Protein AF-0000000086878625 (afdb_homodimer)

Secondary structure (DSSP, 8-state):
--EEEESTTSHHHHHHHHHHHTTS-GGGEEEEES-GGGGHHHHHTT-EEEE-BTTBHHHHHHHHTT-SEEEEPPPPS-HHHHHHHHHHHHHHHHHHT--EEEEEEETTTTT--STTHHHHHHHHHHHHHHT--EEEEEE--BGGGGHHHHHHHHTT--EEE--TT-EE--B-HHHHHHHHHHHHHSSS-TTEEEEE----EEHHHHHHHHHHHHTS---EEE--HHHHHHHHHHTT--HHHHHHHHHHHHHHHTTTT----SHHHHHHTSPPPPHHHHHHHHTT-/--EEEESTTSHHHHHHHHHHHTTS-GGGEEEEES-GGGGHHHHHTT-EEEE-BTTBHHHHHHHTTT-SEEEEPPPPS-HHHHHHHHHHHHHHHHHHT--EEEEEEETTTTT--STTHHHHHHHHHHHHHHT--EEEEEE--BGGGGHHHHHHHHTT--EEE--TT-EE--B-HHHHHHHHHHHHHSSS-TTEEEEE----EEHHHHHHHHHHHHTS---EEE--HHHHHHHHHHTT--HHHHHHHHHHHHHHHTTTT----SHHHHHHTSPPPPHHHHHHHHTT-

Structure (mmCIF, N/CA/C/O backbone):
data_AF-0000000086878625-model_v1
#
loop_
_entity.id
_entity.type
_entity.pdbx_description
1 polymer 'SDR family oxidoreductase'
#
loop_
_atom_site.group_PDB
_atom_site.id
_atom_site.type_symbol
_atom_site.label_atom_id
_atom_site.label_alt_id
_atom_site.label_comp_id
_atom_site.label_asym_id
_atom_site.label_entity_id
_atom_site.label_seq_id
_atom_site.pdbx_PDB_ins_code
_atom_site.Cartn_x
_atom_site.Cartn_y
_atom_site.Cartn_z
_atom_site.occupancy
_atom_site.B_iso_or_equiv
_atom_site.auth_seq_id
_atom_site.auth_comp_id
_atom_site.auth_asym_id
_atom_site.auth_atom_id
_atom_site.pdbx_PDB_model_num
ATOM 1 N N . MET A 1 1 ? 10.945 38.281 3.312 1 91 1 MET A N 1
ATOM 2 C CA . MET A 1 1 ? 11.117 36.844 3.455 1 91 1 MET A CA 1
ATOM 3 C C . MET A 1 1 ? 10.008 36.094 2.721 1 91 1 MET A C 1
ATOM 5 O O . MET A 1 1 ? 8.828 36.438 2.842 1 91 1 MET A O 1
ATOM 9 N N . LYS A 1 2 ? 10.328 35.219 1.783 1 97.75 2 LYS A N 1
ATOM 10 C CA . LYS A 1 2 ? 9.328 34.469 1.021 1 97.75 2 LYS A CA 1
ATOM 11 C C . LYS A 1 2 ? 9.227 33.031 1.52 1 97.75 2 LYS A C 1
ATOM 13 O O . LYS A 1 2 ? 10.227 32.281 1.558 1 97.75 2 LYS A O 1
ATOM 18 N N . ILE A 1 3 ? 8.07 32.656 1.951 1 98.69 3 ILE A N 1
ATOM 19 C CA . ILE A 1 3 ? 7.766 31.297 2.373 1 98.69 3 ILE A CA 1
ATOM 20 C C . ILE A 1 3 ? 6.992 30.562 1.273 1 98.69 3 ILE A C 1
ATOM 22 O O . ILE A 1 3 ? 6.047 31.125 0.706 1 98.69 3 ILE A O 1
ATOM 26 N N . LEU A 1 4 ? 7.426 29.359 0.905 1 98.81 4 LEU A N 1
ATOM 27 C CA . LEU A 1 4 ? 6.695 28.578 -0.086 1 98.81 4 LEU A CA 1
ATOM 28 C C . LEU A 1 4 ? 6.199 27.266 0.516 1 98.81 4 LEU A C 1
ATOM 30 O O . LEU A 1 4 ? 6.945 26.578 1.208 1 98.81 4 LEU A O 1
ATOM 34 N N . VAL A 1 5 ? 4.938 26.953 0.3 1 98.75 5 VAL A N 1
ATOM 35 C CA . VAL A 1 5 ? 4.316 25.719 0.738 1 98.75 5 VAL A CA 1
ATOM 36 C C . VAL A 1 5 ? 4.055 24.812 -0.468 1 98.75 5 VAL A C 1
ATOM 38 O O . VAL A 1 5 ? 3.4 25.234 -1.428 1 98.75 5 VAL A O 1
ATOM 41 N N . THR A 1 6 ? 4.609 23.594 -0.431 1 98.06 6 THR A N 1
ATOM 42 C CA . THR A 1 6 ? 4.246 22.609 -1.439 1 98.06 6 THR A CA 1
ATOM 43 C C . THR A 1 6 ? 2.967 21.875 -1.044 1 98.06 6 THR A C 1
ATOM 45 O O . THR A 1 6 ? 2.588 21.859 0.13 1 98.06 6 THR A O 1
ATOM 48 N N . GLY A 1 7 ? 2.283 21.328 -2.043 1 94.38 7 GLY A N 1
ATOM 49 C CA . GLY A 1 7 ? 1.052 20.609 -1.749 1 94.38 7 GLY A CA 1
ATOM 50 C C . GLY A 1 7 ? -0.018 21.484 -1.131 1 94.38 7 GLY A C 1
ATOM 51 O O . GLY A 1 7 ? -0.777 21.031 -0.269 1 94.38 7 GLY A O 1
ATOM 52 N N . ALA A 1 8 ? -0.127 22.688 -1.562 1 94.12 8 ALA A N 1
ATOM 53 C CA . ALA A 1 8 ? -0.879 23.75 -0.883 1 94.12 8 ALA A CA 1
ATOM 54 C C . ALA A 1 8 ? -2.383 23.531 -1.031 1 94.12 8 ALA A C 1
ATOM 56 O O . ALA A 1 8 ? -3.176 24.109 -0.285 1 94.12 8 ALA A O 1
ATOM 57 N N . THR A 1 9 ? -2.799 22.719 -1.954 1 91.25 9 THR A N 1
ATOM 58 C CA . THR A 1 9 ? -4.23 22.5 -2.146 1 91.25 9 THR A CA 1
ATOM 59 C C . THR A 1 9 ? -4.668 21.188 -1.521 1 91.25 9 THR A C 1
ATOM 61 O O . THR A 1 9 ? -5.84 20.812 -1.611 1 91.25 9 THR A O 1
ATOM 64 N N . GLY A 1 10 ? -3.793 20.5 -0.912 1 91.69 10 GLY A N 1
ATOM 65 C CA . GLY A 1 10 ? -4.117 19.266 -0.207 1 91.69 10 GLY A CA 1
ATOM 66 C C . GLY A 1 10 ? -4.688 19.516 1.179 1 91.69 10 GLY A C 1
ATOM 67 O O . GLY A 1 10 ? -4.832 20.656 1.607 1 91.69 10 GLY A O 1
ATOM 68 N N . HIS A 1 11 ? -4.953 18.438 1.909 1 91.75 11 HIS A N 1
ATOM 69 C CA . HIS A 1 11 ? -5.598 18.5 3.217 1 91.75 11 HIS A CA 1
ATOM 70 C C . HIS A 1 11 ? -4.73 19.25 4.227 1 91.75 11 HIS A C 1
ATOM 72 O O . HIS A 1 11 ? -5.191 20.203 4.859 1 91.75 11 HIS A O 1
ATOM 78 N N . LEU A 1 12 ? -3.473 18.828 4.305 1 96.5 12 LEU A N 1
ATOM 79 C CA . LEU A 1 12 ? -2.584 19.484 5.258 1 96.5 12 LEU A CA 1
ATOM 80 C C . LEU A 1 12 ? -2.123 20.828 4.727 1 96.5 12 LEU A C 1
ATOM 82 O O . LEU A 1 12 ? -2.1 21.812 5.469 1 96.5 12 LEU A O 1
ATOM 86 N N . GLY A 1 13 ? -1.761 20.875 3.449 1 97.44 13 GLY A N 1
ATOM 87 C CA . GLY A 1 13 ? -1.214 22.078 2.846 1 97.44 13 GLY A CA 1
ATOM 88 C C . GLY A 1 13 ? -2.15 23.281 2.938 1 97.44 13 GLY A C 1
ATOM 89 O O . GLY A 1 13 ? -1.721 24.391 3.256 1 97.44 13 GLY A O 1
ATOM 90 N N . SER A 1 14 ? -3.424 23.094 2.689 1 97 14 SER A N 1
ATOM 91 C CA . SER A 1 14 ? -4.391 24.188 2.75 1 97 14 SER A CA 1
ATOM 92 C C . SER A 1 14 ? -4.492 24.766 4.156 1 97 14 SER A C 1
ATOM 94 O O . SER A 1 14 ? -4.625 25.969 4.332 1 97 14 SER A O 1
ATOM 96 N N . LEU A 1 15 ? -4.375 23.891 5.176 1 98 15 LEU A N 1
ATOM 97 C CA . LEU A 1 15 ? -4.434 24.328 6.566 1 98 15 LEU A CA 1
ATOM 98 C C . LEU A 1 15 ? -3.178 25.109 6.941 1 98 15 LEU A C 1
ATOM 100 O O . LEU A 1 15 ? -3.248 26.062 7.711 1 98 15 LEU A O 1
ATOM 104 N N . VAL A 1 16 ? -2.055 24.688 6.375 1 98.75 16 VAL A N 1
ATOM 105 C CA . VAL A 1 16 ? -0.812 25.391 6.633 1 98.75 16 VAL A CA 1
ATOM 106 C C . VAL A 1 16 ? -0.89 26.797 6.035 1 98.75 16 VAL A C 1
ATOM 108 O O . VAL A 1 16 ? -0.508 27.781 6.68 1 98.75 16 VAL A O 1
ATOM 111 N N . VAL A 1 17 ? -1.38 26.906 4.797 1 98.5 17 VAL A N 1
ATOM 112 C CA . VAL A 1 17 ? -1.504 28.188 4.125 1 98.5 17 VAL A CA 1
ATOM 113 C C . VAL A 1 17 ? -2.42 29.109 4.93 1 98.5 17 VAL A C 1
ATOM 115 O O . VAL A 1 17 ? -2.098 30.281 5.152 1 98.5 17 VAL A O 1
ATOM 118 N N . GLU A 1 18 ? -3.514 28.594 5.438 1 97.88 18 GLU A N 1
ATOM 119 C CA . GLU A 1 18 ? -4.434 29.359 6.266 1 97.88 18 GLU A CA 1
ATOM 120 C C . GLU A 1 18 ? -3.746 29.859 7.535 1 97.88 18 GLU A C 1
ATOM 122 O O . GLU A 1 18 ? -3.902 31.016 7.922 1 97.88 18 GLU A O 1
ATOM 127 N N . ALA A 1 19 ? -3.039 29 8.148 1 98.44 19 ALA A N 1
ATOM 128 C CA . ALA A 1 19 ? -2.33 29.359 9.375 1 98.44 19 ALA A CA 1
ATOM 129 C C . ALA A 1 19 ? -1.269 30.422 9.102 1 98.44 19 ALA A C 1
ATOM 131 O O . ALA A 1 19 ? -1.101 31.359 9.891 1 98.44 19 ALA A O 1
ATOM 132 N N . LEU A 1 20 ? -0.539 30.297 7.969 1 98.69 20 LEU A N 1
ATOM 133 C CA . LEU A 1 20 ? 0.521 31.234 7.617 1 98.69 20 LEU A CA 1
ATOM 134 C C . LEU A 1 20 ? -0.055 32.625 7.309 1 98.69 20 LEU A C 1
ATOM 136 O O . LEU A 1 20 ? 0.539 33.625 7.664 1 98.69 20 LEU A O 1
ATOM 140 N N . LEU A 1 21 ? -1.225 32.625 6.66 1 98 21 LEU A N 1
ATOM 141 C CA . LEU A 1 21 ? -1.843 33.906 6.262 1 98 21 LEU A CA 1
ATOM 142 C C . LEU A 1 21 ? -2.27 34.688 7.484 1 98 21 LEU A C 1
ATOM 144 O O . LEU A 1 21 ? -2.531 35.906 7.383 1 98 21 LEU A O 1
ATOM 148 N N . LYS A 1 22 ? -2.32 34.062 8.641 1 97.12 22 LYS A N 1
ATOM 149 C CA . LYS A 1 22 ? -2.607 34.75 9.898 1 97.12 22 LYS A CA 1
ATOM 150 C C . LYS A 1 22 ? -1.336 35.344 10.508 1 97.12 22 LYS A C 1
ATOM 152 O O . LYS A 1 22 ? -1.4 36.188 11.414 1 97.12 22 LYS A O 1
ATOM 157 N N . LYS A 1 23 ? -0.228 35 9.945 1 97 23 LYS A N 1
ATOM 158 C CA . LYS A 1 23 ? 1.03 35.344 10.594 1 97 23 LYS A CA 1
ATOM 159 C C . LYS A 1 23 ? 1.876 36.25 9.688 1 97 23 LYS A C 1
ATOM 161 O O . LYS A 1 23 ? 2.734 37 10.172 1 97 23 LYS A O 1
ATOM 166 N N . VAL A 1 24 ? 1.704 36.125 8.367 1 97.44 24 VAL A N 1
ATOM 167 C CA . VAL A 1 24 ? 2.521 36.875 7.434 1 97.44 24 VAL A CA 1
ATOM 168 C C . VAL A 1 24 ? 1.631 37.5 6.355 1 97.44 24 VAL A C 1
ATOM 170 O O . VAL A 1 24 ? 0.483 37.094 6.176 1 97.44 24 VAL A O 1
ATOM 173 N N . SER A 1 25 ? 2.189 38.5 5.656 1 97.19 25 SER A N 1
ATOM 174 C CA . SER A 1 25 ? 1.46 39.094 4.543 1 97.19 25 SER A CA 1
ATOM 175 C C . SER A 1 25 ? 1.347 38.125 3.373 1 97.19 25 SER A C 1
ATOM 177 O O . SER A 1 25 ? 2.258 37.344 3.127 1 97.19 25 SER A O 1
ATOM 179 N N . ALA A 1 26 ? 0.224 38.125 2.701 1 97.62 26 ALA A N 1
ATOM 180 C CA . ALA A 1 26 ? 0.007 37.281 1.531 1 97.62 26 ALA A CA 1
ATOM 181 C C . ALA A 1 26 ? 1.136 37.469 0.518 1 97.62 26 ALA A C 1
ATOM 183 O O . ALA A 1 26 ? 1.51 36.5 -0.165 1 97.62 26 ALA A O 1
ATOM 184 N N . ALA A 1 27 ? 1.706 38.656 0.44 1 96.25 27 ALA A N 1
ATOM 185 C CA . ALA A 1 27 ? 2.768 38.938 -0.518 1 96.25 27 ALA A CA 1
ATOM 186 C C . ALA A 1 27 ? 4.047 38.188 -0.175 1 96.25 27 ALA A C 1
ATOM 188 O O . ALA A 1 27 ? 4.902 38 -1.038 1 96.25 27 ALA A O 1
ATOM 189 N N . ASP A 1 28 ? 4.121 37.781 1.075 1 98.12 28 ASP A N 1
ATOM 190 C CA . ASP A 1 28 ? 5.305 37.031 1.534 1 98.12 28 ASP A CA 1
ATOM 191 C C . ASP A 1 28 ? 5.094 35.531 1.446 1 98.12 28 ASP A C 1
ATOM 193 O O . ASP A 1 28 ? 5.953 34.75 1.865 1 98.12 28 ASP A O 1
ATOM 197 N N . LEU A 1 29 ? 3.977 35.125 0.913 1 98.5 29 LEU A N 1
ATOM 198 C CA . LEU A 1 29 ? 3.627 33.719 0.822 1 98.5 29 LEU A CA 1
ATOM 199 C C . LEU A 1 29 ? 3.508 33.281 -0.634 1 98.5 29 LEU A C 1
ATOM 201 O O . LEU A 1 29 ? 2.934 34 -1.457 1 98.5 29 LEU A O 1
ATOM 205 N N . ALA A 1 30 ? 4.145 32.188 -0.963 1 98.56 30 ALA A N 1
ATOM 206 C CA . ALA A 1 30 ? 3.973 31.5 -2.24 1 98.56 30 ALA A CA 1
ATOM 207 C C . ALA A 1 30 ? 3.502 30.062 -2.029 1 98.56 30 ALA A C 1
ATOM 209 O O . ALA A 1 30 ? 3.699 29.5 -0.956 1 98.56 30 ALA A O 1
ATOM 210 N N . VAL A 1 31 ? 2.803 29.531 -3.018 1 98.25 31 VAL A N 1
ATOM 211 C CA . VAL A 1 31 ? 2.402 28.125 -2.994 1 98.25 31 VAL A CA 1
ATOM 212 C C . VAL A 1 31 ? 2.793 27.469 -4.309 1 98.25 31 VAL A C 1
ATOM 214 O O . VAL A 1 31 ? 2.764 28.094 -5.367 1 98.25 31 VAL A O 1
ATOM 217 N N . SER A 1 32 ? 3.252 26.234 -4.203 1 96.75 32 SER A N 1
ATOM 218 C CA . SER A 1 32 ? 3.529 25.406 -5.371 1 96.75 32 SER A CA 1
ATOM 219 C C . SER A 1 32 ? 2.453 24.328 -5.559 1 96.75 32 SER A C 1
ATOM 221 O O . SER A 1 32 ? 2.201 23.531 -4.656 1 96.75 32 SER A O 1
ATOM 223 N N . VAL A 1 33 ? 1.813 24.391 -6.672 1 95.25 33 VAL A N 1
ATOM 224 C CA . VAL A 1 33 ? 0.719 23.469 -6.977 1 95.25 33 VAL A CA 1
ATOM 225 C C . VAL A 1 33 ? 0.914 22.875 -8.367 1 95.25 33 VAL A C 1
ATOM 227 O O . VAL A 1 33 ? 1.53 23.5 -9.234 1 95.25 33 VAL A O 1
ATOM 230 N N . ARG A 1 34 ? 0.412 21.656 -8.57 1 91.38 34 ARG A N 1
ATOM 231 C CA . ARG A 1 34 ? 0.51 21 -9.875 1 91.38 34 ARG A CA 1
ATOM 232 C C . ARG A 1 34 ? -0.371 21.688 -10.906 1 91.38 34 ARG A C 1
ATOM 234 O O . ARG A 1 34 ? 0.035 21.875 -12.055 1 91.38 34 ARG A O 1
ATOM 241 N N . ASN A 1 35 ? -1.562 22.047 -10.445 1 90.25 35 ASN A N 1
ATOM 242 C CA . ASN A 1 35 ? -2.551 22.766 -11.242 1 90.25 35 ASN A CA 1
ATOM 243 C C . ASN A 1 35 ? -2.891 24.125 -10.633 1 90.25 35 ASN A C 1
ATOM 245 O O . ASN A 1 35 ? -3.623 24.203 -9.648 1 90.25 35 ASN A O 1
ATOM 249 N N . THR A 1 36 ? -2.502 25.141 -11.297 1 92.69 36 THR A N 1
ATOM 250 C CA . THR A 1 36 ? -2.631 26.484 -10.75 1 92.69 36 THR A CA 1
ATOM 251 C C . THR A 1 36 ? -4.098 26.891 -10.672 1 92.69 36 THR A C 1
ATOM 253 O O . THR A 1 36 ? -4.469 27.734 -9.852 1 92.69 36 THR A O 1
ATOM 256 N N . GLU A 1 37 ? -4.926 26.297 -11.461 1 92.19 37 GLU A N 1
ATOM 257 C CA . GLU A 1 37 ? -6.348 26.641 -11.453 1 92.19 37 GLU A CA 1
ATOM 258 C C . GLU A 1 37 ? -6.988 26.281 -10.109 1 92.19 37 GLU A C 1
ATOM 260 O O . GLU A 1 37 ? -7.93 26.953 -9.672 1 92.19 37 GLU A O 1
ATOM 265 N N . LYS A 1 38 ? -6.457 25.375 -9.43 1 88.94 38 LYS A N 1
ATOM 266 C CA . LYS A 1 38 ? -7 24.922 -8.156 1 88.94 38 LYS A CA 1
ATOM 267 C C . LYS A 1 38 ? -6.664 25.906 -7.031 1 88.94 38 LYS A C 1
ATOM 269 O O . LYS A 1 38 ? -7.25 25.844 -5.949 1 88.94 38 LYS A O 1
ATOM 274 N N . ALA A 1 39 ? -5.719 26.844 -7.297 1 93.12 39 ALA A N 1
ATOM 275 C CA . ALA A 1 39 ? -5.266 27.75 -6.254 1 93.12 39 ALA A CA 1
ATOM 276 C C . ALA A 1 39 ? -5.676 29.188 -6.566 1 93.12 39 ALA A C 1
ATOM 278 O O . ALA A 1 39 ? -5.043 30.141 -6.098 1 93.12 39 ALA A O 1
ATOM 279 N N . GLU A 1 40 ? -6.688 29.344 -7.363 1 93.88 40 GLU A N 1
ATOM 280 C CA . GLU A 1 40 ? -7.125 30.672 -7.773 1 93.88 40 GLU A CA 1
ATOM 281 C C . GLU A 1 40 ? -7.586 31.5 -6.574 1 93.88 40 GLU A C 1
ATOM 283 O O . GLU A 1 40 ? -7.395 32.719 -6.543 1 93.88 40 GLU A O 1
ATOM 288 N N . ALA A 1 41 ? -8.234 30.875 -5.629 1 93.81 41 ALA A N 1
ATOM 289 C CA . ALA A 1 41 ? -8.695 31.562 -4.422 1 93.81 41 ALA A CA 1
ATOM 290 C C . ALA A 1 41 ? -7.523 32.156 -3.645 1 93.81 41 ALA A C 1
ATOM 292 O O . ALA A 1 41 ? -7.637 33.219 -3.061 1 93.81 41 ALA A O 1
ATOM 293 N N . LEU A 1 42 ? -6.461 31.469 -3.674 1 96.31 42 LEU A N 1
ATOM 294 C CA . LEU A 1 42 ? -5.258 31.953 -3.006 1 96.31 42 LEU A CA 1
ATOM 295 C C . LEU A 1 42 ? -4.645 33.125 -3.766 1 96.31 42 LEU A C 1
ATOM 297 O O . LEU A 1 42 ? -4.195 34.094 -3.156 1 96.31 42 LEU A O 1
ATOM 301 N N . ARG A 1 43 ? -4.676 32.938 -5.039 1 96.31 43 ARG A N 1
ATOM 302 C CA . ARG A 1 43 ? -4.188 34.031 -5.867 1 96.31 43 ARG A CA 1
ATOM 303 C C . ARG A 1 43 ? -4.973 35.312 -5.605 1 96.31 43 ARG A C 1
ATOM 305 O O . ARG A 1 43 ? -4.387 36.406 -5.504 1 96.31 43 ARG A O 1
ATOM 312 N N . ALA A 1 44 ? -6.195 35.188 -5.477 1 96.06 44 ALA A N 1
ATOM 313 C CA . ALA A 1 44 ? -7.086 36.344 -5.234 1 96.06 44 ALA A CA 1
ATOM 314 C C . ALA A 1 44 ? -6.789 36.969 -3.889 1 96.06 44 ALA A C 1
ATOM 316 O O . ALA A 1 44 ? -7.023 38.188 -3.707 1 96.06 44 ALA A O 1
ATOM 317 N N . GLN A 1 45 ? -6.23 36.25 -2.986 1 96.25 45 GLN A N 1
ATOM 318 C CA . GLN A 1 45 ? -5.883 36.75 -1.662 1 96.25 45 GLN A CA 1
ATOM 319 C C . GLN A 1 45 ? -4.508 37.406 -1.668 1 96.25 45 GLN A C 1
ATOM 321 O O . GLN A 1 45 ? -4.062 37.938 -0.649 1 96.25 45 GLN A O 1
ATOM 326 N N . GLY A 1 46 ? -3.824 37.344 -2.795 1 97.25 46 GLY A N 1
ATOM 327 C CA . GLY A 1 46 ? -2.527 38 -2.904 1 97.25 46 GLY A CA 1
ATOM 328 C C . GLY A 1 46 ? -1.363 37.031 -2.768 1 97.25 46 GLY A C 1
ATOM 329 O O . GLY A 1 46 ? -0.203 37.438 -2.789 1 97.25 46 GLY A O 1
ATOM 330 N N . VAL A 1 47 ? -1.662 35.719 -2.645 1 98.06 47 VAL A N 1
ATOM 331 C CA . VAL A 1 47 ? -0.62 34.719 -2.529 1 98.06 47 VAL A CA 1
ATOM 332 C C . VAL A 1 47 ? 0.009 34.469 -3.896 1 98.06 47 VAL A C 1
ATOM 334 O O . VAL A 1 47 ? -0.687 34.438 -4.914 1 98.06 47 VAL A O 1
ATOM 337 N N . ASP A 1 48 ? 1.317 34.312 -3.988 1 98.19 48 ASP A N 1
ATOM 338 C CA . ASP A 1 48 ? 2.031 33.969 -5.215 1 98.19 48 ASP A CA 1
ATOM 339 C C . ASP A 1 48 ? 1.846 32.5 -5.562 1 98.19 48 ASP A C 1
ATOM 341 O O . ASP A 1 48 ? 2.438 31.625 -4.926 1 98.19 48 ASP A O 1
ATOM 345 N N . VAL A 1 49 ? 0.985 32.219 -6.605 1 98.06 49 VAL A N 1
ATOM 346 C CA . VAL A 1 49 ? 0.708 30.844 -7.012 1 98.06 49 VAL A CA 1
ATOM 347 C C . VAL A 1 49 ? 1.665 30.438 -8.125 1 98.06 49 VAL A C 1
ATOM 349 O O . VAL A 1 49 ? 1.685 31.047 -9.195 1 98.06 49 VAL A O 1
ATOM 352 N N . ARG A 1 50 ? 2.439 29.406 -7.84 1 97.81 50 ARG A N 1
ATOM 353 C CA . ARG A 1 50 ? 3.459 28.938 -8.773 1 97.81 50 ARG A CA 1
ATOM 354 C C . ARG A 1 50 ? 3.209 27.5 -9.188 1 97.81 50 ARG A C 1
ATOM 356 O O . ARG A 1 50 ? 2.805 26.672 -8.367 1 97.81 50 ARG A O 1
ATOM 363 N N . GLN A 1 51 ? 3.408 27.156 -10.43 1 96.81 51 GLN A N 1
ATOM 364 C CA . GLN A 1 51 ? 3.277 25.781 -10.891 1 96.81 51 GLN A CA 1
ATOM 365 C C . GLN A 1 51 ? 4.504 24.953 -10.516 1 96.81 51 GLN A C 1
ATOM 367 O O . GLN A 1 51 ? 5.637 25.375 -10.773 1 96.81 51 GLN A O 1
ATOM 372 N N . GLY A 1 52 ? 4.309 23.891 -9.844 1 95.88 52 GLY A N 1
ATOM 373 C CA . GLY A 1 52 ? 5.336 22.922 -9.492 1 95.88 52 GLY A CA 1
ATOM 374 C C . GLY A 1 52 ? 4.832 21.484 -9.484 1 95.88 52 GLY A C 1
ATOM 375 O O . GLY A 1 52 ? 3.855 21.172 -8.805 1 95.88 52 GLY A O 1
ATOM 376 N N . ASP A 1 53 ? 5.438 20.703 -10.305 1 94.31 53 ASP A N 1
ATOM 377 C CA . ASP A 1 53 ? 5.113 19.297 -10.422 1 94.31 53 ASP A CA 1
ATOM 378 C C . ASP A 1 53 ? 6.309 18.422 -10.039 1 94.31 53 ASP A C 1
ATOM 380 O O . ASP A 1 53 ? 7.336 18.438 -10.719 1 94.31 53 ASP A O 1
ATOM 384 N N . PHE A 1 54 ? 6.121 17.625 -8.992 1 94.56 54 PHE A N 1
ATOM 385 C CA . PHE A 1 54 ? 7.219 16.828 -8.469 1 94.56 54 PHE A CA 1
ATOM 386 C C . PHE A 1 54 ? 7.684 15.805 -9.5 1 94.56 54 PHE A C 1
ATOM 388 O O . PHE A 1 54 ? 8.789 15.266 -9.398 1 94.56 54 PHE A O 1
ATOM 395 N N . ASP A 1 55 ? 6.859 15.531 -10.484 1 90.88 55 ASP A N 1
ATOM 396 C CA . ASP A 1 55 ? 7.234 14.602 -11.555 1 90.88 55 ASP A CA 1
ATOM 397 C C . ASP A 1 55 ? 7.883 15.344 -12.719 1 90.88 55 ASP A C 1
ATOM 399 O O . ASP A 1 55 ? 8.312 14.719 -13.695 1 90.88 55 ASP A O 1
ATOM 403 N N . GLN A 1 56 ? 7.898 16.672 -12.688 1 94 56 GLN A N 1
ATOM 404 C CA . GLN A 1 56 ? 8.562 17.531 -13.664 1 94 56 GLN A CA 1
ATOM 405 C C . GLN A 1 56 ? 9.562 18.453 -12.984 1 94 56 GLN A C 1
ATOM 407 O O . GLN A 1 56 ? 9.297 19.641 -12.805 1 94 56 GLN A O 1
ATOM 412 N N . PRO A 1 57 ? 10.734 17.938 -12.719 1 92.06 57 PRO A N 1
ATOM 413 C CA . PRO A 1 57 ? 11.719 18.641 -11.883 1 92.06 57 PRO A CA 1
ATOM 414 C C . PRO A 1 57 ? 12.016 20.062 -12.383 1 92.06 57 PRO A C 1
ATOM 416 O O . PRO A 1 57 ? 12.258 20.953 -11.586 1 92.06 57 PRO A O 1
ATOM 419 N N . ASP A 1 58 ? 11.938 20.297 -13.664 1 92.19 58 ASP A N 1
ATOM 420 C CA . ASP A 1 58 ? 12.234 21.609 -14.227 1 92.19 58 ASP A CA 1
ATOM 421 C C . ASP A 1 58 ? 11.25 22.656 -13.711 1 92.19 58 ASP A C 1
ATOM 423 O O . ASP A 1 58 ? 11.609 23.828 -13.562 1 92.19 58 ASP A O 1
ATOM 427 N N . THR A 1 59 ? 10.086 22.25 -13.406 1 95.38 59 THR A N 1
ATOM 428 C CA . THR A 1 59 ? 9.07 23.172 -12.914 1 95.38 59 THR A CA 1
ATOM 429 C C . THR A 1 59 ? 9.336 23.547 -11.461 1 95.38 59 THR A C 1
ATOM 431 O O . THR A 1 59 ? 8.906 24.609 -11 1 95.38 59 THR A O 1
ATOM 434 N N . LEU A 1 60 ? 10.047 22.703 -10.75 1 97.25 60 LEU A N 1
ATOM 435 C CA . LEU A 1 60 ? 10.289 22.938 -9.328 1 97.25 60 LEU A CA 1
ATOM 436 C C . LEU A 1 60 ? 11.344 24.016 -9.125 1 97.25 60 LEU A C 1
ATOM 438 O O . LEU A 1 60 ? 11.219 24.844 -8.219 1 97.25 60 LEU A O 1
ATOM 442 N N . ALA A 1 61 ? 12.352 23.984 -9.969 1 92.94 61 ALA A N 1
ATOM 443 C CA . ALA A 1 61 ? 13.383 25.016 -9.867 1 92.94 61 ALA A CA 1
ATOM 444 C C . ALA A 1 61 ? 12.789 26.406 -10.023 1 92.94 61 ALA A C 1
ATOM 446 O O . ALA A 1 61 ? 13.148 27.328 -9.289 1 92.94 61 ALA A O 1
ATOM 447 N N . LYS A 1 62 ? 11.945 26.547 -10.969 1 94.94 62 LYS A N 1
ATOM 448 C CA . LYS A 1 62 ? 11.273 27.828 -11.188 1 94.94 62 LYS A CA 1
ATOM 449 C C . LYS A 1 62 ? 10.359 28.172 -10.023 1 94.94 62 LYS A C 1
ATOM 451 O O . LYS A 1 62 ? 10.305 29.328 -9.586 1 94.94 62 LYS A O 1
ATOM 456 N N . ALA A 1 63 ? 9.656 27.203 -9.531 1 97.5 63 ALA A N 1
ATOM 457 C CA . ALA A 1 63 ? 8.711 27.422 -8.445 1 97.5 63 ALA A CA 1
ATOM 458 C C . ALA A 1 63 ? 9.43 27.844 -7.164 1 97.5 63 ALA A C 1
ATOM 460 O O . ALA A 1 63 ? 8.898 28.609 -6.367 1 97.5 63 ALA A O 1
ATOM 461 N N . PHE A 1 64 ? 10.664 27.375 -6.969 1 98.44 64 PHE A N 1
ATOM 462 C CA . PHE A 1 64 ? 11.367 27.594 -5.711 1 98.44 64 PHE A CA 1
ATOM 463 C C . PHE A 1 64 ? 12.25 28.828 -5.789 1 98.44 64 PHE A C 1
ATOM 465 O O . PHE A 1 64 ? 12.875 29.219 -4.797 1 98.44 64 PHE A O 1
ATOM 472 N N . ALA A 1 65 ? 12.305 29.516 -6.961 1 97 65 ALA A N 1
ATOM 473 C CA . ALA A 1 65 ? 13.148 30.688 -7.141 1 97 65 ALA A CA 1
ATOM 474 C C . ALA A 1 65 ? 12.781 31.781 -6.145 1 97 65 ALA A C 1
ATOM 476 O O . ALA A 1 65 ? 11.602 32.125 -5.988 1 97 65 ALA A O 1
ATOM 477 N N . GLY A 1 66 ? 13.812 32.281 -5.418 1 97.62 66 GLY A N 1
ATOM 478 C CA . GLY A 1 66 ? 13.625 33.406 -4.512 1 97.62 66 GLY A CA 1
ATOM 479 C C . GLY A 1 66 ? 13.008 33.031 -3.186 1 97.62 66 GLY A C 1
ATOM 480 O O . GLY A 1 66 ? 12.711 33.875 -2.35 1 97.62 66 GLY A O 1
ATOM 481 N N . VAL A 1 67 ? 12.828 31.75 -2.916 1 98.38 67 VAL A N 1
ATOM 482 C CA . VAL A 1 67 ? 12.211 31.25 -1.693 1 98.38 67 VAL A CA 1
ATOM 483 C C . VAL A 1 67 ? 13.242 31.203 -0.57 1 98.38 67 VAL A C 1
ATOM 485 O O . VAL A 1 67 ? 14.336 30.672 -0.752 1 98.38 67 VAL A O 1
ATOM 488 N N . ASP A 1 68 ? 12.914 31.766 0.538 1 98.44 68 ASP A N 1
ATOM 489 C CA . ASP A 1 68 ? 13.781 31.719 1.708 1 98.44 68 ASP A CA 1
ATOM 490 C C . ASP A 1 68 ? 13.523 30.469 2.547 1 98.44 68 ASP A C 1
ATOM 492 O O . ASP A 1 68 ? 14.461 29.812 3 1 98.44 68 ASP A O 1
ATOM 496 N N . ARG A 1 69 ? 12.25 30.188 2.805 1 98.75 69 ARG A N 1
ATOM 497 C CA . ARG A 1 69 ? 11.836 29.062 3.625 1 98.75 69 ARG A CA 1
ATOM 498 C C . ARG A 1 69 ? 10.805 28.203 2.898 1 98.75 69 ARG A C 1
ATOM 500 O O . ARG A 1 69 ? 9.781 28.719 2.43 1 98.75 69 ARG A O 1
ATOM 507 N N . LEU A 1 70 ? 11.047 26.906 2.783 1 98.88 70 LEU A N 1
ATOM 508 C CA . LEU A 1 70 ? 10.234 25.953 2.025 1 98.88 70 LEU A CA 1
ATOM 509 C C . LEU A 1 70 ? 9.602 24.922 2.949 1 98.88 70 LEU A C 1
ATOM 511 O O . LEU A 1 70 ? 10.289 24.312 3.775 1 98.88 70 LEU A O 1
ATOM 515 N N . LEU A 1 71 ? 8.312 24.812 2.879 1 98.94 71 LEU A N 1
ATOM 516 C CA . LEU A 1 71 ? 7.676 23.625 3.455 1 98.94 71 LEU A CA 1
ATOM 517 C C . LEU A 1 71 ? 7.508 22.531 2.406 1 98.94 71 LEU A C 1
ATOM 519 O O . LEU A 1 71 ? 6.758 22.703 1.443 1 98.94 71 LEU A O 1
ATOM 523 N N . LEU A 1 72 ? 8.234 21.5 2.588 1 98.69 72 LEU A N 1
ATOM 524 C CA . LEU A 1 72 ? 8.078 20.297 1.768 1 98.69 72 LEU A CA 1
ATOM 525 C C . LEU A 1 72 ? 7.137 19.297 2.434 1 98.69 72 LEU A C 1
ATOM 527 O O . LEU A 1 72 ? 7.5 18.656 3.418 1 98.69 72 LEU A O 1
ATOM 531 N N . ILE A 1 73 ? 5.941 19.234 1.893 1 98 73 ILE A N 1
ATOM 532 C CA . ILE A 1 73 ? 4.973 18.25 2.387 1 98 73 ILE A CA 1
ATOM 533 C C . ILE A 1 73 ? 5.129 16.938 1.63 1 98 73 ILE A C 1
ATOM 535 O O . ILE A 1 73 ? 5.156 16.922 0.397 1 98 73 ILE A O 1
ATOM 539 N N . SER A 1 74 ? 5.258 15.906 2.424 1 95.56 74 SER A N 1
ATOM 540 C CA . SER A 1 74 ? 5.422 14.594 1.801 1 95.56 74 SER A CA 1
ATOM 541 C C . SER A 1 74 ? 4.293 14.305 0.817 1 95.56 74 SER A C 1
ATOM 543 O O . SER A 1 74 ? 3.127 14.578 1.104 1 95.56 74 SER A O 1
ATOM 545 N N . THR A 1 75 ? 4.684 13.82 -0.317 1 91.62 75 THR A N 1
ATOM 546 C CA . THR A 1 75 ? 3.697 13.469 -1.334 1 91.62 75 THR A CA 1
ATOM 547 C C . THR A 1 75 ? 3.029 12.141 -1.004 1 91.62 75 THR A C 1
ATOM 549 O O . THR A 1 75 ? 3.41 11.469 -0.043 1 91.62 75 THR A O 1
ATOM 552 N N . ASP A 1 76 ? 1.97 11.852 -1.768 1 83.56 76 ASP A N 1
ATOM 553 C CA . ASP A 1 76 ? 1.277 10.578 -1.652 1 83.56 76 ASP A CA 1
ATOM 554 C C . ASP A 1 76 ? 1.738 9.602 -2.736 1 83.56 76 ASP A C 1
ATOM 556 O O . ASP A 1 76 ? 2.354 10.008 -3.723 1 83.56 76 ASP A O 1
ATOM 560 N N . GLY A 1 77 ? 1.435 8.359 -2.512 1 78.38 77 GLY A N 1
ATOM 561 C CA . GLY A 1 77 ? 1.802 7.355 -3.498 1 78.38 77 GLY A CA 1
ATOM 562 C C . GLY A 1 77 ? 2.738 6.293 -2.951 1 78.38 77 GLY A C 1
ATOM 563 O O . GLY A 1 77 ? 2.955 6.215 -1.741 1 78.38 77 GLY A O 1
ATOM 564 N N . ASP A 1 78 ? 3.281 5.527 -3.924 1 77.62 78 ASP A N 1
ATOM 565 C CA . ASP A 1 78 ? 4.199 4.469 -3.506 1 77.62 78 ASP A CA 1
ATOM 566 C C . ASP A 1 78 ? 5.551 5.047 -3.1 1 77.62 78 ASP A C 1
ATOM 568 O O . ASP A 1 78 ? 5.895 6.164 -3.482 1 77.62 78 ASP A O 1
ATOM 572 N N . ASN A 1 79 ? 6.301 4.258 -2.354 1 82.38 79 ASN A N 1
ATOM 573 C CA . ASN A 1 79 ? 7.535 4.738 -1.744 1 82.38 79 ASN A CA 1
ATOM 574 C C . ASN A 1 79 ? 8.547 5.188 -2.797 1 82.38 79 ASN A C 1
ATOM 576 O O . ASN A 1 79 ? 9.148 6.258 -2.674 1 82.38 79 ASN A O 1
ATOM 580 N N . GLU A 1 80 ? 8.695 4.441 -3.855 1 79.38 80 GLU A N 1
ATOM 581 C CA . GLU A 1 80 ? 9.672 4.77 -4.883 1 79.38 80 GLU A CA 1
ATOM 582 C C . GLU A 1 80 ? 9.352 6.105 -5.547 1 79.38 80 GLU A C 1
ATOM 584 O O . GLU A 1 80 ? 10.242 6.941 -5.738 1 79.38 80 GLU A O 1
ATOM 589 N N . THR A 1 81 ? 8.141 6.199 -5.863 1 83.69 81 THR A N 1
ATOM 590 C CA . THR A 1 81 ? 7.691 7.438 -6.492 1 83.69 81 THR A CA 1
ATOM 591 C C . THR A 1 81 ? 7.898 8.625 -5.559 1 83.69 81 THR A C 1
ATOM 593 O O . THR A 1 81 ? 8.422 9.664 -5.973 1 83.69 81 THR A O 1
ATOM 596 N N . ARG A 1 82 ? 7.594 8.422 -4.324 1 91.62 82 ARG A N 1
ATOM 597 C CA . ARG A 1 82 ? 7.707 9.5 -3.354 1 91.62 82 ARG A CA 1
ATOM 598 C C . ARG A 1 82 ? 9.164 9.875 -3.115 1 91.62 82 ARG A C 1
ATOM 600 O O . ARG A 1 82 ? 9.5 11.062 -3.027 1 91.62 82 ARG A O 1
ATOM 607 N N . ILE A 1 83 ? 9.992 8.875 -3.045 1 92.12 83 ILE A N 1
ATOM 608 C CA . ILE A 1 83 ? 11.406 9.125 -2.814 1 92.12 83 ILE A CA 1
ATOM 609 C C . ILE A 1 83 ? 11.992 9.914 -3.988 1 92.12 83 ILE A C 1
ATOM 611 O O . ILE A 1 83 ? 12.719 10.891 -3.789 1 92.12 83 ILE A O 1
ATOM 615 N N . ARG A 1 84 ? 11.609 9.516 -5.199 1 92.06 84 ARG A N 1
ATOM 616 C CA . ARG A 1 84 ? 12.062 10.219 -6.395 1 92.06 84 ARG A CA 1
ATOM 617 C C . ARG A 1 84 ? 11.555 11.656 -6.41 1 92.06 84 ARG A C 1
ATOM 619 O O . ARG A 1 84 ? 12.312 12.586 -6.688 1 92.06 84 ARG A O 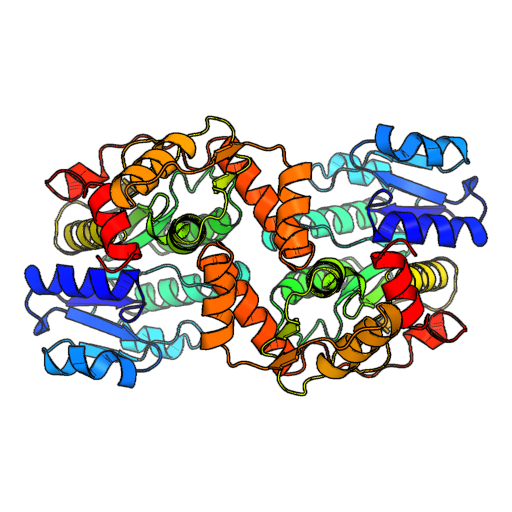1
ATOM 626 N N . GLN A 1 85 ? 10.336 11.82 -6.152 1 95.5 85 GLN A N 1
ATOM 627 C CA . GLN A 1 85 ? 9.711 13.133 -6.125 1 95.5 85 GLN A CA 1
ATOM 628 C C . GLN A 1 85 ? 10.375 14.039 -5.086 1 95.5 85 GLN A C 1
ATOM 630 O O . GLN A 1 85 ? 10.68 15.195 -5.371 1 95.5 85 GLN A O 1
ATOM 635 N N . HIS A 1 86 ? 10.594 13.516 -3.859 1 98 86 HIS A N 1
ATOM 636 C CA . HIS A 1 86 ? 11.195 14.297 -2.783 1 98 86 HIS A CA 1
ATOM 637 C C . HIS A 1 86 ? 12.641 14.656 -3.109 1 98 86 HIS A C 1
ATOM 639 O O . HIS A 1 86 ? 13.086 15.773 -2.824 1 98 86 HIS A O 1
ATOM 645 N N . GLN A 1 87 ? 13.305 13.727 -3.738 1 97.69 87 GLN A N 1
ATOM 646 C CA . GLN A 1 87 ? 14.664 14.023 -4.164 1 97.69 87 GLN A CA 1
ATOM 647 C C . GLN A 1 87 ? 14.688 15.172 -5.168 1 97.69 87 GLN A C 1
ATOM 649 O O . GLN A 1 87 ? 15.516 16.078 -5.07 1 97.69 87 GLN A O 1
ATOM 654 N N . ALA A 1 88 ? 13.789 15.109 -6.121 1 97.5 88 ALA A N 1
ATOM 655 C CA . ALA A 1 88 ? 13.68 16.172 -7.113 1 97.5 88 ALA A CA 1
ATOM 656 C C . ALA A 1 88 ? 13.422 17.516 -6.449 1 97.5 88 ALA A C 1
ATOM 658 O O . ALA A 1 88 ? 14.008 18.531 -6.844 1 97.5 88 ALA A O 1
ATOM 659 N N . ALA A 1 89 ? 12.586 17.5 -5.477 1 98.31 89 ALA A N 1
ATOM 660 C CA . ALA A 1 89 ? 12.258 18.734 -4.766 1 98.31 89 ALA A CA 1
ATOM 661 C C . ALA A 1 89 ? 13.461 19.266 -3.99 1 98.31 89 ALA A C 1
ATOM 663 O O . ALA A 1 89 ? 13.719 20.469 -3.973 1 98.31 89 ALA A O 1
ATOM 664 N N . VAL A 1 90 ? 14.188 18.375 -3.336 1 98.62 90 VAL A N 1
ATOM 665 C CA . VAL A 1 90 ? 15.359 18.766 -2.557 1 98.62 90 VAL A CA 1
ATOM 666 C C . VAL A 1 90 ? 16.438 19.328 -3.484 1 98.62 90 VAL A C 1
ATOM 668 O O . VAL A 1 90 ? 17.047 20.359 -3.189 1 98.62 90 VAL A O 1
ATOM 671 N N . ASP A 1 91 ? 16.625 18.672 -4.633 1 98.25 91 ASP A N 1
ATOM 672 C CA . ASP A 1 91 ? 17.594 19.156 -5.617 1 98.25 91 ASP A CA 1
ATOM 673 C C . ASP A 1 91 ? 17.203 20.547 -6.137 1 98.25 91 ASP A C 1
ATOM 675 O O . ASP A 1 91 ? 18.062 21.406 -6.289 1 98.25 91 ASP A O 1
ATOM 679 N N . ALA A 1 92 ? 15.953 20.703 -6.43 1 98.25 92 ALA A N 1
ATOM 680 C CA . ALA A 1 92 ? 15.461 21.984 -6.91 1 98.25 92 ALA A CA 1
ATOM 681 C C . ALA A 1 92 ? 15.664 23.078 -5.863 1 98.25 92 ALA A C 1
ATOM 683 O O . ALA A 1 92 ? 16 24.219 -6.199 1 98.25 92 ALA A O 1
ATOM 684 N N . ALA A 1 93 ? 15.383 22.766 -4.582 1 98.56 93 ALA A N 1
ATOM 685 C CA . ALA A 1 93 ? 15.578 23.719 -3.494 1 98.56 93 ALA A CA 1
ATOM 686 C C . ALA A 1 93 ? 17.047 24.172 -3.406 1 98.56 93 ALA A C 1
ATOM 688 O O . ALA A 1 93 ? 17.328 25.359 -3.262 1 98.56 93 ALA A O 1
ATOM 689 N N . LYS A 1 94 ? 17.891 23.172 -3.516 1 98 94 LYS A N 1
ATOM 690 C CA . LYS A 1 94 ? 19.312 23.469 -3.479 1 98 94 LYS A CA 1
ATOM 691 C C . LYS A 1 94 ? 19.719 24.375 -4.641 1 98 94 LYS A C 1
ATOM 693 O O . LYS A 1 94 ? 20.422 25.375 -4.445 1 98 94 LYS A O 1
ATOM 698 N N . SER A 1 95 ? 19.312 24.031 -5.789 1 97 95 SER A N 1
ATOM 699 C CA . SER A 1 95 ? 19.641 24.781 -6.996 1 97 95 SER A CA 1
ATOM 700 C C . SER A 1 95 ? 19.094 26.203 -6.926 1 97 95 SER A C 1
ATOM 702 O O . SER A 1 95 ? 19.719 27.141 -7.43 1 97 95 SER A O 1
ATOM 704 N N . ALA A 1 96 ? 17.953 26.391 -6.344 1 97.19 96 ALA A N 1
ATOM 705 C CA . ALA A 1 96 ? 17.281 27.688 -6.27 1 97.19 96 ALA A CA 1
ATOM 706 C C . ALA A 1 96 ? 17.844 28.516 -5.121 1 97.19 96 ALA A C 1
ATOM 708 O O . ALA A 1 96 ? 17.531 29.703 -5.008 1 97.19 96 ALA A O 1
ATOM 709 N N . GLY A 1 97 ? 18.609 27.891 -4.234 1 97.5 97 GLY A N 1
ATOM 710 C CA . GLY A 1 97 ? 19.203 28.625 -3.119 1 97.5 97 GLY A CA 1
ATOM 711 C C . GLY A 1 97 ? 18.25 28.812 -1.961 1 97.5 97 GLY A C 1
ATOM 712 O O . GLY A 1 97 ? 18.312 29.828 -1.26 1 97.5 97 GLY A O 1
ATOM 713 N N . VAL A 1 98 ? 17.312 27.891 -1.766 1 98.44 98 VAL A N 1
ATOM 714 C CA . VAL A 1 98 ? 16.406 27.922 -0.63 1 98.44 98 VAL A CA 1
ATOM 715 C C . VAL A 1 98 ? 17.203 27.922 0.675 1 98.44 98 VAL A C 1
ATOM 717 O O . VAL A 1 98 ? 18.156 27.141 0.822 1 98.44 98 VAL A O 1
ATOM 720 N N . GLY A 1 99 ? 16.75 28.719 1.633 1 98.25 99 GLY A N 1
ATOM 721 C CA . GLY A 1 99 ? 17.547 28.938 2.834 1 98.25 99 GLY A CA 1
ATOM 722 C C . GLY A 1 99 ? 17.188 27.984 3.959 1 98.25 99 GLY A C 1
ATOM 723 O O . GLY A 1 99 ? 18 27.734 4.848 1 98.25 99 GLY A O 1
ATOM 724 N N . PHE A 1 100 ? 16.016 27.453 3.951 1 98.81 100 PHE A N 1
ATOM 725 C CA . PHE A 1 100 ? 15.5 26.609 5.027 1 98.81 100 PHE A CA 1
ATOM 726 C C . PHE A 1 100 ? 14.406 25.688 4.516 1 98.81 100 PHE A C 1
ATOM 728 O O . PHE A 1 100 ? 13.539 26.109 3.744 1 98.81 100 PHE A O 1
ATOM 735 N N . ILE A 1 101 ? 14.469 24.344 4.867 1 98.88 101 ILE A N 1
ATOM 736 C CA . ILE A 1 101 ? 13.422 23.391 4.508 1 98.88 101 ILE A CA 1
ATOM 737 C C . ILE A 1 101 ? 12.758 22.859 5.773 1 98.88 101 ILE A C 1
ATOM 739 O O . ILE A 1 101 ? 13.422 22.297 6.641 1 98.88 101 ILE A O 1
ATOM 743 N N . ALA A 1 102 ? 11.5 23.109 5.961 1 98.94 102 ALA A N 1
ATOM 744 C CA . ALA A 1 102 ? 10.672 22.297 6.859 1 98.94 102 ALA A CA 1
ATOM 745 C C . ALA A 1 102 ? 10.039 21.125 6.117 1 98.94 102 ALA A C 1
ATOM 747 O O . ALA A 1 102 ? 9.461 21.297 5.043 1 98.94 102 ALA A O 1
ATOM 748 N N . TYR A 1 103 ? 10.156 19.922 6.637 1 98.88 103 TYR A N 1
ATOM 749 C CA . TYR A 1 103 ? 9.648 18.719 5.996 1 98.88 103 TYR A CA 1
ATOM 750 C C . TYR A 1 103 ? 8.711 17.953 6.922 1 98.88 103 TYR A C 1
ATOM 752 O O . TYR A 1 103 ? 9.047 17.703 8.078 1 98.88 103 TYR A O 1
ATOM 760 N N . THR A 1 104 ? 7.516 17.625 6.383 1 98.56 104 THR A N 1
ATOM 761 C CA . THR A 1 104 ? 6.586 16.828 7.164 1 98.56 104 THR A CA 1
ATOM 762 C C . THR A 1 104 ? 6.961 15.344 7.098 1 98.56 104 THR A C 1
ATOM 764 O O . THR A 1 104 ? 6.754 14.695 6.074 1 98.56 104 THR A O 1
ATOM 767 N N . SER A 1 105 ? 7.465 14.852 8.172 1 98.38 105 SER A N 1
ATOM 768 C CA . SER A 1 105 ? 7.941 13.484 8.312 1 98.38 105 SER A CA 1
ATOM 769 C C . SER A 1 105 ? 7.023 12.672 9.219 1 98.38 105 SER A C 1
ATOM 771 O O . SER A 1 105 ? 5.816 12.914 9.273 1 98.38 105 SER A O 1
ATOM 773 N N . VAL A 1 106 ? 7.539 11.547 9.758 1 97.94 106 VAL A N 1
ATOM 774 C CA . VAL A 1 106 ? 6.785 10.672 10.648 1 97.94 106 VAL A CA 1
ATOM 775 C C . VAL A 1 106 ? 7.555 10.469 11.953 1 97.94 106 VAL A C 1
ATOM 777 O O . VAL A 1 106 ? 8.781 10.555 11.977 1 97.94 106 VAL A O 1
ATOM 780 N N . VAL A 1 107 ? 6.805 10.219 12.977 1 98.38 107 VAL A N 1
ATOM 781 C CA . VAL A 1 107 ? 7.414 10.062 14.297 1 98.38 107 VAL A CA 1
ATOM 782 C C . VAL A 1 107 ? 8.43 8.922 14.266 1 98.38 107 VAL A C 1
ATOM 784 O O . VAL A 1 107 ? 8.203 7.902 13.609 1 98.38 107 VAL A O 1
ATOM 787 N N . ASN A 1 108 ? 9.539 9.18 14.984 1 97.62 108 ASN A N 1
ATOM 788 C CA . ASN A 1 108 ? 10.594 8.188 15.133 1 97.62 108 ASN A CA 1
ATOM 789 C C . ASN A 1 108 ? 11.039 7.641 13.781 1 97.62 108 ASN A C 1
ATOM 791 O O . ASN A 1 108 ? 11.242 6.434 13.625 1 97.62 108 ASN A O 1
ATOM 795 N N . ALA A 1 109 ? 11.195 8.477 12.852 1 96.88 109 ALA A N 1
ATOM 796 C CA . ALA A 1 109 ? 11.445 8.094 11.469 1 96.88 109 ALA A CA 1
ATOM 797 C C . ALA A 1 109 ? 12.625 7.137 11.359 1 96.88 109 ALA A C 1
ATOM 799 O O . ALA A 1 109 ? 12.609 6.207 10.547 1 96.88 109 ALA A O 1
ATOM 800 N N . ASP A 1 110 ? 13.625 7.27 12.195 1 95.38 110 ASP A N 1
ATOM 801 C CA . ASP A 1 110 ? 14.844 6.469 12.102 1 95.38 110 ASP A CA 1
ATOM 802 C C . ASP A 1 110 ? 14.555 4.992 12.367 1 95.38 110 ASP A C 1
ATOM 804 O O . ASP A 1 110 ? 15.203 4.113 11.789 1 95.38 110 ASP A O 1
ATOM 808 N N . LYS A 1 111 ? 13.578 4.746 13.195 1 94.31 111 LYS A N 1
ATOM 809 C CA . LYS A 1 111 ? 13.375 3.367 13.633 1 94.31 111 LYS A CA 1
ATOM 810 C C . LYS A 1 111 ? 11.938 2.922 13.398 1 94.31 111 LYS A C 1
ATOM 812 O O . LYS A 1 111 ? 11.586 1.765 13.641 1 94.31 111 LYS A O 1
ATOM 817 N N . ASN A 1 112 ? 11.141 3.824 12.898 1 95.94 112 ASN A N 1
ATOM 818 C CA . ASN A 1 112 ? 9.727 3.514 12.727 1 95.94 112 ASN A CA 1
ATOM 819 C C . ASN A 1 112 ? 9.523 2.348 11.766 1 95.94 112 ASN A C 1
ATOM 821 O O . ASN A 1 112 ? 10.102 2.326 10.68 1 95.94 112 ASN A O 1
ATOM 825 N N . THR A 1 113 ? 8.68 1.396 12.172 1 90.81 113 THR A N 1
ATOM 826 C CA . THR A 1 113 ? 8.555 0.155 11.422 1 90.81 113 THR A CA 1
ATOM 827 C C . THR A 1 113 ? 7.359 0.214 10.469 1 90.81 113 THR A C 1
ATOM 829 O O . THR A 1 113 ? 7.109 -0.728 9.719 1 90.81 113 THR A O 1
ATOM 832 N N . LEU A 1 114 ? 6.629 1.334 10.484 1 91.5 114 LEU A N 1
ATOM 833 C CA . LEU A 1 114 ? 5.609 1.52 9.461 1 91.5 114 LEU A CA 1
ATOM 834 C C . LEU A 1 114 ? 6.227 1.533 8.062 1 91.5 114 LEU A C 1
ATOM 836 O O . LEU A 1 114 ? 7.312 2.086 7.871 1 91.5 114 LEU A O 1
ATOM 840 N N . SER A 1 115 ? 5.508 1.063 7.129 1 84.12 115 SER A N 1
ATOM 841 C CA . SER A 1 115 ? 6.023 0.967 5.77 1 84.12 115 SER A CA 1
ATOM 842 C C . SER A 1 115 ? 6.316 2.348 5.188 1 84.12 115 SER A C 1
ATOM 844 O O . SER A 1 115 ? 7.289 2.523 4.453 1 84.12 115 SER A O 1
ATOM 846 N N . LEU A 1 116 ? 5.531 3.322 5.516 1 87.44 116 LEU A N 1
ATOM 847 C CA . LEU A 1 116 ? 5.691 4.664 4.973 1 87.44 116 LEU A CA 1
ATOM 848 C C . LEU A 1 116 ? 6.938 5.336 5.535 1 87.44 116 LEU A C 1
ATOM 850 O O . LEU A 1 116 ? 7.387 6.359 5.016 1 87.44 116 LEU A O 1
ATOM 854 N N . ALA A 1 117 ? 7.523 4.836 6.598 1 92.69 117 ALA A N 1
ATOM 855 C CA . ALA A 1 117 ? 8.648 5.473 7.273 1 92.69 117 ALA A CA 1
ATOM 856 C C . ALA A 1 117 ? 9.883 5.492 6.379 1 92.69 117 ALA A C 1
ATOM 858 O O . ALA A 1 117 ? 10.734 6.379 6.5 1 92.69 117 ALA A O 1
ATOM 859 N N . GLU A 1 118 ? 9.969 4.586 5.5 1 88.44 118 GLU A N 1
ATOM 860 C CA . GLU A 1 118 ? 11.109 4.516 4.594 1 88.44 118 GLU A CA 1
ATOM 861 C C . GLU A 1 118 ? 11.234 5.785 3.762 1 88.44 118 GLU A C 1
ATOM 863 O O . GLU A 1 118 ? 12.336 6.305 3.574 1 88.44 118 GLU A O 1
ATOM 868 N N . VAL A 1 119 ? 10.133 6.211 3.229 1 93 119 VAL A N 1
ATOM 869 C CA . VAL A 1 119 ? 10.109 7.422 2.416 1 93 119 VAL A CA 1
ATOM 870 C C . VAL A 1 119 ? 10.664 8.594 3.221 1 93 119 VAL A C 1
ATOM 872 O O . VAL A 1 119 ? 11.461 9.391 2.707 1 93 119 VAL A O 1
ATOM 875 N N . HIS A 1 120 ? 10.219 8.625 4.434 1 96.75 120 HIS A N 1
ATOM 876 C CA . HIS A 1 120 ? 10.609 9.742 5.281 1 96.75 120 HIS A CA 1
ATOM 877 C C . HIS A 1 120 ? 12.086 9.664 5.656 1 96.75 120 HIS A C 1
ATOM 879 O O . HIS A 1 120 ? 12.773 10.688 5.684 1 96.75 120 HIS A O 1
ATOM 885 N N . ARG A 1 121 ? 12.594 8.484 5.875 1 96.19 121 ARG A N 1
ATOM 886 C CA . ARG A 1 121 ? 14.016 8.32 6.125 1 96.19 121 ARG A CA 1
ATOM 887 C C . ARG A 1 121 ? 14.844 8.781 4.926 1 96.19 121 ARG A C 1
ATOM 889 O O . ARG A 1 121 ? 15.82 9.508 5.082 1 96.19 121 ARG A O 1
ATOM 896 N N . ALA A 1 122 ? 14.422 8.375 3.822 1 94.94 122 ALA A N 1
ATOM 897 C CA . ALA A 1 122 ? 15.133 8.727 2.6 1 94.94 122 ALA A CA 1
ATOM 898 C C . ALA A 1 122 ? 15.102 10.234 2.359 1 94.94 122 ALA A C 1
ATOM 900 O O . ALA A 1 122 ? 16.109 10.828 1.982 1 94.94 122 ALA A O 1
ATOM 901 N N . THR A 1 123 ? 13.969 10.82 2.58 1 98.19 123 THR A N 1
ATOM 902 C CA . THR A 1 123 ? 13.812 12.25 2.332 1 98.19 123 THR A CA 1
ATOM 903 C C . THR A 1 123 ? 14.609 13.07 3.346 1 98.19 123 THR A C 1
ATOM 905 O O . THR A 1 123 ? 15.273 14.047 2.982 1 98.19 123 THR A O 1
ATOM 908 N N . GLU A 1 124 ? 14.547 12.688 4.641 1 98.69 124 GLU A N 1
ATOM 909 C CA . GLU A 1 124 ? 15.352 13.367 5.652 1 98.69 124 GLU A CA 1
ATOM 910 C C . GLU A 1 124 ? 16.844 13.289 5.32 1 98.69 124 GLU A C 1
ATOM 912 O O . GLU A 1 124 ? 17.562 14.266 5.488 1 98.69 124 GLU A O 1
ATOM 917 N N . LYS A 1 125 ? 17.25 12.133 4.855 1 98.31 125 LYS A N 1
ATOM 918 C CA . LYS A 1 125 ? 18.641 11.969 4.461 1 98.31 125 LYS A CA 1
ATOM 919 C C . LYS A 1 125 ? 19.016 12.898 3.311 1 98.31 125 LYS A C 1
ATOM 921 O O . LYS A 1 125 ? 20.062 13.547 3.336 1 98.31 125 LYS A O 1
ATOM 926 N N . ALA A 1 126 ? 18.188 12.938 2.309 1 98.56 126 ALA A N 1
ATOM 927 C CA . ALA A 1 126 ? 18.422 13.805 1.156 1 98.56 126 ALA A CA 1
ATOM 928 C C . ALA A 1 126 ? 18.531 15.266 1.582 1 98.56 126 ALA A C 1
ATOM 930 O O . ALA A 1 126 ? 19.391 16 1.09 1 98.56 126 ALA A O 1
ATOM 931 N N . ILE A 1 127 ? 17.703 15.68 2.486 1 98.88 127 ILE A N 1
ATOM 932 C CA . ILE A 1 127 ? 17.688 17.062 2.963 1 98.88 127 ILE A CA 1
ATOM 933 C C . ILE A 1 127 ? 18.984 17.344 3.736 1 98.88 127 ILE A C 1
ATOM 935 O O . ILE A 1 127 ? 19.641 18.359 3.516 1 98.88 127 ILE A O 1
ATOM 939 N N . ARG A 1 128 ? 19.391 16.422 4.605 1 98.62 128 ARG A N 1
ATOM 940 C CA . ARG A 1 128 ? 20.625 16.578 5.348 1 98.62 128 ARG A CA 1
ATOM 941 C C . ARG A 1 128 ? 21.812 16.719 4.398 1 98.62 128 ARG A C 1
ATOM 943 O O . ARG A 1 128 ? 22.672 17.578 4.59 1 98.62 128 ARG A O 1
ATOM 950 N N . GLU A 1 129 ? 21.812 15.891 3.406 1 98.31 129 GLU A N 1
ATOM 951 C CA . GLU A 1 129 ? 22.938 15.836 2.479 1 98.31 129 GLU A CA 1
ATOM 952 C C . GLU A 1 129 ? 22.969 17.078 1.586 1 98.31 129 GLU A C 1
ATOM 954 O O . GLU A 1 129 ? 24.016 17.406 1.027 1 98.31 129 GLU A O 1
ATOM 959 N N . SER A 1 130 ? 21.859 17.719 1.392 1 98.38 130 SER A N 1
ATOM 960 C CA . SER A 1 130 ? 21.797 18.922 0.569 1 98.38 130 SER A CA 1
ATOM 961 C C . SER A 1 130 ? 22.578 20.062 1.208 1 98.38 130 SER A C 1
ATOM 963 O O . SER A 1 130 ? 23.016 20.984 0.518 1 98.38 130 SER A O 1
ATOM 965 N N . GLY A 1 131 ? 22.672 19.984 2.566 1 98.38 131 GLY A N 1
ATOM 966 C CA . GLY A 1 131 ? 23.359 21.047 3.297 1 98.38 131 GLY A CA 1
ATOM 967 C C . GLY A 1 131 ? 22.438 22.203 3.641 1 98.38 131 GLY A C 1
ATOM 968 O O . GLY A 1 131 ? 22.844 23.141 4.336 1 98.38 131 GLY A O 1
ATOM 969 N N . ILE A 1 132 ? 21.219 22.219 3.186 1 98.69 132 ILE A N 1
ATOM 970 C CA . ILE A 1 132 ? 20.25 23.281 3.508 1 98.69 132 ILE A CA 1
ATOM 971 C C . ILE A 1 132 ? 19.797 23.141 4.961 1 98.69 132 ILE A C 1
ATOM 973 O O . ILE A 1 132 ? 19.438 22.047 5.395 1 98.69 132 ILE A O 1
ATOM 977 N N . PRO A 1 133 ? 19.906 24.25 5.781 1 98.75 133 PRO A N 1
ATOM 978 C CA . PRO A 1 133 ? 19.297 24.172 7.109 1 98.75 133 PRO A CA 1
ATOM 979 C C . PRO A 1 133 ? 17.875 23.641 7.074 1 98.75 133 PRO A C 1
ATOM 981 O O . PRO A 1 133 ? 17.125 23.906 6.125 1 98.75 133 PRO A O 1
ATOM 984 N N . TYR A 1 134 ? 17.453 22.859 8.141 1 98.88 134 TYR A N 1
ATOM 985 C CA . TYR A 1 134 ? 16.172 22.156 8.031 1 98.88 134 TYR A CA 1
ATOM 986 C C . TYR A 1 134 ? 15.508 22.031 9.391 1 98.88 134 TYR A C 1
ATOM 988 O O . TYR A 1 134 ? 16.141 22.266 10.422 1 98.88 134 TYR A O 1
ATOM 996 N N . SER A 1 135 ? 14.266 21.75 9.352 1 98.94 135 SER A N 1
ATOM 997 C CA . SER A 1 135 ? 13.484 21.219 10.461 1 98.94 135 SER A CA 1
ATOM 998 C C . SER A 1 135 ? 12.617 20.047 10.023 1 98.94 135 SER A C 1
ATOM 1000 O O . SER A 1 135 ? 11.844 20.156 9.07 1 98.94 135 SER A O 1
ATOM 1002 N N . PHE A 1 136 ? 12.82 18.906 10.641 1 98.94 136 PHE A N 1
ATOM 1003 C CA . PHE A 1 136 ? 11.953 17.75 10.398 1 98.94 136 PHE A CA 1
ATOM 1004 C C . PHE A 1 136 ? 10.766 17.766 11.359 1 98.94 136 PHE A C 1
ATOM 1006 O O . PHE A 1 136 ? 10.945 17.688 12.57 1 98.94 136 PHE A O 1
ATOM 1013 N N . LEU A 1 137 ? 9.609 17.969 10.773 1 98.88 137 LEU A N 1
ATOM 1014 C CA . LEU A 1 137 ? 8.352 17.859 11.516 1 98.88 137 LEU A CA 1
ATOM 1015 C C . LEU A 1 137 ? 7.809 16.438 11.461 1 98.88 137 LEU A C 1
ATOM 1017 O O . LEU A 1 137 ? 7.102 16.078 10.516 1 98.88 137 LEU A O 1
ATOM 1021 N N . ARG A 1 138 ? 8.148 15.648 12.492 1 98.81 138 ARG A N 1
ATOM 1022 C CA . ARG A 1 138 ? 7.766 14.242 12.531 1 98.81 138 ARG A CA 1
ATOM 1023 C C . ARG A 1 138 ? 6.383 14.07 13.156 1 98.81 138 ARG A C 1
ATOM 1025 O O . ARG A 1 138 ? 6.262 13.859 14.359 1 98.81 138 ARG A O 1
ATOM 1032 N N . ASN A 1 139 ? 5.434 14.188 12.258 1 98.62 139 ASN A N 1
ATOM 1033 C CA . ASN A 1 139 ? 4.035 14.141 12.68 1 98.62 139 ASN A CA 1
ATOM 1034 C C . ASN A 1 139 ? 3.621 12.727 13.086 1 98.62 139 ASN A C 1
ATOM 1036 O O . ASN A 1 139 ? 3.9 11.766 12.367 1 98.62 139 ASN A O 1
ATOM 1040 N N . ASN A 1 140 ? 2.996 12.648 14.273 1 98.44 140 ASN A N 1
ATOM 1041 C CA . ASN A 1 140 ? 2.305 11.406 14.602 1 98.44 140 ASN A CA 1
ATOM 1042 C C . ASN A 1 140 ? 1.035 11.234 13.773 1 98.44 140 ASN A C 1
ATOM 1044 O O . ASN A 1 140 ? 0.886 11.867 12.727 1 98.44 140 ASN A O 1
ATOM 1048 N N . TRP A 1 141 ? 0.201 10.406 14.109 1 97.19 141 TRP A N 1
ATOM 1049 C CA . TRP A 1 141 ? -0.948 9.969 13.328 1 97.19 141 TRP A CA 1
ATOM 1050 C C . TRP A 1 141 ? -2.049 11.023 13.336 1 97.19 141 TRP A C 1
ATOM 1052 O O . TRP A 1 141 ? -2.459 11.492 14.398 1 97.19 141 TRP A O 1
ATOM 1062 N N . TYR A 1 142 ? -2.436 11.477 12.125 1 97.25 142 TYR A N 1
ATOM 1063 C CA . TYR A 1 142 ? -3.557 12.406 12.016 1 97.25 142 TYR A CA 1
ATOM 1064 C C . TYR A 1 142 ? -4.848 11.766 12.516 1 97.25 142 TYR A C 1
ATOM 1066 O O . TYR A 1 142 ? -5.152 10.625 12.156 1 97.25 142 TYR A O 1
ATOM 1074 N N . LEU A 1 143 ? -5.59 12.5 13.266 1 97.5 143 LEU A N 1
ATOM 1075 C CA . LEU A 1 143 ? -6.906 12.016 13.672 1 97.5 143 LEU A CA 1
ATOM 1076 C C . LEU A 1 143 ? -7.762 11.68 12.453 1 97.5 143 LEU A C 1
ATOM 1078 O O . LEU A 1 143 ? -8.516 10.703 12.469 1 97.5 143 LEU A O 1
ATOM 1082 N N . GLU A 1 144 ? -7.59 12.422 11.406 1 95.25 144 GLU A N 1
ATOM 1083 C CA . GLU A 1 144 ? -8.406 12.32 10.203 1 95.25 144 GLU A CA 1
ATOM 1084 C C . GLU A 1 144 ? -8.156 11.008 9.477 1 95.25 144 GLU A C 1
ATOM 1086 O O . GLU A 1 144 ? -8.93 10.609 8.609 1 95.25 144 GLU A O 1
ATOM 1091 N N . ASN A 1 145 ? -7.051 10.328 9.805 1 93.31 145 ASN A N 1
ATOM 1092 C CA . ASN A 1 145 ? -6.84 8.984 9.273 1 93.31 145 ASN A CA 1
ATOM 1093 C C . ASN A 1 145 ? -7.895 8.008 9.781 1 93.31 145 ASN A C 1
ATOM 1095 O O . ASN A 1 145 ? -8.102 6.945 9.195 1 93.31 145 ASN A O 1
ATOM 1099 N N . GLU A 1 146 ? -8.578 8.398 10.852 1 94.69 146 GLU A N 1
ATOM 1100 C CA . GLU A 1 146 ? -9.625 7.562 11.445 1 94.69 146 GLU A CA 1
ATOM 1101 C C . GLU A 1 146 ? -11.008 7.965 10.938 1 94.69 146 GLU A C 1
ATOM 1103 O O . GLU A 1 146 ? -12.023 7.496 11.453 1 94.69 146 GLU A O 1
ATOM 1108 N N . ALA A 1 147 ? -11.094 8.867 10 1 93.56 147 ALA A N 1
ATOM 1109 C CA . ALA A 1 147 ? -12.383 9.367 9.531 1 93.56 147 ALA A CA 1
ATOM 1110 C C . ALA A 1 147 ? -13.273 8.219 9.055 1 93.56 147 ALA A C 1
ATOM 1112 O O . ALA A 1 147 ? -14.477 8.219 9.312 1 93.56 147 ALA A O 1
ATOM 1113 N N . GLY A 1 148 ? -12.688 7.297 8.344 1 89.25 148 GLY A N 1
ATOM 1114 C CA . GLY A 1 148 ? -13.461 6.145 7.898 1 89.25 148 GLY A CA 1
ATOM 1115 C C . GLY A 1 148 ? -14.062 5.352 9.047 1 89.25 148 GLY A C 1
ATOM 1116 O O . GLY A 1 148 ? -15.25 5.012 9.016 1 89.25 148 GLY A O 1
ATOM 1117 N N . SER A 1 149 ? -13.258 5.043 10.039 1 93.19 149 SER A N 1
ATOM 1118 C CA . SER A 1 149 ? -13.727 4.32 11.219 1 93.19 149 SER A CA 1
ATOM 1119 C C . SER A 1 149 ? -14.82 5.102 11.945 1 93.19 149 SER A C 1
ATOM 1121 O O . SER A 1 149 ? -15.797 4.52 12.414 1 93.19 149 SER A O 1
ATOM 1123 N N . VAL A 1 150 ? -14.609 6.418 12.07 1 95.19 150 VAL A N 1
ATOM 1124 C CA . VAL A 1 150 ? -15.57 7.289 12.734 1 95.19 150 VAL A CA 1
ATOM 1125 C C . VAL A 1 150 ? -16.906 7.242 12 1 95.19 150 VAL A C 1
ATOM 1127 O O . VAL A 1 150 ? -17.953 7.082 12.625 1 95.19 150 VAL A O 1
ATOM 1130 N N . GLN A 1 151 ? -16.844 7.34 10.734 1 91.5 151 GLN A N 1
ATOM 1131 C CA . GLN A 1 151 ? -18.062 7.344 9.922 1 91.5 151 GLN A CA 1
ATOM 1132 C C . GLN A 1 151 ? -18.75 5.984 9.953 1 91.5 151 GLN A C 1
ATOM 1134 O O . GLN A 1 151 ? -19.984 5.906 10.016 1 91.5 151 GLN A O 1
ATOM 1139 N N . ALA A 1 152 ? -17.984 4.902 9.883 1 89.38 152 ALA A N 1
ATOM 1140 C CA . ALA A 1 152 ? -18.547 3.559 9.969 1 89.38 152 ALA A CA 1
ATOM 1141 C C . ALA A 1 152 ? -19.234 3.342 11.32 1 89.38 152 ALA A C 1
ATOM 1143 O O . ALA A 1 152 ? -20.328 2.775 11.383 1 89.38 152 ALA A O 1
ATOM 1144 N N . ALA A 1 153 ? -18.625 3.807 12.352 1 93.62 153 ALA A N 1
ATOM 1145 C CA . ALA A 1 153 ? -19.188 3.697 13.688 1 93.62 153 ALA A CA 1
ATOM 1146 C C . ALA A 1 153 ? -20.5 4.465 13.789 1 93.62 153 ALA A C 1
ATOM 1148 O O . ALA A 1 153 ? -21.453 4.012 14.445 1 93.62 153 ALA A O 1
ATOM 1149 N N . ALA A 1 154 ? -20.547 5.637 13.219 1 93.88 154 ALA A N 1
ATOM 1150 C CA . ALA A 1 154 ? -21.75 6.449 13.219 1 93.88 154 ALA A CA 1
ATOM 1151 C C . ALA A 1 154 ? -22.922 5.699 12.578 1 93.88 154 ALA A C 1
ATOM 1153 O O . ALA A 1 154 ? -24.078 5.957 12.898 1 93.88 154 ALA A O 1
ATOM 1154 N N . GLN A 1 155 ? -22.562 4.734 11.742 1 90.12 155 GLN A N 1
ATOM 1155 C CA . GLN A 1 155 ? -23.578 3.947 11.047 1 90.12 155 GLN A CA 1
ATOM 1156 C C . GLN A 1 155 ? -23.828 2.619 11.758 1 90.12 155 GLN A C 1
ATOM 1158 O O . GLN A 1 155 ? -24.562 1.77 11.258 1 90.12 155 GLN A O 1
ATOM 1163 N N . GLY A 1 156 ? -23.203 2.426 12.82 1 91.38 156 GLY A N 1
ATOM 1164 C CA . GLY A 1 156 ? -23.5 1.273 13.656 1 91.38 156 GLY A CA 1
ATOM 1165 C C . GLY A 1 156 ? -22.484 0.153 13.508 1 91.38 156 GLY A C 1
ATOM 1166 O O . GLY A 1 156 ? -22.625 -0.907 14.125 1 91.38 156 GLY A O 1
ATOM 1167 N N . ALA A 1 157 ? -21.453 0.372 12.734 1 90.25 157 ALA A N 1
ATOM 1168 C CA . ALA A 1 157 ? -20.438 -0.655 12.555 1 90.25 157 ALA A CA 1
ATOM 1169 C C . ALA A 1 157 ? -19.516 -0.736 13.766 1 90.25 157 ALA A C 1
ATOM 1171 O O . ALA A 1 157 ? -19.344 0.252 14.484 1 90.25 157 ALA A O 1
ATOM 1172 N N . PRO A 1 158 ? -18.984 -1.904 13.984 1 94.25 158 PRO A N 1
ATOM 1173 C CA . PRO A 1 158 ? -18.031 -2.014 15.078 1 94.25 158 PRO A CA 1
ATOM 1174 C C . PRO A 1 158 ? -16.703 -1.303 14.789 1 94.25 158 PRO A C 1
ATOM 1176 O O . PRO A 1 158 ? -16.375 -1.067 13.625 1 94.25 158 PRO A O 1
ATOM 1179 N N . TRP A 1 159 ? -16.062 -0.913 15.891 1 95.94 159 TRP A N 1
ATOM 1180 C CA . TRP A 1 159 ? -14.703 -0.396 15.836 1 95.94 159 TRP A CA 1
ATOM 1181 C C . TRP A 1 159 ? -13.688 -1.525 15.953 1 95.94 159 TRP A C 1
ATOM 1183 O O . TRP A 1 159 ? -13.328 -1.93 17.062 1 95.94 159 TRP A O 1
ATOM 1193 N N . VAL A 1 160 ? -13.156 -1.978 14.766 1 95.19 160 VAL A N 1
ATOM 1194 C CA . VAL A 1 160 ? -12.312 -3.168 14.75 1 95.19 160 VAL A CA 1
ATOM 1195 C C . VAL A 1 160 ? -10.844 -2.76 14.656 1 95.19 160 VAL A C 1
ATOM 1197 O O . VAL A 1 160 ? -10.477 -1.91 13.844 1 95.19 160 VAL A O 1
ATOM 1200 N N . HIS A 1 161 ? -10.023 -3.324 15.523 1 96.31 161 HIS A N 1
ATOM 1201 C CA . HIS A 1 161 ? -8.578 -3.105 15.453 1 96.31 161 HIS A CA 1
ATOM 1202 C C . HIS A 1 161 ? -7.816 -4.316 15.977 1 96.31 161 HIS A C 1
ATOM 1204 O O . HIS A 1 161 ? -8.398 -5.191 16.625 1 96.31 161 HIS A O 1
ATOM 1210 N N . ALA A 1 162 ? -6.574 -4.422 15.625 1 97.75 162 ALA A N 1
ATOM 1211 C CA . ALA A 1 162 ? -5.695 -5.492 16.094 1 97.75 162 ALA A CA 1
ATOM 1212 C C . ALA A 1 162 ? -4.438 -4.926 16.734 1 97.75 162 ALA A C 1
ATOM 1214 O O . ALA A 1 162 ? -3.334 -5.434 16.516 1 97.75 162 ALA A O 1
ATOM 1215 N N . THR A 1 163 ? -4.594 -3.844 17.484 1 97.5 163 THR A N 1
ATOM 1216 C CA . THR A 1 163 ? -3.432 -3.135 18.016 1 97.5 163 THR A CA 1
ATOM 1217 C C . THR A 1 163 ? -3.291 -3.377 19.516 1 97.5 163 THR A C 1
ATOM 1219 O O . THR A 1 163 ? -2.41 -2.805 20.172 1 97.5 163 THR A O 1
ATOM 1222 N N . ASN A 1 164 ? -4.164 -4.273 20.125 1 96.75 164 ASN A N 1
ATOM 1223 C CA . ASN A 1 164 ? -4.164 -4.527 21.562 1 96.75 164 ASN A CA 1
ATOM 1224 C C . ASN A 1 164 ? -4.227 -3.227 22.359 1 96.75 164 ASN A C 1
ATOM 1226 O O . ASN A 1 164 ? -5.043 -2.352 22.062 1 96.75 164 ASN A O 1
ATOM 1230 N N . ALA A 1 165 ? -3.404 -3.035 23.375 1 95.38 165 ALA A N 1
ATOM 1231 C CA . ALA A 1 165 ? -3.482 -1.852 24.234 1 95.38 165 ALA A CA 1
ATOM 1232 C C . ALA A 1 165 ? -2.439 -0.813 23.828 1 95.38 165 ALA A C 1
ATOM 1234 O O . ALA A 1 165 ? -2.105 0.079 24.609 1 95.38 165 ALA A O 1
ATOM 1235 N N . SER A 1 166 ? -1.938 -0.975 22.578 1 97.06 166 SER A N 1
ATOM 1236 C CA . SER A 1 166 ? -0.944 -0.009 22.109 1 97.06 166 SER A CA 1
ATOM 1237 C C . SER A 1 166 ? -1.539 1.391 22.016 1 97.06 166 SER A C 1
ATOM 1239 O O . SER A 1 166 ? -2.76 1.549 21.953 1 97.06 166 SER A O 1
ATOM 1241 N N . GLN A 1 167 ? -0.619 2.363 22.062 1 98.38 167 GLN A N 1
ATOM 1242 C CA . GLN A 1 167 ? -1.085 3.746 22.094 1 98.38 167 GLN A CA 1
ATOM 1243 C C . GLN A 1 167 ? -0.642 4.5 20.844 1 98.38 167 GLN A C 1
ATOM 1245 O O . GLN A 1 167 ? 0.381 4.168 20.234 1 98.38 167 GLN A O 1
ATOM 1250 N N . VAL A 1 168 ? -1.434 5.426 20.438 1 98.31 168 VAL A N 1
ATOM 1251 C CA . VAL A 1 168 ? -1.187 6.316 19.312 1 98.31 168 VAL A CA 1
ATOM 1252 C C . VAL A 1 168 ? -1.342 7.77 19.75 1 98.31 168 VAL A C 1
ATOM 1254 O O . VAL A 1 168 ? -2.213 8.086 20.562 1 98.31 168 VAL A O 1
ATOM 1257 N N . GLY A 1 169 ? -0.44 8.656 19.312 1 98.62 169 GLY A N 1
ATOM 1258 C CA . GLY A 1 169 ? -0.54 10.078 19.594 1 98.62 169 GLY A CA 1
ATOM 1259 C C . GLY A 1 169 ? -1.325 10.844 18.547 1 98.62 169 GLY A C 1
ATOM 1260 O O . GLY A 1 169 ? -0.778 11.719 17.875 1 98.62 169 GLY A O 1
ATOM 1261 N N . TRP A 1 170 ? -2.66 10.625 18.484 1 98.44 170 TRP A N 1
ATOM 1262 C CA . TRP A 1 170 ? -3.51 11.312 17.516 1 98.44 170 TRP A CA 1
ATOM 1263 C C . TRP A 1 170 ? -3.527 12.812 17.781 1 98.44 170 TRP A C 1
ATOM 1265 O O . TRP A 1 170 ? -3.564 13.258 18.922 1 98.44 170 TRP A O 1
ATOM 1275 N N . ALA A 1 171 ? -3.436 13.555 16.719 1 98.62 171 ALA A N 1
ATOM 1276 C CA . ALA A 1 171 ? -3.709 14.992 16.719 1 98.62 171 ALA A CA 1
ATOM 1277 C C . ALA A 1 171 ? -4.312 15.43 15.391 1 98.62 171 ALA A C 1
ATOM 1279 O O . ALA A 1 171 ? -4.293 14.68 14.414 1 98.62 171 ALA A O 1
ATOM 1280 N N . THR A 1 172 ? -4.934 16.625 15.391 1 98.38 172 THR A N 1
ATOM 1281 C CA . THR A 1 172 ? -5.629 17.094 14.195 1 98.38 172 THR A CA 1
ATOM 1282 C C . THR A 1 172 ? -4.641 17.625 13.172 1 98.38 172 THR A C 1
ATOM 1284 O O . THR A 1 172 ? -3.59 18.156 13.531 1 98.38 172 THR A O 1
ATOM 1287 N N . ARG A 1 173 ? -4.984 17.484 11.93 1 97.69 173 ARG A N 1
ATOM 1288 C CA . ARG A 1 173 ? -4.195 18.094 10.867 1 97.69 173 ARG A CA 1
ATOM 1289 C C . ARG A 1 173 ? -4.031 19.594 11.102 1 97.69 173 ARG A C 1
ATOM 1291 O O . ARG A 1 173 ? -2.988 20.172 10.789 1 97.69 173 ARG A O 1
ATOM 1298 N N . SER A 1 174 ? -5.074 20.188 11.672 1 98.25 174 SER A N 1
ATOM 1299 C CA . SER A 1 174 ? -5.02 21.609 11.977 1 98.25 174 SER A CA 1
ATOM 1300 C C . SER A 1 174 ? -3.885 21.938 12.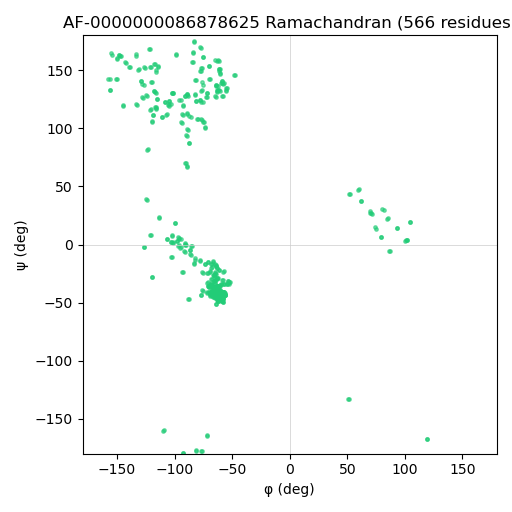938 1 98.25 174 SER A C 1
ATOM 1302 O O . SER A 1 174 ? -3.133 22.891 12.727 1 98.25 174 SER A O 1
ATOM 1304 N N . ASP A 1 175 ? -3.795 21.141 13.961 1 98.75 175 ASP A N 1
ATOM 1305 C CA . ASP A 1 175 ? -2.727 21.375 14.93 1 98.75 175 ASP A CA 1
ATOM 1306 C C . ASP A 1 175 ? -1.354 21.203 14.281 1 98.75 175 ASP A C 1
ATOM 1308 O O . ASP A 1 175 ? -0.444 22 14.523 1 98.75 175 ASP A O 1
ATOM 1312 N N . TYR A 1 176 ? -1.164 20.172 13.461 1 98.81 176 TYR A N 1
ATOM 1313 C CA . TYR A 1 176 ? 0.107 19.953 12.773 1 98.81 176 TYR A CA 1
ATOM 1314 C C . TYR A 1 176 ? 0.401 21.078 11.797 1 98.81 176 TYR A C 1
ATOM 1316 O O . TYR A 1 176 ? 1.555 21.484 11.633 1 98.81 176 TYR A O 1
ATOM 1324 N N . ALA A 1 177 ? -0.642 21.609 11.133 1 98.75 177 ALA A N 1
ATOM 1325 C CA . ALA A 1 177 ? -0.491 22.734 10.227 1 98.75 177 ALA A CA 1
ATOM 1326 C C . ALA A 1 177 ? -0.004 23.984 10.969 1 98.75 177 ALA A C 1
ATOM 1328 O O . ALA A 1 177 ? 0.891 24.688 10.492 1 98.75 177 ALA A O 1
ATOM 1329 N N . HIS A 1 178 ? -0.6 24.203 12.148 1 98.69 178 HIS A N 1
ATOM 1330 C CA . HIS A 1 178 ? -0.205 25.359 12.953 1 98.69 178 HIS A CA 1
ATOM 1331 C C . HIS A 1 178 ? 1.221 25.219 13.469 1 98.69 178 HIS A C 1
ATOM 1333 O O . HIS A 1 178 ? 1.951 26.203 13.586 1 98.69 178 HIS A O 1
ATOM 1339 N N . ALA A 1 179 ? 1.578 24 13.781 1 98.81 179 ALA A N 1
ATOM 1340 C CA . ALA A 1 179 ? 2.959 23.75 14.195 1 98.81 179 ALA A CA 1
ATOM 1341 C C . ALA A 1 179 ? 3.93 24.047 13.055 1 98.81 179 ALA A C 1
ATOM 1343 O O . ALA A 1 179 ? 4.98 24.656 13.266 1 98.81 179 ALA A O 1
ATOM 1344 N N . ALA A 1 180 ? 3.615 23.578 11.844 1 98.88 180 ALA A N 1
ATOM 1345 C CA . ALA A 1 180 ? 4.445 23.859 10.672 1 98.88 180 ALA A CA 1
ATOM 1346 C C . ALA A 1 180 ? 4.578 25.359 10.445 1 98.88 180 ALA A C 1
ATOM 1348 O O . ALA A 1 180 ? 5.676 25.859 10.188 1 98.88 180 ALA A O 1
ATOM 1349 N N . ALA A 1 181 ? 3.467 26.109 10.57 1 98.81 181 ALA A N 1
ATOM 1350 C CA . ALA A 1 181 ? 3.477 27.547 10.398 1 98.81 181 ALA A CA 1
ATOM 1351 C C . ALA A 1 181 ? 4.363 28.219 11.438 1 98.81 181 ALA A C 1
ATOM 1353 O O . ALA A 1 181 ? 5.086 29.172 11.133 1 98.81 181 ALA A O 1
ATOM 1354 N N . ALA A 1 182 ? 4.277 27.703 12.688 1 98.69 182 ALA A N 1
ATOM 1355 C CA . ALA A 1 182 ? 5.098 28.266 13.766 1 98.69 182 ALA A CA 1
ATOM 1356 C C . ALA A 1 182 ? 6.582 28.109 13.453 1 98.69 182 ALA A C 1
ATOM 1358 O O . ALA A 1 182 ? 7.363 29.047 13.656 1 98.69 182 ALA A O 1
ATOM 1359 N N . VAL A 1 183 ? 6.969 26.969 12.93 1 98.75 183 VAL A N 1
ATOM 1360 C CA . VAL A 1 183 ? 8.367 26.703 12.609 1 98.75 183 VAL A CA 1
ATOM 1361 C C . VAL A 1 183 ? 8.805 27.578 11.438 1 98.75 183 VAL A C 1
ATOM 1363 O O . VAL A 1 183 ? 9.898 28.156 11.453 1 98.75 183 VAL A O 1
ATOM 1366 N N . LEU A 1 184 ? 7.973 27.719 10.422 1 98.75 184 LEU A N 1
ATOM 1367 C CA . LEU A 1 184 ? 8.297 28.438 9.203 1 98.75 184 LEU A CA 1
ATOM 1368 C C . LEU A 1 184 ? 8.43 29.938 9.477 1 98.75 184 LEU A C 1
ATOM 1370 O O . LEU A 1 184 ? 9.18 30.641 8.789 1 98.75 184 LEU A O 1
ATOM 1374 N N . THR A 1 185 ? 7.707 30.453 10.469 1 98.25 185 THR A N 1
ATOM 1375 C CA . THR A 1 185 ? 7.699 31.891 10.727 1 98.25 185 THR A CA 1
ATOM 1376 C C . THR A 1 185 ? 8.578 32.219 11.922 1 98.25 185 THR A C 1
ATOM 1378 O O . THR A 1 185 ? 8.812 33.406 12.211 1 98.25 185 THR A O 1
ATOM 1381 N N . GLY A 1 186 ? 8.992 31.188 12.617 1 96.75 186 GLY A N 1
ATOM 1382 C CA . GLY A 1 186 ? 9.789 31.406 13.82 1 96.75 186 GLY A CA 1
ATOM 1383 C C . GLY A 1 186 ? 11.281 31.391 13.555 1 96.75 186 GLY A C 1
ATOM 1384 O O . GLY A 1 186 ? 11.711 31.281 12.406 1 96.75 186 GLY A O 1
ATOM 1385 N N . GLU A 1 187 ? 12.031 31.578 14.641 1 96.12 187 GLU A N 1
ATOM 1386 C CA . GLU A 1 187 ? 13.492 31.578 14.578 1 96.12 187 GLU A CA 1
ATOM 1387 C C . GLU A 1 187 ? 14.094 30.453 15.406 1 96.12 187 GLU A C 1
ATOM 1389 O O . GLU A 1 187 ? 13.414 29.891 16.266 1 96.12 187 GLU A O 1
ATOM 1394 N N . GLY A 1 188 ? 15.266 30.047 15.062 1 97.12 188 GLY A N 1
ATOM 1395 C CA . GLY A 1 188 ? 16 29.094 15.891 1 97.12 188 GLY A CA 1
ATOM 1396 C C . GLY A 1 188 ? 15.633 27.656 15.609 1 97.12 188 GLY A C 1
ATOM 1397 O O . GLY A 1 188 ? 15.828 26.781 16.469 1 97.12 188 GLY A O 1
ATOM 1398 N N . HIS A 1 189 ? 15.109 27.406 14.461 1 98.31 189 HIS A N 1
ATOM 1399 C CA . HIS A 1 189 ? 14.625 26.062 14.18 1 98.31 189 HIS A CA 1
ATOM 1400 C C . HIS A 1 189 ? 15.594 25.297 13.273 1 98.31 189 HIS A C 1
ATOM 1402 O O . HIS A 1 189 ? 15.352 24.141 12.93 1 98.31 189 HIS A O 1
ATOM 1408 N N . GLU A 1 190 ? 16.719 25.906 12.914 1 98.44 190 GLU A N 1
ATOM 1409 C CA . GLU A 1 190 ? 17.641 25.297 11.961 1 98.44 190 GLU A CA 1
ATOM 1410 C C . GLU A 1 190 ? 18.219 23.984 12.516 1 98.44 190 GLU A C 1
ATOM 1412 O O . GLU A 1 190 ? 18.609 23.922 13.68 1 98.44 190 GLU A O 1
ATOM 1417 N N . ASN A 1 191 ? 18.172 22.984 11.695 1 98.56 191 ASN A N 1
ATOM 1418 C CA . ASN A 1 191 ? 18.75 21.656 11.961 1 98.56 191 ASN A CA 1
ATOM 1419 C C . ASN A 1 191 ? 18.125 21.031 13.203 1 98.56 191 ASN A C 1
ATOM 1421 O O . ASN A 1 191 ? 18.844 20.547 14.086 1 98.56 191 ASN A O 1
ATOM 1425 N N . SER A 1 192 ? 16.828 21.094 13.227 1 98.62 192 SER A N 1
ATOM 1426 C CA . SER A 1 192 ? 16.062 20.531 14.336 1 98.62 192 SER A CA 1
ATOM 1427 C C . SER A 1 192 ? 15.211 19.359 13.867 1 98.62 192 SER A C 1
ATOM 1429 O O . SER A 1 192 ? 14.953 19.203 12.672 1 98.62 192 SER A O 1
ATOM 1431 N N . VAL A 1 193 ? 14.93 18.438 14.773 1 98.69 193 VAL A N 1
ATOM 1432 C CA . VAL A 1 193 ? 13.969 17.359 14.625 1 98.69 193 VAL A CA 1
ATOM 1433 C C . VAL A 1 193 ? 12.898 17.469 15.711 1 98.69 193 VAL A C 1
ATOM 1435 O O . VAL A 1 193 ? 13.203 17.438 16.906 1 98.69 193 VAL A O 1
ATOM 1438 N N . TYR A 1 194 ? 11.688 17.688 15.312 1 98.81 194 TYR A N 1
ATOM 1439 C CA . TYR A 1 194 ? 10.57 17.797 16.25 1 98.81 194 TYR A CA 1
ATOM 1440 C C . TYR A 1 194 ? 9.68 16.562 16.172 1 98.81 194 TYR A C 1
ATOM 1442 O O . TYR A 1 194 ? 9.062 16.297 15.141 1 98.81 194 TYR A O 1
ATOM 1450 N N . GLU A 1 195 ? 9.672 15.75 17.234 1 98.81 195 GLU A N 1
ATOM 1451 C CA . GLU A 1 195 ? 8.68 14.695 17.391 1 98.81 195 GLU A CA 1
ATOM 1452 C C . GLU A 1 195 ? 7.332 15.266 17.828 1 98.81 195 GLU A C 1
ATOM 1454 O O . GLU A 1 195 ? 7.184 15.703 18.969 1 98.81 195 GLU A O 1
ATOM 1459 N N . LEU A 1 196 ? 6.398 15.281 16.922 1 98.88 196 LEU A N 1
ATOM 1460 C CA . LEU A 1 196 ? 5.117 15.93 17.188 1 98.88 196 LEU A CA 1
ATOM 1461 C C . LEU A 1 196 ? 4.031 14.891 17.453 1 98.88 196 LEU A C 1
ATOM 1463 O O . LEU A 1 196 ? 3.779 14.023 16.609 1 98.88 196 LEU A O 1
ATOM 1467 N N . SER A 1 197 ? 3.418 14.992 18.562 1 98.62 197 SER A N 1
ATOM 1468 C CA . SER A 1 197 ? 2.473 13.969 18.984 1 98.62 197 SER A CA 1
ATOM 1469 C C . SER A 1 197 ? 1.368 14.555 19.859 1 98.62 197 SER A C 1
ATOM 1471 O O . SER A 1 197 ? 1.597 15.516 20.594 1 98.62 197 SER A O 1
ATOM 1473 N N . GLY A 1 198 ? 0.163 14.055 19.688 1 98.5 198 GLY A N 1
ATOM 1474 C CA . GLY A 1 198 ? -0.843 14.266 20.719 1 98.5 198 GLY A CA 1
ATOM 1475 C C . GLY A 1 198 ? -0.65 13.367 21.922 1 98.5 198 GLY A C 1
ATOM 1476 O O . GLY A 1 198 ? 0.343 12.648 22.016 1 98.5 198 GLY A O 1
ATOM 1477 N N . LYS A 1 199 ? -1.626 13.531 22.859 1 98 199 LYS A N 1
ATOM 1478 C CA . LYS A 1 199 ? -1.61 12.641 24.016 1 98 199 LYS A CA 1
ATOM 1479 C C . LYS A 1 199 ? -1.813 11.188 23.594 1 98 199 LYS A C 1
ATOM 1481 O O . LYS A 1 199 ? -2.676 10.898 22.766 1 98 199 LYS A O 1
ATOM 1486 N N . LEU A 1 200 ? -0.982 10.281 24.125 1 98.44 200 LEU A N 1
ATOM 1487 C CA . LEU A 1 200 ? -1.085 8.859 23.781 1 98.44 200 LEU A CA 1
ATOM 1488 C C . LEU A 1 200 ? -2.412 8.281 24.266 1 98.44 200 LEU A C 1
ATOM 1490 O O . LEU A 1 200 ? -2.814 8.516 25.406 1 98.44 200 LEU A O 1
ATOM 1494 N N . ARG A 1 201 ? -3.086 7.652 23.344 1 98.44 201 ARG A N 1
ATOM 1495 C CA . ARG A 1 201 ? -4.367 7.016 23.625 1 98.44 201 ARG A CA 1
ATOM 1496 C C . ARG A 1 201 ? -4.477 5.668 22.922 1 98.44 201 ARG A C 1
ATOM 1498 O O . ARG A 1 201 ? -3.844 5.453 21.891 1 98.44 201 ARG A O 1
ATOM 1505 N N . THR A 1 202 ? -5.277 4.816 23.547 1 98.25 202 THR A N 1
ATOM 1506 C CA . THR A 1 202 ? -5.574 3.543 22.891 1 98.25 202 THR A CA 1
ATOM 1507 C C . THR A 1 202 ? -6.723 3.691 21.906 1 98.25 202 THR A C 1
ATOM 1509 O O . THR A 1 202 ? -7.438 4.699 21.922 1 98.25 202 THR A O 1
ATOM 1512 N N . GLN A 1 203 ? -6.828 2.652 21.062 1 97.81 203 GLN A N 1
ATOM 1513 C CA . GLN A 1 203 ? -7.98 2.604 20.172 1 97.81 203 GLN A CA 1
ATOM 1514 C C . GLN A 1 203 ? -9.289 2.646 20.953 1 97.81 203 GLN A C 1
ATOM 1516 O O . GLN A 1 203 ? -10.242 3.32 20.562 1 97.81 203 GLN A O 1
ATOM 1521 N N . ALA A 1 204 ? -9.344 1.952 22.047 1 97.5 204 ALA A N 1
ATOM 1522 C CA . ALA A 1 204 ? -10.539 1.921 22.875 1 97.5 204 ALA A CA 1
ATOM 1523 C C . ALA A 1 204 ? -10.875 3.312 23.406 1 97.5 204 ALA A C 1
ATOM 1525 O O . ALA A 1 204 ? -12.039 3.701 23.453 1 97.5 204 ALA A O 1
ATOM 1526 N N . GLU A 1 205 ? -9.852 4.012 23.812 1 98.12 205 GLU A N 1
ATOM 1527 C CA . GLU A 1 205 ? -10.062 5.367 24.312 1 98.12 205 GLU A CA 1
ATOM 1528 C C . GLU A 1 205 ? -10.562 6.293 23.219 1 98.12 205 GLU A C 1
ATOM 1530 O O . GLU A 1 205 ? -11.438 7.133 23.453 1 98.12 205 GLU A O 1
ATOM 1535 N N . LEU A 1 206 ? -9.969 6.199 22 1 98.31 206 LEU A N 1
ATOM 1536 C CA . LEU A 1 206 ? -10.453 7.012 20.891 1 98.31 206 LEU A CA 1
ATOM 1537 C C . LEU A 1 206 ? -11.906 6.664 20.547 1 98.31 206 LEU A C 1
ATOM 1539 O O . LEU A 1 206 ? -12.727 7.555 20.328 1 98.31 206 LEU A O 1
ATOM 1543 N N . ALA A 1 207 ? -12.195 5.371 20.547 1 98 207 ALA A N 1
ATOM 1544 C CA . ALA A 1 207 ? -13.555 4.926 20.281 1 98 207 ALA A CA 1
ATOM 1545 C C . ALA A 1 207 ? -14.531 5.477 21.312 1 98 207 ALA A C 1
ATOM 1547 O O . ALA A 1 207 ? -15.672 5.82 20.984 1 98 207 ALA A O 1
ATOM 1548 N N . ALA A 1 208 ? -14.117 5.523 22.547 1 98 208 ALA A N 1
ATOM 1549 C CA . ALA A 1 208 ? -14.961 6.082 23.609 1 98 208 ALA A CA 1
ATOM 1550 C C . ALA A 1 208 ? -15.258 7.555 23.344 1 98 208 ALA A C 1
ATOM 1552 O O . ALA A 1 208 ? -16.375 8.016 23.578 1 98 208 ALA A O 1
ATOM 1553 N N . ILE A 1 209 ? -14.266 8.281 22.906 1 98.31 209 ILE A N 1
ATOM 1554 C CA . ILE A 1 209 ? -14.453 9.688 22.562 1 98.31 209 ILE A CA 1
ATOM 1555 C C . ILE A 1 209 ? -15.453 9.812 21.422 1 98.31 209 ILE A C 1
ATOM 1557 O O . ILE A 1 209 ? -16.344 10.664 21.453 1 98.31 209 ILE A O 1
ATOM 1561 N N . VAL A 1 210 ? -15.305 8.93 20.406 1 98.12 210 VAL A N 1
ATOM 1562 C CA . VAL A 1 210 ? -16.234 8.922 19.281 1 98.12 210 VAL A CA 1
ATOM 1563 C C . VAL A 1 210 ? -17.656 8.625 19.797 1 98.12 210 VAL A C 1
ATOM 1565 O O . VAL A 1 210 ? -18.609 9.281 19.375 1 98.12 210 VAL A O 1
ATOM 1568 N N . GLY A 1 211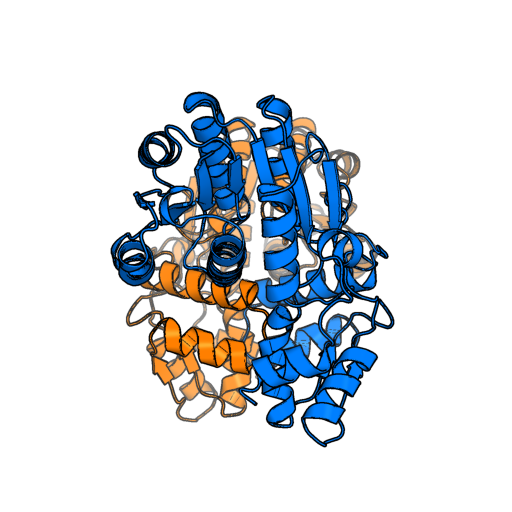 ? -17.781 7.672 20.656 1 98.06 211 GLY A N 1
ATOM 1569 C CA . GLY A 1 211 ? -19.062 7.336 21.234 1 98.06 211 GLY A CA 1
ATOM 1570 C C . GLY A 1 211 ? -19.703 8.5 21.969 1 98.06 211 GLY A C 1
ATOM 1571 O O . GLY A 1 211 ? -20.922 8.711 21.875 1 98.06 211 GLY A O 1
ATOM 1572 N N . GLU A 1 212 ? -18.906 9.234 22.719 1 97.75 212 GLU A N 1
ATOM 1573 C CA . GLU A 1 212 ? -19.391 10.414 23.438 1 97.75 212 GLU A CA 1
ATOM 1574 C C . GLU A 1 212 ? -19.969 11.445 22.469 1 97.75 212 GLU A C 1
ATOM 1576 O O . GLU A 1 212 ? -21.031 12.016 22.719 1 97.75 212 GLU A O 1
ATOM 1581 N N . VAL A 1 213 ? -19.25 11.688 21.391 1 97.94 213 VAL A N 1
ATOM 1582 C CA . VAL A 1 213 ? -19.672 12.68 20.406 1 97.94 213 VAL A CA 1
ATOM 1583 C C . VAL A 1 213 ? -20.953 12.211 19.734 1 97.94 213 VAL A C 1
ATOM 1585 O O . VAL A 1 213 ? -21.844 13.016 19.453 1 97.94 213 VAL A O 1
ATOM 1588 N N . LEU A 1 214 ? -21.047 10.906 19.5 1 97 214 LEU A N 1
ATOM 1589 C CA . LEU A 1 214 ? -22.188 10.344 18.781 1 97 214 LEU A CA 1
ATOM 1590 C C . LEU A 1 214 ? -23.375 10.117 19.719 1 97 214 LEU A C 1
ATOM 1592 O O . LEU A 1 214 ? -24.5 9.938 19.266 1 97 214 LEU A O 1
ATOM 1596 N N . GLY A 1 215 ? -23.125 10.125 21.016 1 96.31 215 GLY A N 1
ATOM 1597 C CA . GLY A 1 215 ? -24.156 9.805 21.984 1 96.31 215 GLY A CA 1
ATOM 1598 C C . GLY A 1 215 ? -24.562 8.344 21.984 1 96.31 215 GLY A C 1
ATOM 1599 O O . GLY A 1 215 ? -25.734 8.016 22.156 1 96.31 215 GLY A O 1
ATOM 1600 N N . GLN A 1 216 ? -23.641 7.477 21.578 1 95.31 216 GLN A N 1
ATOM 1601 C CA . GLN A 1 216 ? -23.906 6.043 21.547 1 95.31 216 GLN A CA 1
ATOM 1602 C C . GLN A 1 216 ? -22.672 5.242 21.969 1 95.31 216 GLN A C 1
ATOM 1604 O O . GLN A 1 216 ? -21.547 5.746 21.906 1 95.31 216 GLN A O 1
ATOM 1609 N N . ASP A 1 217 ? -22.984 4.027 22.438 1 94.62 217 ASP A N 1
ATOM 1610 C CA . ASP A 1 217 ? -21.891 3.123 22.75 1 94.62 217 ASP A CA 1
ATOM 1611 C C . ASP A 1 217 ? -21.297 2.521 21.469 1 94.62 217 ASP A C 1
ATOM 1613 O O . ASP A 1 217 ? -22.031 2.156 20.547 1 94.62 217 ASP A O 1
ATOM 1617 N N . ILE A 1 218 ? -20 2.539 21.375 1 96.75 218 ILE A N 1
ATOM 1618 C CA . ILE A 1 218 ? -19.312 1.961 20.219 1 96.75 218 ILE A CA 1
ATOM 1619 C C . ILE A 1 218 ? -18.875 0.533 20.547 1 96.75 218 ILE A C 1
ATOM 1621 O O . ILE A 1 218 ? -18.266 0.284 21.594 1 96.75 218 ILE A O 1
ATOM 1625 N N . ASN A 1 219 ? -19.266 -0.417 19.75 1 97.31 219 ASN A N 1
ATOM 1626 C CA . ASN A 1 219 ? -18.781 -1.785 19.891 1 97.31 219 ASN A CA 1
ATOM 1627 C C . ASN A 1 219 ? -17.328 -1.914 19.422 1 97.31 219 ASN A C 1
ATOM 1629 O O . ASN A 1 219 ? -17.062 -2.016 18.234 1 97.31 219 ASN A O 1
ATOM 1633 N N . VAL A 1 220 ? -16.438 -1.943 20.391 1 97.62 220 VAL A N 1
ATOM 1634 C CA . VAL A 1 220 ? -15.016 -2.047 20.094 1 97.62 220 VAL A CA 1
ATOM 1635 C C . VAL A 1 220 ? -14.602 -3.514 20.062 1 97.62 220 VAL A C 1
ATOM 1637 O O . VAL A 1 220 ? -14.875 -4.258 21.016 1 97.62 220 VAL A O 1
ATOM 1640 N N . GLN A 1 221 ? -13.969 -3.896 18.984 1 97.69 221 GLN A N 1
ATOM 1641 C CA . GLN A 1 221 ? -13.484 -5.266 18.844 1 97.69 221 GLN A CA 1
ATOM 1642 C C . GLN A 1 221 ? -11.969 -5.305 18.672 1 97.69 221 GLN A C 1
ATOM 1644 O O . GLN A 1 221 ? -11.453 -4.953 17.609 1 97.69 221 GLN A O 1
ATOM 1649 N N . ASN A 1 222 ? -11.281 -5.711 19.703 1 97.94 222 ASN A N 1
ATOM 1650 C CA . ASN A 1 222 ? -9.859 -6.039 19.625 1 97.94 222 ASN A CA 1
ATOM 1651 C C . ASN A 1 222 ? -9.641 -7.492 19.219 1 97.94 222 ASN A C 1
ATOM 1653 O O . ASN A 1 222 ? -9.914 -8.406 20 1 97.94 222 ASN A O 1
ATOM 1657 N N . VAL A 1 223 ? -9.148 -7.668 18.031 1 97.94 223 VAL A N 1
ATOM 1658 C CA . VAL A 1 223 ? -9.055 -9.016 17.484 1 97.94 223 VAL A CA 1
ATOM 1659 C C . VAL A 1 223 ? -7.598 -9.344 17.141 1 97.94 223 VAL A C 1
ATOM 1661 O O . VAL A 1 223 ? -6.73 -8.469 17.219 1 97.94 223 VAL A O 1
ATOM 1664 N N . ASP A 1 224 ? -7.297 -10.578 16.859 1 97.38 224 ASP A N 1
ATOM 1665 C CA . ASP A 1 224 ? -5.953 -10.938 16.406 1 97.38 224 ASP A CA 1
ATOM 1666 C C . ASP A 1 224 ? -5.793 -10.703 14.906 1 97.38 224 ASP A C 1
ATOM 1668 O O . ASP A 1 224 ? -6.738 -10.297 14.234 1 97.38 224 ASP A O 1
ATOM 1672 N N . ASP A 1 225 ? -4.613 -10.898 14.43 1 95.88 225 ASP A N 1
ATOM 1673 C CA . ASP A 1 225 ? -4.285 -10.602 13.039 1 95.88 225 ASP A CA 1
ATOM 1674 C C . ASP A 1 225 ? -5.148 -11.422 12.078 1 95.88 225 ASP A C 1
ATOM 1676 O O . ASP A 1 225 ? -5.609 -10.914 11.055 1 95.88 225 ASP A O 1
ATOM 1680 N N . ALA A 1 226 ? -5.332 -12.664 12.383 1 94.56 226 ALA A N 1
ATOM 1681 C CA . ALA A 1 226 ? -6.109 -13.547 11.516 1 94.56 226 ALA A CA 1
ATOM 1682 C C . ALA A 1 226 ? -7.555 -13.07 11.398 1 94.56 226 ALA A C 1
ATOM 1684 O O . ALA A 1 226 ? -8.109 -13.008 10.297 1 94.56 226 ALA A O 1
ATOM 1685 N N . ALA A 1 227 ? -8.188 -12.758 12.516 1 96 227 ALA A N 1
ATOM 1686 C CA . ALA A 1 227 ? -9.562 -12.258 12.531 1 96 227 ALA A CA 1
ATOM 1687 C C . ALA A 1 227 ? -9.672 -10.914 11.812 1 96 227 ALA A C 1
ATOM 1689 O O . ALA A 1 227 ? -10.625 -10.672 11.07 1 96 227 ALA A O 1
ATOM 1690 N N . TYR A 1 228 ? -8.727 -10.047 12.062 1 95.88 228 TYR A N 1
ATOM 1691 C CA . TYR A 1 228 ? -8.695 -8.758 11.383 1 95.88 228 TYR A CA 1
ATOM 1692 C C . TYR A 1 228 ? -8.633 -8.938 9.875 1 95.88 228 TYR A C 1
ATOM 1694 O O . TYR A 1 228 ? -9.375 -8.297 9.133 1 95.88 228 TYR A O 1
ATOM 1702 N N . ALA A 1 229 ? -7.781 -9.805 9.422 1 93.06 229 ALA A N 1
ATOM 1703 C CA . ALA A 1 229 ? -7.645 -10.094 7.996 1 93.06 229 ALA A CA 1
ATOM 1704 C C . ALA A 1 229 ? -8.961 -10.586 7.406 1 93.06 229 ALA A C 1
ATOM 1706 O O . ALA A 1 229 ? -9.359 -10.164 6.32 1 93.06 229 ALA A O 1
ATOM 1707 N N . ASP A 1 230 ? -9.633 -11.438 8.133 1 90.31 230 ASP A N 1
ATOM 1708 C CA . ASP A 1 230 ? -10.891 -12 7.66 1 90.31 230 ASP A CA 1
ATOM 1709 C C . ASP A 1 230 ? -11.953 -10.914 7.512 1 90.31 230 ASP A C 1
ATOM 1711 O O . ASP A 1 230 ? -12.727 -10.922 6.551 1 90.31 230 ASP A O 1
ATOM 1715 N N . ILE A 1 231 ? -11.977 -10.055 8.445 1 89.94 231 ILE A N 1
ATOM 1716 C CA . ILE A 1 231 ? -12.953 -8.969 8.422 1 89.94 231 ILE A CA 1
ATOM 1717 C C . ILE A 1 231 ? -12.68 -8.062 7.223 1 89.94 231 ILE A C 1
ATOM 1719 O O . ILE A 1 231 ? -13.609 -7.688 6.5 1 89.94 231 ILE A O 1
ATOM 1723 N N . MET A 1 232 ? -11.367 -7.691 7 1 90.19 232 MET A N 1
ATOM 1724 C CA . MET A 1 232 ? -11.016 -6.824 5.879 1 90.19 232 MET A CA 1
ATOM 1725 C C . MET A 1 232 ? -11.289 -7.516 4.547 1 90.19 232 MET A C 1
ATOM 1727 O O . MET A 1 232 ? -11.734 -6.879 3.592 1 90.19 232 MET A O 1
ATOM 1731 N N . LYS A 1 233 ? -11.031 -8.828 4.5 1 85.38 233 LYS A N 1
ATOM 1732 C CA . LYS A 1 233 ? -11.367 -9.609 3.311 1 85.38 233 LYS A CA 1
ATOM 1733 C C . LYS A 1 233 ? -12.875 -9.555 3.037 1 85.38 233 LYS A C 1
ATOM 1735 O O . LYS A 1 233 ? -13.297 -9.43 1.886 1 85.38 233 LYS A O 1
ATOM 1740 N N . GLY A 1 234 ? -13.648 -9.648 4.082 1 82.44 234 GLY A N 1
ATOM 1741 C CA . GLY A 1 234 ? -15.102 -9.602 3.98 1 82.44 234 GLY A CA 1
ATOM 1742 C C . GLY A 1 234 ? -15.625 -8.281 3.453 1 82.44 234 GLY A C 1
ATOM 1743 O O . GLY A 1 234 ? -16.734 -8.219 2.912 1 82.44 234 GLY A O 1
ATOM 1744 N N . ALA A 1 235 ? -14.797 -7.297 3.568 1 81.69 235 ALA A N 1
ATOM 1745 C CA . ALA A 1 235 ? -15.156 -5.973 3.062 1 81.69 235 ALA A CA 1
ATOM 1746 C C . ALA A 1 235 ? -14.836 -5.848 1.576 1 81.69 235 ALA A C 1
ATOM 1748 O O . ALA A 1 235 ? -15.062 -4.797 0.971 1 81.69 235 ALA A O 1
ATOM 1749 N N . GLY A 1 236 ? -14.273 -6.918 1 1 83.19 236 GLY A N 1
ATOM 1750 C CA . GLY A 1 236 ? -14.047 -6.953 -0.437 1 83.19 236 GLY A CA 1
ATOM 1751 C C . GLY A 1 236 ? -12.664 -6.473 -0.838 1 83.19 236 GLY A C 1
ATOM 1752 O O . GLY A 1 236 ? -12.414 -6.195 -2.014 1 83.19 236 GLY A O 1
ATOM 1753 N N . LEU A 1 237 ? -11.695 -6.336 0.077 1 87.75 237 LEU A N 1
ATOM 1754 C CA . LEU A 1 237 ? -10.359 -5.824 -0.22 1 87.75 237 LEU A CA 1
ATOM 1755 C C . LEU A 1 237 ? -9.469 -6.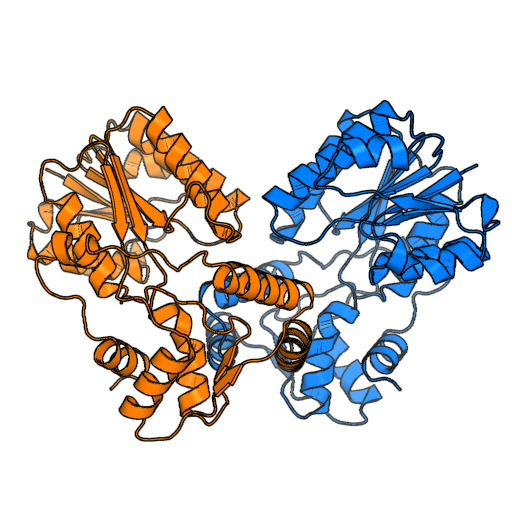926 -0.795 1 87.75 237 LEU A C 1
ATOM 1757 O O . LEU A 1 237 ? -9.555 -8.078 -0.367 1 87.75 237 LEU A O 1
ATOM 1761 N N . PRO A 1 238 ? -8.641 -6.578 -1.772 1 84.94 238 PRO A N 1
ATOM 1762 C CA . PRO A 1 238 ? -7.676 -7.562 -2.264 1 84.94 238 PRO A CA 1
ATOM 1763 C C . PRO A 1 238 ? -6.695 -8.023 -1.183 1 84.94 238 PRO A C 1
ATOM 1765 O O . PRO A 1 238 ? -6.414 -7.27 -0.244 1 84.94 238 PRO A O 1
ATOM 1768 N N . GLU A 1 239 ? -6.148 -9.125 -1.392 1 82.12 239 GLU A N 1
ATOM 1769 C CA . GLU A 1 239 ? -5.324 -9.797 -0.387 1 82.12 239 GLU A CA 1
ATOM 1770 C C . GLU A 1 239 ? -4.113 -8.945 -0.012 1 82.12 239 GLU A C 1
ATOM 1772 O O . GLU A 1 239 ? -3.729 -8.891 1.158 1 82.12 239 GLU A O 1
ATOM 1777 N N . PHE A 1 240 ? -3.439 -8.391 -0.918 1 81.31 240 PHE A N 1
ATOM 1778 C CA . PHE A 1 240 ? -2.227 -7.641 -0.618 1 81.31 240 PHE A CA 1
ATOM 1779 C C . PHE A 1 240 ? -2.547 -6.406 0.217 1 81.31 240 PHE A C 1
ATOM 1781 O O . PHE A 1 240 ? -1.738 -5.984 1.046 1 81.31 240 PHE A O 1
ATOM 1788 N N . VAL A 1 241 ? -3.783 -5.797 -0.005 1 87.81 241 VAL A N 1
ATOM 1789 C CA . VAL A 1 241 ? -4.207 -4.668 0.813 1 87.81 241 VAL A CA 1
ATOM 1790 C C . VAL A 1 241 ? -4.523 -5.145 2.229 1 87.81 241 VAL A C 1
ATOM 1792 O O . VAL A 1 241 ? -4.18 -4.473 3.207 1 87.81 241 VAL A O 1
ATOM 1795 N N . VAL A 1 242 ? -5.164 -6.297 2.293 1 89.88 242 VAL A N 1
ATOM 1796 C CA . VAL A 1 242 ? -5.445 -6.895 3.596 1 89.88 242 VAL A CA 1
ATOM 1797 C C . VAL A 1 242 ? -4.137 -7.109 4.355 1 89.88 242 VAL A C 1
ATOM 1799 O O . VAL A 1 242 ? -4.035 -6.77 5.539 1 89.88 242 VAL A O 1
ATOM 1802 N N . SER A 1 243 ? -3.156 -7.672 3.664 1 87.06 243 SER A N 1
ATOM 1803 C CA . SER A 1 243 ? -1.856 -7.914 4.281 1 87.06 243 SER A CA 1
ATOM 1804 C C . SER A 1 243 ? -1.21 -6.609 4.734 1 87.06 243 SER A C 1
ATOM 1806 O O . SER A 1 243 ? -0.602 -6.551 5.805 1 87.06 243 SER A O 1
ATOM 1808 N N . MET A 1 244 ? -1.314 -5.59 3.922 1 88.38 244 MET A N 1
ATOM 1809 C CA . MET A 1 244 ? -0.776 -4.277 4.273 1 88.38 244 MET A CA 1
ATOM 1810 C C . MET A 1 244 ? -1.425 -3.748 5.547 1 88.38 244 MET A C 1
ATOM 1812 O O . MET A 1 244 ? -0.738 -3.225 6.426 1 88.38 244 MET A O 1
ATOM 1816 N N . LEU A 1 245 ? -2.723 -3.881 5.645 1 92.88 245 LEU A N 1
ATOM 1817 C CA . LEU A 1 245 ? -3.453 -3.393 6.809 1 92.88 245 LEU A CA 1
ATOM 1818 C C . LEU A 1 245 ? -3.07 -4.172 8.062 1 92.88 245 LEU A C 1
ATOM 1820 O O . LEU A 1 245 ? -2.91 -3.592 9.133 1 92.88 245 LEU A O 1
ATOM 1824 N N . VAL A 1 246 ? -2.908 -5.449 7.902 1 93.56 246 VAL A N 1
ATOM 1825 C CA . VAL A 1 246 ? -2.492 -6.281 9.023 1 93.56 246 VAL A CA 1
ATOM 1826 C C . VAL A 1 246 ? -1.099 -5.863 9.492 1 93.56 246 VAL A C 1
ATOM 1828 O O . VAL A 1 246 ? -0.846 -5.746 10.695 1 93.56 246 VAL A O 1
ATOM 1831 N N . ASP A 1 247 ? -0.22 -5.625 8.531 1 90.44 247 ASP A N 1
ATOM 1832 C CA . ASP A 1 247 ? 1.132 -5.18 8.859 1 90.44 247 ASP A CA 1
ATOM 1833 C C . ASP A 1 247 ? 1.111 -3.836 9.586 1 90.44 247 ASP A C 1
ATOM 1835 O O . ASP A 1 247 ? 1.916 -3.598 10.484 1 90.44 247 ASP A O 1
ATOM 1839 N N . MET A 1 248 ? 0.3 -3.004 9.164 1 93.25 248 MET A N 1
ATOM 1840 C CA . MET A 1 248 ? 0.162 -1.706 9.82 1 93.25 248 MET A CA 1
ATOM 1841 C C . MET A 1 248 ? -0.301 -1.872 11.258 1 93.25 248 MET A C 1
ATOM 1843 O O . MET A 1 248 ? 0.233 -1.229 12.164 1 93.25 248 MET A O 1
ATOM 1847 N N . GLN A 1 249 ? -1.338 -2.762 11.477 1 95.75 249 GLN A N 1
ATOM 1848 C CA . GLN A 1 249 ? -1.787 -3.061 12.836 1 95.75 249 GLN A CA 1
ATOM 1849 C C . GLN A 1 249 ? -0.636 -3.572 13.695 1 95.75 249 GLN A C 1
ATOM 1851 O O . GLN A 1 249 ? -0.5 -3.178 14.859 1 95.75 249 GLN A O 1
ATOM 1856 N N . SER A 1 250 ? 0.137 -4.434 13.141 1 95.06 250 SER A N 1
ATOM 1857 C CA . SER A 1 250 ? 1.266 -5.012 13.867 1 95.06 250 SER A CA 1
ATOM 1858 C C . SER A 1 250 ? 2.277 -3.939 14.258 1 95.06 250 SER A C 1
ATOM 1860 O O . SER A 1 250 ? 2.756 -3.922 15.398 1 95.06 250 SER A O 1
ATOM 1862 N N . ALA A 1 251 ? 2.605 -3.051 13.312 1 94.12 251 ALA A N 1
ATOM 1863 C CA . ALA A 1 251 ? 3.547 -1.971 13.594 1 94.12 251 ALA A CA 1
ATOM 1864 C C . ALA A 1 251 ? 3.029 -1.068 14.711 1 94.12 251 ALA A C 1
ATOM 1866 O O . ALA A 1 251 ? 3.779 -0.693 15.617 1 94.12 251 ALA A O 1
ATOM 1867 N N . ILE A 1 252 ? 1.743 -0.751 14.648 1 96.94 252 ILE A N 1
ATOM 1868 C CA . ILE A 1 252 ? 1.135 0.09 15.672 1 96.94 252 ILE A CA 1
ATOM 1869 C C . ILE A 1 252 ? 1.139 -0.645 17.016 1 96.94 252 ILE A C 1
ATOM 1871 O O . ILE A 1 252 ? 1.478 -0.063 18.047 1 96.94 252 ILE A O 1
ATOM 1875 N N . ARG A 1 253 ? 0.81 -1.91 16.969 1 97.38 253 ARG A N 1
ATOM 1876 C CA . ARG A 1 253 ? 0.797 -2.738 18.172 1 97.38 253 ARG A CA 1
ATOM 1877 C C . ARG A 1 253 ? 2.172 -2.768 18.828 1 97.38 253 ARG A C 1
ATOM 1879 O O . ARG A 1 253 ? 2.275 -2.803 20.062 1 97.38 253 ARG A O 1
ATOM 1886 N N . GLU A 1 254 ? 3.203 -2.656 18.047 1 96.5 254 GLU A N 1
ATOM 1887 C CA . GLU A 1 254 ? 4.574 -2.74 18.531 1 96.5 254 GLU A CA 1
ATOM 1888 C C . GLU A 1 254 ? 5.113 -1.362 18.906 1 96.5 254 GLU A C 1
ATOM 1890 O O . GLU A 1 254 ? 6.281 -1.226 19.281 1 96.5 254 GLU A O 1
ATOM 1895 N N . GLY A 1 255 ? 4.312 -0.354 18.75 1 97.44 255 GLY A N 1
ATOM 1896 C CA . GLY A 1 255 ? 4.633 0.938 19.328 1 97.44 255 GLY A CA 1
ATOM 1897 C C . GLY A 1 255 ? 5.129 1.946 18.312 1 97.44 255 GLY A C 1
ATOM 1898 O O . GLY A 1 255 ? 5.746 2.951 18.672 1 97.44 255 GLY A O 1
ATOM 1899 N N . ALA A 1 256 ? 4.871 1.748 17.016 1 97.44 256 ALA A N 1
ATOM 1900 C CA . ALA A 1 256 ? 5.383 2.615 15.961 1 97.44 256 ALA A CA 1
ATOM 1901 C C . ALA A 1 256 ? 4.871 4.043 16.125 1 97.44 256 ALA A C 1
ATOM 1903 O O . ALA A 1 256 ? 5.516 4.996 15.68 1 97.44 256 ALA A O 1
ATOM 1904 N N . LEU A 1 257 ? 3.732 4.203 16.859 1 98.25 257 LEU A N 1
ATOM 1905 C CA . LEU A 1 257 ? 3.127 5.523 16.984 1 98.25 257 LEU A CA 1
ATOM 1906 C C . LEU A 1 257 ? 3.039 5.945 18.438 1 98.25 257 LEU A C 1
ATOM 1908 O O . LEU A 1 257 ? 2.404 6.953 18.766 1 98.25 257 LEU A O 1
ATOM 1912 N N . ALA A 1 258 ? 3.662 5.152 19.281 1 98.31 258 ALA A N 1
ATOM 1913 C CA . ALA A 1 258 ? 3.652 5.449 20.703 1 98.31 258 ALA A CA 1
ATOM 1914 C C . ALA A 1 258 ? 4.828 6.344 21.094 1 98.31 258 ALA A C 1
ATOM 1916 O O . ALA A 1 258 ? 5.711 5.93 21.844 1 98.31 258 ALA A O 1
ATOM 1917 N N . VAL A 1 259 ? 4.785 7.543 20.625 1 97.88 259 VAL A N 1
ATOM 1918 C CA . VAL A 1 259 ? 5.832 8.516 20.891 1 97.88 259 VAL A CA 1
ATOM 1919 C C . VAL A 1 259 ? 5.289 9.625 21.797 1 97.88 259 VAL A C 1
ATOM 1921 O O . VAL A 1 259 ? 4.438 10.414 21.375 1 97.88 259 VAL A O 1
ATOM 1924 N N . GLU A 1 260 ? 5.73 9.633 22.969 1 97 260 GLU A N 1
ATOM 1925 C CA . GLU A 1 260 ? 5.336 10.672 23.906 1 97 260 GLU A CA 1
ATOM 1926 C C . GLU A 1 260 ? 6.152 11.945 23.703 1 97 260 GLU A C 1
ATOM 1928 O O . GLU A 1 260 ? 7.383 11.898 23.672 1 97 260 GLU A O 1
ATOM 1933 N N . SER A 1 261 ? 5.477 13 23.484 1 97.88 261 SER A N 1
ATOM 1934 C CA . SER A 1 261 ? 6.16 14.273 23.266 1 97.88 261 SER A CA 1
ATOM 1935 C C . SER A 1 261 ? 5.242 15.453 23.562 1 97.88 261 SER A C 1
ATOM 1937 O O . SER A 1 261 ? 4.055 15.422 23.25 1 97.88 261 SER A O 1
ATOM 1939 N N . ASP A 1 262 ? 5.809 16.516 24.141 1 97.44 262 ASP A N 1
ATOM 1940 C CA . ASP A 1 262 ? 5.074 17.766 24.391 1 97.44 262 ASP A CA 1
ATOM 1941 C C . ASP A 1 262 ? 5.441 18.828 23.359 1 97.44 262 ASP A C 1
ATOM 1943 O O . ASP A 1 262 ? 5.016 19.969 23.469 1 97.44 262 ASP A O 1
ATOM 1947 N N . THR A 1 263 ? 6.164 18.406 22.406 1 98.5 263 THR A N 1
ATOM 1948 C CA . THR A 1 263 ? 6.738 19.359 21.453 1 98.5 263 THR A CA 1
ATOM 1949 C C . THR A 1 263 ? 5.648 20 20.609 1 98.5 263 THR A C 1
ATOM 1951 O O . THR A 1 263 ? 5.746 21.172 20.25 1 98.5 263 THR A O 1
ATOM 1954 N N . LEU A 1 264 ? 4.582 19.219 20.281 1 98.75 264 LEU A N 1
ATOM 1955 C CA . LEU A 1 264 ? 3.484 19.781 19.5 1 98.75 264 LEU A CA 1
ATOM 1956 C C . LEU A 1 264 ? 2.867 20.984 20.203 1 98.75 264 LEU A C 1
ATOM 1958 O O . LEU A 1 264 ? 2.76 22.062 19.609 1 98.75 264 LEU A O 1
ATOM 1962 N N . GLU A 1 265 ? 2.559 20.828 21.438 1 98.56 265 GLU A N 1
ATOM 1963 C CA . GLU A 1 265 ? 1.937 21.906 22.203 1 98.56 265 GLU A CA 1
ATOM 1964 C C . GLU A 1 265 ? 2.914 23.047 22.422 1 98.56 265 GLU A C 1
ATOM 1966 O O . GLU A 1 265 ? 2.514 24.219 22.453 1 98.56 265 GLU A O 1
ATOM 1971 N N . GLN A 1 266 ? 4.176 22.734 22.594 1 98.12 266 GLN A N 1
ATOM 1972 C CA . GLN A 1 266 ? 5.188 23.781 22.734 1 98.12 266 GLN A CA 1
ATOM 1973 C C . GLN A 1 266 ? 5.25 24.656 21.484 1 98.12 266 GLN A C 1
ATOM 1975 O O . GLN A 1 266 ? 5.281 25.891 21.594 1 98.12 266 GLN A O 1
ATOM 1980 N N . LEU A 1 267 ? 5.246 24.031 20.312 1 98.12 267 LEU A N 1
ATOM 1981 C CA . LEU A 1 267 ? 5.293 24.781 19.062 1 98.12 267 LEU A CA 1
ATOM 1982 C C . LEU A 1 267 ? 4.008 25.578 18.859 1 98.12 267 LEU A C 1
ATOM 1984 O O . LEU A 1 267 ? 4.035 26.688 18.312 1 98.12 267 LEU A O 1
ATOM 1988 N N . LEU A 1 268 ? 2.906 25 19.281 1 97.94 268 LEU A N 1
ATOM 1989 C CA . LEU A 1 268 ? 1.612 25.656 19.125 1 97.94 268 LEU A CA 1
ATOM 1990 C C . LEU A 1 268 ? 1.479 26.844 20.078 1 97.94 268 LEU A C 1
ATOM 1992 O O . LEU A 1 268 ? 0.776 27.812 19.766 1 97.94 268 LEU A O 1
ATOM 1996 N N . GLY A 1 269 ? 2.084 26.766 21.266 1 97.31 269 GLY A N 1
ATOM 1997 C CA . GLY A 1 269 ? 1.896 27.766 22.328 1 97.31 269 GLY A CA 1
ATOM 1998 C C . GLY A 1 269 ? 0.554 27.641 23.016 1 97.31 269 GLY A C 1
ATOM 1999 O O . GLY A 1 269 ? 0.092 28.594 23.641 1 97.31 269 GLY A O 1
ATOM 2000 N N . ARG A 1 270 ? -0.126 26.578 22.812 1 97.5 270 ARG A N 1
ATOM 2001 C CA . ARG A 1 270 ? -1.423 26.234 23.391 1 97.5 270 ARG A CA 1
ATOM 2002 C C . ARG A 1 270 ? -1.613 24.719 23.438 1 97.5 270 ARG A C 1
ATOM 2004 O O . ARG A 1 270 ? -0.874 23.969 22.797 1 97.5 270 ARG A O 1
ATOM 2011 N N . PRO A 1 271 ? -2.584 24.297 24.266 1 97.44 271 PRO A N 1
ATOM 2012 C CA . PRO A 1 271 ? -2.9 22.875 24.203 1 97.44 271 PRO A CA 1
ATOM 2013 C C . PRO A 1 271 ? -3.375 22.438 22.812 1 97.44 271 PRO A C 1
ATOM 2015 O O . PRO A 1 271 ? -3.912 23.234 22.062 1 97.44 271 PRO A O 1
ATOM 2018 N N . ALA A 1 272 ? -3.098 21.156 22.5 1 98 272 ALA A N 1
ATOM 2019 C CA . ALA A 1 272 ? -3.639 20.578 21.266 1 98 272 ALA A CA 1
ATOM 2020 C C . ALA A 1 272 ? -5.164 20.578 21.281 1 98 272 ALA A C 1
ATOM 2022 O O . ALA A 1 272 ? -5.777 20.578 22.359 1 98 272 ALA A O 1
ATOM 2023 N N . GLN A 1 273 ? -5.738 20.688 20.094 1 97.81 273 GLN A N 1
ATOM 2024 C CA . GLN A 1 273 ? -7.191 20.594 20 1 97.81 273 GLN A CA 1
ATOM 2025 C C . GLN A 1 273 ? -7.711 19.312 20.609 1 97.81 273 GLN A C 1
ATOM 2027 O O . GLN A 1 273 ? -7.164 18.234 20.359 1 97.81 273 GLN A O 1
ATOM 2032 N N . PRO A 1 274 ? -8.766 19.484 21.453 1 97.81 274 PRO A N 1
ATOM 2033 C CA . PRO A 1 274 ? -9.359 18.25 21.984 1 97.81 274 PRO A CA 1
ATOM 2034 C C . PRO A 1 274 ? -9.867 17.328 20.875 1 97.81 274 PRO A C 1
ATOM 2036 O O . PRO A 1 274 ? -10.445 17.797 19.891 1 97.81 274 PRO A O 1
ATOM 2039 N N . LEU A 1 275 ? -9.641 16 21.016 1 98.25 275 LEU A N 1
ATOM 2040 C CA . LEU A 1 275 ? -9.977 15.039 19.969 1 98.25 275 LEU A CA 1
ATOM 2041 C C . LEU A 1 275 ? -11.477 15.023 19.703 1 98.25 275 LEU A C 1
ATOM 2043 O O . LEU A 1 275 ? -11.906 14.766 18.578 1 98.25 275 LEU A O 1
ATOM 2047 N N . ASN A 1 276 ? -12.305 15.359 20.766 1 98.06 276 ASN A N 1
ATOM 2048 C CA . ASN A 1 276 ? -13.75 15.383 20.547 1 98.06 276 ASN A CA 1
ATOM 2049 C C . ASN A 1 276 ? -14.148 16.438 19.516 1 98.06 276 ASN A C 1
ATOM 2051 O O . ASN A 1 276 ? -15.055 16.219 18.719 1 98.06 276 ASN A O 1
ATOM 2055 N N . GLU A 1 277 ? -13.438 17.562 19.531 1 97.5 277 GLU A N 1
ATOM 2056 C CA . GLU A 1 277 ? -13.703 18.594 18.531 1 97.5 277 GLU A CA 1
ATOM 2057 C C . GLU A 1 277 ? -13.305 18.109 17.141 1 97.5 277 GLU A C 1
ATOM 2059 O O . GLU A 1 277 ? -13.984 18.422 16.156 1 97.5 277 GLU A O 1
ATOM 2064 N N . GLY A 1 278 ? -12.141 17.391 17.031 1 97.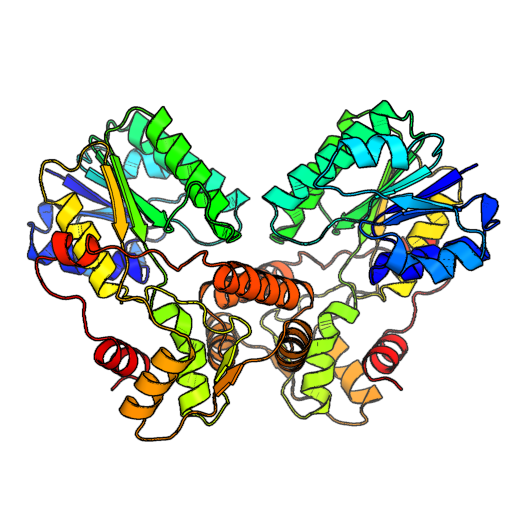62 278 GLY A N 1
ATOM 2065 C CA . GLY A 1 278 ? -11.742 16.797 15.773 1 97.62 278 GLY A CA 1
ATOM 2066 C C . GLY A 1 278 ? -12.734 15.781 15.242 1 97.62 278 GLY A C 1
ATOM 2067 O O . GLY A 1 278 ? -13.023 15.75 14.047 1 97.62 278 GLY A O 1
ATOM 2068 N N . VAL A 1 279 ? -13.273 14.977 16.141 1 97.94 279 VAL A N 1
ATOM 2069 C CA . VAL A 1 279 ? -14.266 13.977 15.773 1 97.94 279 VAL A CA 1
ATOM 2070 C C . VAL A 1 279 ? -15.539 14.656 15.281 1 97.94 279 VAL A C 1
ATOM 2072 O O . VAL A 1 279 ? -16.141 14.234 14.297 1 97.94 279 VAL A O 1
ATOM 2075 N N . LYS A 1 280 ? -15.969 15.773 15.945 1 97.38 280 LYS A N 1
ATOM 2076 C CA . LYS A 1 280 ? -17.125 16.547 15.5 1 97.38 280 LYS A CA 1
ATOM 2077 C C . LYS A 1 280 ? -16.922 17.078 14.086 1 97.38 280 LYS A C 1
ATOM 2079 O O . LYS A 1 280 ? -17.844 17.031 13.258 1 97.38 280 LYS A O 1
ATOM 2084 N N . ALA A 1 281 ? -15.742 17.547 13.867 1 95.88 281 ALA A N 1
ATOM 2085 C CA . ALA A 1 281 ? -15.43 18.078 12.547 1 95.88 281 ALA A CA 1
ATOM 2086 C C . ALA A 1 281 ? -15.516 16.984 11.484 1 95.88 281 ALA A C 1
ATOM 2088 O O . ALA A 1 281 ? -16.031 17.219 10.383 1 95.88 281 ALA A O 1
ATOM 2089 N N . ILE A 1 282 ? -14.992 15.758 11.781 1 93.81 282 ILE A N 1
ATOM 2090 C CA . ILE A 1 282 ? -15.039 14.625 10.867 1 93.81 282 ILE A CA 1
ATOM 2091 C C . ILE A 1 282 ? -16.5 14.289 10.539 1 93.81 282 ILE A C 1
ATOM 2093 O O . ILE A 1 282 ? -16.812 13.945 9.398 1 93.81 282 ILE A O 1
ATOM 2097 N N . LEU A 1 283 ? -17.391 14.477 11.5 1 93.62 283 LEU A N 1
ATOM 2098 C CA . LEU A 1 283 ? -18.797 14.102 11.367 1 93.62 283 LEU A CA 1
ATOM 2099 C C . LEU A 1 283 ? -19.609 15.25 10.805 1 93.62 283 LEU A C 1
ATOM 2101 O O . LEU A 1 283 ? -20.812 15.094 10.555 1 93.62 283 LEU A O 1
ATOM 2105 N N . GLY A 1 284 ? -19.016 16.391 10.516 1 89.44 284 GLY A N 1
ATOM 2106 C CA . GLY A 1 284 ? -19.719 17.562 10.031 1 89.44 284 GLY A CA 1
ATOM 2107 C C . GLY A 1 284 ? -20.609 18.203 11.078 1 89.44 284 GLY A C 1
ATOM 2108 O O . GLY A 1 284 ? -21.672 18.734 10.758 1 89.44 284 GLY A O 1
ATOM 2109 N N . LYS A 1 285 ? -20.297 18.094 12.273 1 85.94 285 LYS A N 1
ATOM 2110 C CA . LYS A 1 285 ? -21.047 18.672 13.383 1 85.94 285 LYS A CA 1
ATOM 2111 C C . LYS A 1 285 ? -20.344 19.906 13.93 1 85.94 285 LYS A C 1
ATOM 2113 O O . LYS A 1 285 ? -19.125 20.047 13.797 1 85.94 285 LYS A O 1
ATOM 2118 N N . MET B 1 1 ? 18.859 -33.469 -10.695 1 90.94 1 MET B N 1
ATOM 2119 C CA . MET B 1 1 ? 18.516 -32.062 -10.789 1 90.94 1 MET B CA 1
ATOM 2120 C C . MET B 1 1 ? 17.703 -31.609 -9.57 1 90.94 1 MET B C 1
ATOM 2122 O O . MET B 1 1 ? 16.766 -32.312 -9.156 1 90.94 1 MET B O 1
ATOM 2126 N N . LYS B 1 2 ? 18.141 -30.594 -8.836 1 97.75 2 LYS B N 1
ATOM 2127 C CA . LYS B 1 2 ? 17.438 -30.125 -7.645 1 97.75 2 LYS B CA 1
ATOM 2128 C C . LYS B 1 2 ? 16.703 -28.812 -7.93 1 97.75 2 LYS B C 1
ATOM 2130 O O . LYS B 1 2 ? 17.312 -27.844 -8.375 1 97.75 2 LYS B O 1
ATOM 2135 N N . ILE B 1 3 ? 15.43 -28.844 -7.746 1 98.69 3 ILE B N 1
ATOM 2136 C CA . ILE B 1 3 ? 14.578 -27.672 -7.879 1 98.69 3 ILE B CA 1
ATOM 2137 C C . ILE B 1 3 ? 14.234 -27.125 -6.496 1 98.69 3 ILE B C 1
ATOM 2139 O O . ILE B 1 3 ? 13.875 -27.875 -5.598 1 98.69 3 ILE B O 1
ATOM 2143 N N . LEU B 1 4 ? 14.414 -25.828 -6.285 1 98.81 4 LEU B N 1
ATOM 2144 C CA . LEU B 1 4 ? 14.031 -25.219 -5.016 1 98.81 4 LEU B CA 1
ATOM 2145 C C . LEU B 1 4 ? 12.945 -24.156 -5.223 1 98.81 4 LEU B C 1
ATOM 2147 O O . LEU B 1 4 ? 13.047 -23.328 -6.133 1 98.81 4 LEU B O 1
ATOM 2151 N N . VAL B 1 5 ? 11.906 -24.219 -4.426 1 98.75 5 VAL B N 1
ATOM 2152 C CA . VAL B 1 5 ? 10.82 -23.234 -4.434 1 98.75 5 VAL B CA 1
ATOM 2153 C C . VAL B 1 5 ? 10.891 -22.375 -3.178 1 98.75 5 VAL B C 1
ATOM 2155 O O . VAL B 1 5 ? 10.914 -22.891 -2.059 1 98.75 5 VAL B O 1
ATOM 2158 N N . THR B 1 6 ? 10.992 -21.047 -3.375 1 98.06 6 THR B N 1
ATOM 2159 C CA . THR B 1 6 ? 10.867 -20.141 -2.242 1 98.06 6 THR B CA 1
ATOM 2160 C C . THR B 1 6 ? 9.398 -19.844 -1.942 1 98.06 6 THR B C 1
ATOM 2162 O O . THR B 1 6 ? 8.531 -20.047 -2.799 1 98.06 6 THR B O 1
ATOM 2165 N N . GLY B 1 7 ? 9.125 -19.438 -0.709 1 94.38 7 GLY B N 1
ATOM 2166 C CA . GLY B 1 7 ? 7.75 -19.141 -0.344 1 94.38 7 GLY B CA 1
ATOM 2167 C C . GLY B 1 7 ? 6.828 -20.344 -0.453 1 94.38 7 GLY B C 1
ATOM 2168 O O . GLY B 1 7 ? 5.664 -20.203 -0.831 1 94.38 7 GLY B O 1
ATOM 2169 N N . ALA B 1 8 ? 7.289 -21.5 -0.11 1 94.19 8 ALA B N 1
ATOM 2170 C CA . ALA B 1 8 ? 6.652 -22.766 -0.435 1 94.19 8 ALA B CA 1
ATOM 2171 C C . ALA B 1 8 ? 5.402 -22.984 0.409 1 94.19 8 ALA B C 1
ATOM 2173 O O . ALA B 1 8 ? 4.562 -23.828 0.077 1 94.19 8 ALA B O 1
ATOM 2174 N N . THR B 1 9 ? 5.242 -22.266 1.475 1 91.31 9 THR B N 1
ATOM 2175 C CA . THR B 1 9 ? 4.074 -22.469 2.324 1 91.31 9 THR B CA 1
ATOM 2176 C C . THR B 1 9 ? 3.025 -21.391 2.066 1 91.31 9 THR B C 1
ATOM 2178 O O . THR B 1 9 ? 1.976 -21.359 2.713 1 91.31 9 THR B O 1
ATOM 2181 N N . GLY B 1 10 ? 3.279 -20.531 1.176 1 91.75 10 GLY B N 1
ATOM 2182 C CA . GLY B 1 10 ? 2.318 -19.5 0.79 1 91.75 10 GLY B CA 1
ATOM 2183 C C . GLY B 1 10 ? 1.273 -20.016 -0.187 1 91.75 10 GLY B C 1
ATOM 2184 O O . GLY B 1 10 ? 1.294 -21.172 -0.578 1 91.75 10 GLY B O 1
ATOM 2185 N N . HIS B 1 11 ? 0.396 -19.125 -0.627 1 91.62 11 HIS B N 1
ATOM 2186 C CA . HIS B 1 11 ? -0.731 -19.469 -1.485 1 91.62 11 HIS B CA 1
ATOM 2187 C C . HIS B 1 11 ? -0.256 -20 -2.834 1 91.62 11 HIS B C 1
ATOM 2189 O O . HIS B 1 11 ? -0.655 -21.094 -3.252 1 91.62 11 HIS B O 1
ATOM 2195 N N . LEU B 1 12 ? 0.625 -19.234 -3.459 1 96.5 12 LEU B N 1
ATOM 2196 C CA . LEU B 1 12 ? 1.119 -19.672 -4.762 1 96.5 12 LEU B CA 1
ATOM 2197 C C . LEU B 1 12 ? 2.15 -20.781 -4.605 1 96.5 12 LEU B C 1
ATOM 2199 O O . LEU B 1 12 ? 2.119 -21.781 -5.34 1 96.5 12 LEU B O 1
ATOM 2203 N N . GLY B 1 13 ? 3.07 -20.625 -3.645 1 97.44 13 GLY B N 1
ATOM 2204 C CA . GLY B 1 13 ? 4.164 -21.562 -3.451 1 97.44 13 GLY B CA 1
ATOM 2205 C C . GLY B 1 13 ? 3.689 -22.984 -3.186 1 97.44 13 GLY B C 1
ATOM 2206 O O . GLY B 1 13 ? 4.227 -23.938 -3.746 1 97.44 13 GLY B O 1
ATOM 2207 N N . SER B 1 14 ? 2.682 -23.172 -2.363 1 97 14 SER B N 1
ATOM 2208 C CA . SER B 1 14 ? 2.166 -24.5 -2.045 1 97 14 SER B CA 1
ATOM 2209 C C . SER B 1 14 ? 1.6 -25.188 -3.285 1 97 14 SER B C 1
ATOM 2211 O O . SER B 1 14 ? 1.765 -26.391 -3.465 1 97 14 SER B O 1
ATOM 2213 N N . LEU B 1 15 ? 0.961 -24.391 -4.172 1 98.06 15 LEU B N 1
ATOM 2214 C CA . LEU B 1 15 ? 0.396 -24.938 -5.402 1 98.06 15 LEU B CA 1
ATOM 2215 C C . LEU B 1 15 ? 1.498 -25.344 -6.375 1 98.06 15 LEU B C 1
ATOM 2217 O O . LEU B 1 15 ? 1.365 -26.328 -7.094 1 98.06 15 LEU B O 1
ATOM 2221 N N . VAL B 1 16 ? 2.578 -24.547 -6.371 1 98.75 16 VAL B N 1
ATOM 2222 C CA . VAL B 1 16 ? 3.707 -24.891 -7.23 1 98.75 16 VAL B CA 1
ATOM 2223 C C . VAL B 1 16 ? 4.332 -26.203 -6.766 1 98.75 16 VAL B C 1
ATOM 2225 O O . VAL B 1 16 ? 4.645 -27.078 -7.582 1 98.75 16 VAL B O 1
ATOM 2228 N N . VAL B 1 17 ? 4.523 -26.359 -5.457 1 98.44 17 VAL B N 1
ATOM 2229 C CA . VAL B 1 17 ? 5.109 -27.562 -4.898 1 98.44 17 VAL B CA 1
ATOM 2230 C C . VAL B 1 17 ? 4.242 -28.766 -5.25 1 98.44 17 VAL B C 1
ATOM 2232 O O . VAL B 1 17 ? 4.75 -29.812 -5.68 1 98.44 17 VAL B O 1
ATOM 2235 N N . GLU B 1 18 ? 2.941 -28.641 -5.148 1 97.88 18 GLU B N 1
ATOM 2236 C CA . GLU B 1 18 ? 2.014 -29.703 -5.512 1 97.88 18 GLU B CA 1
ATOM 2237 C C . GLU B 1 18 ? 2.145 -30.078 -6.984 1 97.88 18 GLU B C 1
ATOM 2239 O O . GLU B 1 18 ? 2.176 -31.25 -7.336 1 97.88 18 GLU B O 1
ATOM 2244 N N . ALA B 1 19 ? 2.197 -29.094 -7.793 1 98.44 19 ALA B N 1
ATOM 2245 C CA . ALA B 1 19 ? 2.328 -29.328 -9.227 1 98.44 19 ALA B CA 1
ATOM 2246 C C . ALA B 1 19 ? 3.65 -30 -9.562 1 98.44 19 ALA B C 1
ATOM 2248 O O . ALA B 1 19 ? 3.699 -30.906 -10.398 1 98.44 19 ALA B O 1
ATOM 2249 N N . LEU B 1 20 ? 4.758 -29.594 -8.883 1 98.69 20 LEU B N 1
ATOM 2250 C CA . LEU B 1 20 ? 6.082 -30.141 -9.125 1 98.69 20 LEU B CA 1
ATOM 2251 C C . LEU B 1 20 ? 6.148 -31.609 -8.688 1 98.69 20 LEU B C 1
ATOM 2253 O O . LEU B 1 20 ? 6.781 -32.438 -9.344 1 98.69 20 LEU B O 1
ATOM 2257 N N . LEU B 1 21 ? 5.473 -31.906 -7.578 1 98 21 LEU B N 1
ATOM 2258 C CA . LEU B 1 21 ? 5.512 -33.25 -7.027 1 98 21 LEU B CA 1
ATOM 2259 C C . LEU B 1 21 ? 4.824 -34.25 -7.969 1 98 21 LEU B C 1
ATOM 2261 O O . LEU B 1 21 ? 5 -35.469 -7.84 1 98 21 LEU B O 1
ATOM 2265 N N . LYS B 1 22 ? 4.055 -33.75 -8.93 1 97.12 22 LYS B N 1
ATOM 2266 C CA . LYS B 1 22 ? 3.439 -34.594 -9.953 1 97.12 22 LYS B CA 1
ATOM 2267 C C . LYS B 1 22 ? 4.387 -34.812 -11.125 1 97.12 22 LYS B C 1
ATOM 2269 O O . LYS B 1 22 ? 4.156 -35.688 -11.961 1 97.12 22 LYS B O 1
ATOM 2274 N N . LYS B 1 23 ? 5.469 -34.125 -11.117 1 96.94 23 LYS B N 1
ATOM 2275 C CA . LYS B 1 23 ? 6.328 -34.156 -12.297 1 96.94 23 LYS B CA 1
ATOM 2276 C C . LYS B 1 23 ? 7.715 -34.688 -11.953 1 96.94 23 LYS B C 1
ATOM 2278 O O . LYS B 1 23 ? 8.43 -35.188 -12.836 1 96.94 23 LYS B O 1
ATOM 2283 N N . VAL B 1 24 ? 8.156 -34.5 -10.703 1 97.31 24 VAL B N 1
ATOM 2284 C CA . VAL B 1 24 ? 9.5 -34.938 -10.312 1 97.31 24 VAL B CA 1
ATOM 2285 C C . VAL B 1 24 ? 9.438 -35.688 -8.984 1 97.31 24 VAL B C 1
ATOM 2287 O O . VAL B 1 24 ? 8.438 -35.625 -8.266 1 97.31 24 VAL B O 1
ATOM 2290 N N . SER B 1 25 ? 10.516 -36.406 -8.703 1 97.19 25 SER B N 1
ATOM 2291 C CA . SER B 1 25 ? 10.602 -37.125 -7.422 1 97.19 25 SER B CA 1
ATOM 2292 C C . SER B 1 25 ? 10.766 -36.125 -6.266 1 97.19 25 SER B C 1
ATOM 2294 O O . SER B 1 25 ? 11.406 -35.094 -6.414 1 97.19 25 SER B O 1
ATOM 2296 N N . ALA B 1 26 ? 10.133 -36.438 -5.156 1 97.56 26 ALA B N 1
ATOM 2297 C CA . ALA B 1 26 ? 10.25 -35.594 -3.965 1 97.56 26 ALA B CA 1
ATOM 2298 C C . ALA B 1 26 ? 11.711 -35.344 -3.605 1 97.56 26 ALA B C 1
ATOM 2300 O O . ALA B 1 26 ? 12.062 -34.281 -3.109 1 97.56 26 ALA B O 1
ATOM 2301 N N . ALA B 1 27 ? 12.578 -36.312 -3.879 1 96.19 27 ALA B N 1
ATOM 2302 C CA . ALA B 1 27 ? 14 -36.219 -3.549 1 96.19 27 ALA B CA 1
ATOM 2303 C C . ALA B 1 27 ? 14.688 -35.156 -4.391 1 96.19 27 ALA B C 1
ATOM 2305 O O . ALA B 1 27 ? 15.75 -34.625 -4.012 1 96.19 27 ALA B O 1
ATOM 2306 N N . ASP B 1 28 ? 14.039 -34.812 -5.5 1 98.06 28 ASP B N 1
ATOM 2307 C CA . ASP B 1 28 ? 14.609 -33.812 -6.402 1 98.06 28 ASP B CA 1
ATOM 2308 C C . ASP B 1 28 ? 14.031 -32.438 -6.117 1 98.06 28 ASP B C 1
ATOM 2310 O O . ASP B 1 28 ? 14.32 -31.469 -6.84 1 98.06 28 ASP B O 1
ATOM 2314 N N . LEU B 1 29 ? 13.219 -32.344 -5.098 1 98.5 29 LEU B N 1
ATOM 2315 C CA . LEU B 1 29 ? 12.555 -31.094 -4.754 1 98.5 29 LEU B CA 1
ATOM 2316 C C . LEU B 1 29 ? 13 -30.594 -3.383 1 98.5 29 LEU B C 1
ATOM 2318 O O . LEU B 1 29 ? 13.117 -31.375 -2.441 1 98.5 29 LEU B O 1
ATOM 2322 N N . ALA B 1 30 ? 13.375 -29.344 -3.312 1 98.56 30 ALA B N 1
ATOM 2323 C CA . ALA B 1 30 ? 13.617 -28.641 -2.055 1 98.56 30 ALA B CA 1
ATOM 2324 C C . ALA B 1 30 ? 12.703 -27.422 -1.918 1 98.56 30 ALA B C 1
ATOM 2326 O O . ALA B 1 30 ? 12.203 -26.906 -2.916 1 98.56 30 ALA B O 1
ATOM 2327 N N . VAL B 1 31 ? 12.422 -27.047 -0.687 1 98.25 31 VAL B N 1
ATOM 2328 C CA . VAL B 1 31 ? 11.664 -25.828 -0.42 1 98.25 31 VAL B CA 1
ATOM 2329 C C . VAL B 1 31 ? 12.406 -24.969 0.607 1 98.25 31 VAL B C 1
ATOM 2331 O O . VAL B 1 31 ? 13.055 -25.5 1.511 1 98.25 31 VAL B O 1
ATOM 2334 N N . SER B 1 32 ? 12.375 -23.672 0.39 1 96.75 32 SER B N 1
ATOM 2335 C CA . SER B 1 32 ? 12.906 -22.703 1.348 1 96.75 32 SER B CA 1
ATOM 2336 C C . SER B 1 32 ? 11.781 -22 2.092 1 96.75 32 SER B C 1
ATOM 2338 O O . SER B 1 32 ? 10.906 -21.375 1.471 1 96.75 32 SER B O 1
ATOM 2340 N N . VAL B 1 33 ? 11.781 -22.156 3.373 1 95.25 33 VAL B N 1
ATOM 2341 C CA . VAL B 1 33 ? 10.734 -21.578 4.215 1 95.25 33 VAL B CA 1
ATOM 2342 C C . VAL B 1 33 ? 11.375 -20.844 5.395 1 95.25 33 VAL B C 1
ATOM 2344 O O . VAL B 1 33 ? 12.477 -21.188 5.824 1 95.25 33 VAL B O 1
ATOM 2347 N N . ARG B 1 34 ? 10.695 -19.797 5.887 1 91.38 34 ARG B N 1
ATOM 2348 C CA . ARG B 1 34 ? 11.188 -19.047 7.035 1 91.38 34 ARG B CA 1
ATOM 2349 C C . ARG B 1 34 ? 11.141 -19.875 8.305 1 91.38 34 ARG B C 1
ATOM 2351 O O . ARG B 1 34 ? 12.07 -19.844 9.117 1 91.38 34 ARG B O 1
ATOM 2358 N N . ASN B 1 35 ? 10.031 -20.609 8.445 1 90.25 35 ASN B N 1
ATOM 2359 C CA . ASN B 1 35 ? 9.789 -21.516 9.562 1 90.25 35 ASN B CA 1
ATOM 2360 C C . ASN B 1 35 ? 9.617 -22.953 9.086 1 90.25 35 ASN B C 1
ATOM 2362 O O . ASN B 1 35 ? 8.562 -23.312 8.555 1 90.25 35 ASN B O 1
ATOM 2366 N N . THR B 1 36 ? 10.539 -23.75 9.414 1 92.69 36 THR B N 1
ATOM 2367 C CA . THR B 1 36 ? 10.57 -25.125 8.891 1 92.69 36 THR B CA 1
ATOM 2368 C C . THR B 1 36 ? 9.43 -25.953 9.477 1 92.69 36 THR B C 1
ATOM 2370 O O . THR B 1 36 ? 8.977 -26.906 8.859 1 92.69 36 THR B O 1
ATOM 2373 N N . GLU B 1 37 ? 8.93 -25.562 10.602 1 92.19 37 GLU B N 1
ATOM 2374 C CA . GLU B 1 37 ? 7.832 -26.297 11.227 1 92.19 37 GLU B CA 1
ATOM 2375 C C . GLU B 1 37 ? 6.574 -26.25 10.367 1 92.19 37 GLU B C 1
ATOM 2377 O O . GLU B 1 37 ? 5.777 -27.188 10.375 1 92.19 37 GLU B O 1
ATOM 2382 N N . LYS B 1 38 ? 6.426 -25.297 9.578 1 89.06 38 LYS B N 1
ATOM 2383 C CA . LYS B 1 38 ? 5.246 -25.109 8.734 1 89.06 38 LYS B CA 1
ATOM 2384 C C . LYS B 1 38 ? 5.297 -26.031 7.52 1 89.06 38 LYS B C 1
ATOM 2386 O O . LYS B 1 38 ? 4.285 -26.234 6.836 1 89.06 38 LYS B O 1
ATOM 2391 N N . ALA B 1 39 ? 6.488 -26.625 7.25 1 93.12 39 ALA B N 1
ATOM 2392 C CA . ALA B 1 39 ? 6.652 -27.453 6.051 1 93.12 39 ALA B CA 1
ATOM 2393 C C . ALA B 1 39 ? 6.879 -28.906 6.418 1 93.12 39 ALA B C 1
ATOM 2395 O O . ALA B 1 39 ? 7.469 -29.672 5.641 1 93.12 39 ALA B O 1
ATOM 2396 N N . GLU B 1 40 ? 6.441 -29.312 7.578 1 93.94 40 GLU B N 1
ATOM 2397 C CA . GLU B 1 40 ? 6.656 -30.672 8.047 1 93.94 40 GLU B CA 1
ATOM 2398 C C . GLU B 1 40 ? 5.957 -31.688 7.141 1 93.94 40 GLU B C 1
ATOM 2400 O O . GLU B 1 40 ? 6.465 -32.781 6.93 1 93.94 40 GLU B O 1
ATOM 2405 N N . ALA B 1 41 ? 4.793 -31.344 6.652 1 93.88 41 ALA B N 1
ATOM 2406 C CA . ALA B 1 41 ? 4.051 -32.219 5.754 1 93.88 41 ALA B CA 1
ATOM 2407 C C . ALA B 1 41 ? 4.844 -32.5 4.48 1 93.88 41 ALA B C 1
ATOM 2409 O O . ALA B 1 41 ? 4.793 -33.625 3.941 1 93.88 41 ALA B O 1
ATOM 2410 N N . LEU B 1 42 ? 5.547 -31.547 4.059 1 96.31 42 LEU B N 1
ATOM 2411 C CA . LEU B 1 42 ? 6.383 -31.703 2.875 1 96.31 42 LEU B CA 1
ATOM 2412 C C . LEU B 1 42 ? 7.59 -32.594 3.178 1 96.31 42 LEU B C 1
ATOM 2414 O O . LEU B 1 42 ? 7.969 -33.438 2.361 1 96.31 42 LEU B O 1
ATOM 2418 N N . ARG B 1 43 ? 8.102 -32.312 4.328 1 96.19 43 ARG B N 1
ATOM 2419 C CA . ARG B 1 43 ? 9.219 -33.156 4.758 1 96.19 43 ARG B CA 1
ATOM 2420 C C . ARG B 1 43 ? 8.812 -34.625 4.797 1 96.19 43 ARG B C 1
ATOM 2422 O O . ARG B 1 43 ? 9.578 -35.5 4.363 1 96.19 43 ARG B O 1
ATOM 2429 N N . ALA B 1 44 ? 7.707 -34.875 5.258 1 96 44 ALA B N 1
ATOM 2430 C CA . ALA B 1 44 ? 7.188 -36.25 5.379 1 96 44 ALA B CA 1
ATOM 2431 C C . ALA B 1 44 ? 7.004 -36.875 4.004 1 96 44 ALA B C 1
ATOM 2433 O O . ALA B 1 44 ? 7.074 -38.125 3.865 1 96 44 ALA B O 1
ATOM 2434 N N . GLN B 1 45 ? 6.84 -36.094 2.998 1 96.19 45 GLN B N 1
ATOM 2435 C CA . GLN B 1 45 ? 6.664 -36.562 1.631 1 96.19 45 GLN B CA 1
ATOM 2436 C C . GLN B 1 45 ? 8.008 -36.781 0.95 1 96.19 45 GLN B C 1
ATOM 2438 O O . GLN B 1 45 ? 8.062 -37.25 -0.197 1 96.19 45 GLN B O 1
ATOM 2443 N N . GLY B 1 46 ? 9.078 -36.438 1.644 1 97.25 46 GLY B N 1
ATOM 2444 C CA . GLY B 1 46 ? 10.398 -36.656 1.09 1 97.25 46 GLY B CA 1
ATOM 2445 C C . GLY B 1 46 ? 11.031 -35.406 0.498 1 97.25 46 GLY B C 1
ATOM 2446 O O . GLY B 1 46 ? 12.125 -35.469 -0.056 1 97.25 46 GLY B O 1
ATOM 2447 N N . VAL B 1 47 ? 10.336 -34.281 0.615 1 98.06 47 VAL B N 1
ATOM 2448 C CA . VAL B 1 47 ? 10.859 -33 0.102 1 98.06 47 VAL B CA 1
ATOM 2449 C C . VAL B 1 47 ? 11.945 -32.469 1.036 1 98.06 47 VAL B C 1
ATOM 2451 O O . VAL B 1 47 ? 11.828 -32.594 2.26 1 98.06 47 VAL B O 1
ATOM 2454 N N . ASP B 1 48 ? 13.039 -31.953 0.521 1 98.19 48 ASP B N 1
ATOM 2455 C CA . ASP B 1 48 ? 14.102 -31.328 1.3 1 98.19 48 ASP B CA 1
ATOM 2456 C C . ASP B 1 48 ? 13.672 -29.938 1.8 1 98.19 48 ASP B C 1
ATOM 2458 O O . ASP B 1 48 ? 13.617 -28.984 1.024 1 98.19 48 ASP B O 1
ATOM 2462 N N . VAL B 1 49 ? 13.359 -29.859 3.141 1 98.06 49 VAL B N 1
ATOM 2463 C CA . VAL B 1 49 ? 12.906 -28.609 3.723 1 98.06 49 VAL B CA 1
ATOM 2464 C C . VAL B 1 49 ? 14.102 -27.844 4.297 1 98.06 49 VAL B C 1
ATOM 2466 O O . VAL B 1 49 ? 14.789 -28.344 5.191 1 98.06 49 VAL B O 1
ATOM 2469 N N . ARG B 1 50 ? 14.32 -26.641 3.754 1 97.81 50 ARG B N 1
ATOM 2470 C CA . ARG B 1 50 ? 15.469 -25.844 4.141 1 97.81 50 ARG B CA 1
ATOM 2471 C C . ARG B 1 50 ? 15.023 -24.5 4.723 1 97.81 50 ARG B C 1
ATOM 2473 O O . ARG B 1 50 ? 14.062 -23.891 4.242 1 97.81 50 ARG B O 1
ATOM 2480 N N . GLN B 1 51 ? 15.664 -24.031 5.75 1 96.81 51 GLN B N 1
ATOM 2481 C CA . GLN B 1 51 ? 15.367 -22.719 6.32 1 96.81 51 GLN B CA 1
ATOM 2482 C C . GLN B 1 51 ? 15.977 -21.609 5.484 1 96.81 51 GLN B C 1
ATOM 2484 O O . GLN B 1 51 ? 17.172 -21.641 5.164 1 96.81 51 GLN B O 1
ATOM 2489 N N . GLY B 1 52 ? 15.188 -20.688 5.047 1 95.88 52 GLY B N 1
ATOM 2490 C CA . GLY B 1 52 ? 15.609 -19.5 4.332 1 95.88 52 GLY B CA 1
ATOM 2491 C C . GLY B 1 52 ? 14.766 -18.281 4.66 1 95.88 52 GLY B C 1
ATOM 2492 O O . GLY B 1 52 ? 13.539 -18.312 4.52 1 95.88 52 GLY B O 1
ATOM 2493 N N . ASP B 1 53 ? 15.414 -17.297 5.176 1 94.38 53 ASP B N 1
ATOM 2494 C CA . ASP B 1 53 ? 14.781 -16.031 5.527 1 94.38 53 ASP B CA 1
ATOM 2495 C C . ASP B 1 53 ? 15.344 -14.883 4.695 1 94.38 53 ASP B C 1
ATOM 2497 O O . ASP B 1 53 ? 16.516 -14.539 4.809 1 94.38 53 ASP B O 1
ATOM 2501 N N . PHE B 1 54 ? 14.461 -14.25 3.916 1 94.56 54 PHE B N 1
ATOM 2502 C CA . PHE B 1 54 ? 14.898 -13.203 2.998 1 94.56 54 PHE B CA 1
ATOM 2503 C C . PHE B 1 54 ? 15.469 -12.016 3.762 1 94.56 54 PHE B C 1
ATOM 2505 O O . PHE B 1 54 ? 16.188 -11.195 3.191 1 94.56 54 PHE B O 1
ATOM 2512 N N . ASP B 1 55 ? 15.156 -11.93 5.035 1 90.88 55 ASP B N 1
ATOM 2513 C CA . ASP B 1 55 ? 15.695 -10.852 5.863 1 90.88 55 ASP B CA 1
ATOM 2514 C C . ASP B 1 55 ? 17 -11.281 6.543 1 90.88 55 ASP B C 1
ATOM 2516 O O . ASP B 1 55 ? 17.625 -10.492 7.246 1 90.88 55 ASP B O 1
ATOM 2520 N N . GLN B 1 56 ? 17.391 -12.539 6.406 1 94 56 GLN B N 1
ATOM 2521 C CA . GLN B 1 56 ? 18.641 -13.086 6.898 1 94 56 GLN B CA 1
ATOM 2522 C C . GLN B 1 56 ? 19.438 -13.734 5.77 1 94 56 GLN B C 1
ATOM 2524 O O . GLN B 1 56 ? 19.484 -14.961 5.656 1 94 56 GLN B O 1
ATOM 2529 N N . PRO B 1 57 ? 20.141 -12.93 5.023 1 92 57 PRO B N 1
ATOM 2530 C CA . PRO B 1 57 ? 20.781 -13.375 3.783 1 92 57 PRO B CA 1
ATOM 2531 C C . PRO B 1 57 ? 21.672 -14.594 3.988 1 92 57 PRO B C 1
ATOM 2533 O O . PRO B 1 57 ? 21.766 -15.453 3.102 1 92 57 PRO B O 1
ATOM 2536 N N . ASP B 1 58 ? 22.281 -14.758 5.137 1 92.06 58 ASP B N 1
ATOM 2537 C CA . ASP B 1 58 ? 23.172 -15.883 5.402 1 92.06 58 ASP B CA 1
ATOM 2538 C C . ASP B 1 58 ? 22.422 -17.219 5.328 1 92.06 58 ASP B C 1
ATOM 2540 O O . ASP B 1 58 ? 22.984 -18.234 4.938 1 92.06 58 ASP B O 1
ATOM 2544 N N . THR B 1 59 ? 21.188 -17.188 5.641 1 95.38 59 THR B N 1
ATOM 2545 C CA . THR B 1 59 ? 20.375 -18.391 5.613 1 95.38 59 THR B CA 1
ATOM 2546 C C . THR B 1 59 ? 20.031 -18.781 4.176 1 95.38 59 THR B C 1
ATOM 2548 O O . THR B 1 59 ? 19.766 -19.953 3.891 1 95.38 59 THR B O 1
ATOM 2551 N N . LEU B 1 60 ? 20.047 -17.828 3.277 1 97.19 60 LEU B N 1
ATOM 2552 C CA . LEU B 1 60 ? 19.656 -18.078 1.893 1 97.19 60 LEU B CA 1
ATOM 2553 C C . LEU B 1 60 ? 20.766 -18.828 1.145 1 97.19 60 LEU B C 1
ATOM 2555 O O . LEU B 1 60 ? 20.484 -19.719 0.344 1 97.19 60 LEU B O 1
ATOM 2559 N N . ALA B 1 61 ? 21.984 -18.422 1.422 1 92.88 61 ALA B N 1
ATOM 2560 C CA . ALA B 1 61 ? 23.109 -19.094 0.777 1 92.88 61 ALA B CA 1
ATOM 2561 C C . ALA B 1 61 ? 23.094 -20.594 1.093 1 92.88 61 ALA B C 1
ATOM 2563 O O . ALA B 1 61 ? 23.328 -21.422 0.209 1 92.88 61 ALA B O 1
ATOM 2564 N N . LYS B 1 62 ? 22.875 -20.906 2.311 1 94.94 62 LYS B N 1
ATOM 2565 C CA . LYS B 1 62 ? 22.797 -22.312 2.725 1 94.94 62 LYS B CA 1
ATOM 2566 C C . LYS B 1 62 ? 21.578 -23 2.092 1 94.94 62 LYS B C 1
ATOM 2568 O O . LYS B 1 62 ? 21.688 -24.141 1.646 1 94.94 62 LYS B O 1
ATOM 2573 N N . ALA B 1 63 ? 20.484 -22.328 2.061 1 97.5 63 ALA B N 1
ATOM 2574 C CA . ALA B 1 63 ? 19.25 -22.891 1.522 1 97.5 63 ALA B CA 1
ATOM 2575 C C . ALA B 1 63 ? 19.375 -23.172 0.03 1 97.5 63 ALA B C 1
ATOM 2577 O O . ALA B 1 63 ? 18.797 -24.125 -0.479 1 97.5 63 ALA B O 1
ATOM 2578 N N . PHE B 1 64 ? 20.188 -22.391 -0.685 1 98.38 64 PHE B N 1
ATOM 2579 C CA . PHE B 1 64 ? 20.25 -22.484 -2.139 1 98.38 64 PHE B CA 1
ATOM 2580 C C . PHE B 1 64 ? 21.391 -23.406 -2.568 1 98.38 64 PHE B C 1
ATOM 2582 O O . PHE B 1 64 ? 21.578 -23.656 -3.762 1 98.38 64 PHE B O 1
ATOM 2589 N N . ALA B 1 65 ? 22.188 -23.938 -1.608 1 97 65 ALA B N 1
ATOM 2590 C CA . ALA B 1 65 ? 23.312 -24.797 -1.928 1 97 65 ALA B CA 1
ATOM 2591 C C . ALA B 1 65 ? 22.875 -26.016 -2.719 1 97 65 ALA B C 1
ATOM 2593 O O . ALA B 1 65 ? 21.922 -26.703 -2.336 1 97 65 ALA B O 1
ATOM 2594 N N . GLY B 1 66 ? 23.547 -26.266 -3.877 1 97.69 66 GLY B N 1
ATOM 2595 C CA . GLY B 1 66 ? 23.297 -27.453 -4.672 1 97.69 66 GLY B CA 1
ATOM 2596 C C . GLY B 1 66 ? 22.062 -27.359 -5.531 1 97.69 66 GLY B C 1
ATOM 2597 O O . GLY B 1 66 ? 21.672 -28.312 -6.199 1 97.69 66 GLY B O 1
ATOM 2598 N N . VAL B 1 67 ? 21.406 -26.219 -5.59 1 98.38 67 VAL B N 1
ATOM 2599 C CA . VAL B 1 67 ? 20.172 -26.016 -6.344 1 98.38 67 VAL B CA 1
ATOM 2600 C C . VAL B 1 67 ? 20.5 -25.75 -7.812 1 98.38 67 VAL B C 1
ATOM 2602 O O . VAL B 1 67 ? 21.344 -24.906 -8.117 1 98.38 67 VAL B O 1
ATOM 2605 N N . ASP B 1 68 ? 19.875 -26.453 -8.68 1 98.38 68 ASP B N 1
ATOM 2606 C CA . ASP B 1 68 ? 20.047 -26.25 -10.117 1 98.38 68 ASP B CA 1
ATOM 2607 C C . ASP B 1 68 ? 19.078 -25.203 -10.648 1 98.38 68 ASP B C 1
ATOM 2609 O O . ASP B 1 68 ? 19.469 -24.328 -11.43 1 98.38 68 ASP B O 1
ATOM 2613 N N . ARG B 1 69 ? 17.812 -25.328 -10.266 1 98.75 69 ARG B N 1
ATOM 2614 C CA . ARG B 1 69 ? 16.766 -24.438 -10.719 1 98.75 69 ARG B CA 1
ATOM 2615 C C . ARG B 1 69 ? 15.984 -23.875 -9.531 1 98.75 69 ARG B C 1
ATOM 2617 O O . ARG B 1 69 ? 15.492 -24.625 -8.688 1 98.75 69 ARG B O 1
ATOM 2624 N N . LEU B 1 70 ? 15.859 -22.562 -9.453 1 98.88 70 LEU B N 1
ATOM 2625 C CA . LEU B 1 70 ? 15.258 -21.828 -8.336 1 98.88 70 LEU B CA 1
ATOM 2626 C C . LEU B 1 70 ? 13.992 -21.109 -8.789 1 98.88 70 LEU B C 1
ATOM 2628 O O . LEU B 1 70 ? 14 -20.391 -9.789 1 98.88 70 LEU B O 1
ATOM 2632 N N . LEU B 1 71 ? 12.906 -21.375 -8.102 1 98.94 71 LEU B N 1
ATOM 2633 C CA . LEU B 1 71 ? 11.766 -20.469 -8.234 1 98.94 71 LEU B CA 1
ATOM 2634 C C . LEU B 1 71 ? 11.789 -19.406 -7.152 1 98.94 71 LEU B C 1
ATOM 2636 O O . LEU B 1 71 ? 11.656 -19.703 -5.965 1 98.94 71 LEU B O 1
ATOM 2640 N N . LEU B 1 72 ? 12 -18.219 -7.57 1 98.69 72 LEU B N 1
ATOM 2641 C CA . LEU B 1 72 ? 11.898 -17.062 -6.688 1 98.69 72 LEU B CA 1
ATOM 2642 C C . LEU B 1 72 ? 10.508 -16.438 -6.766 1 98.69 72 LEU B C 1
ATOM 2644 O O . LEU B 1 72 ? 10.172 -15.789 -7.762 1 98.69 72 LEU B O 1
ATOM 2648 N N . ILE B 1 73 ? 9.742 -16.672 -5.73 1 97.94 73 ILE B N 1
ATOM 2649 C CA . ILE B 1 73 ? 8.414 -16.078 -5.645 1 97.94 73 ILE B CA 1
ATOM 2650 C C . ILE B 1 73 ? 8.516 -14.711 -4.961 1 97.94 73 ILE B C 1
ATOM 2652 O O . ILE B 1 73 ? 9.109 -14.594 -3.883 1 97.94 73 ILE B O 1
ATOM 2656 N N . SER B 1 74 ? 7.945 -13.742 -5.633 1 95.62 74 SER B N 1
ATOM 2657 C CA . SER B 1 74 ? 7.992 -12.398 -5.066 1 95.62 74 SER B CA 1
ATOM 2658 C C . SER B 1 74 ? 7.418 -12.375 -3.656 1 95.62 74 SER B C 1
ATOM 2660 O O . SER B 1 74 ? 6.387 -13 -3.385 1 95.62 74 SER B O 1
ATOM 2662 N N . THR B 1 75 ? 8.125 -11.719 -2.805 1 91.62 75 THR B N 1
ATOM 2663 C CA . THR B 1 75 ? 7.672 -11.594 -1.425 1 91.62 75 THR B CA 1
ATOM 2664 C C . THR B 1 75 ? 6.566 -10.547 -1.31 1 91.62 75 THR B C 1
ATOM 2666 O O . THR B 1 75 ? 6.246 -9.867 -2.287 1 91.62 75 THR B O 1
ATOM 2669 N N . ASP B 1 76 ? 5.953 -10.539 -0.123 1 83.69 76 ASP B N 1
ATOM 2670 C CA . ASP B 1 76 ? 4.938 -9.531 0.187 1 83.69 76 ASP B CA 1
ATOM 2671 C C . ASP B 1 76 ? 5.527 -8.391 1.005 1 83.69 76 ASP B C 1
ATOM 2673 O O . ASP B 1 76 ? 6.621 -8.516 1.561 1 83.69 76 ASP B O 1
ATOM 2677 N N . GLY B 1 77 ? 4.797 -7.305 1.037 1 78.62 77 GLY B N 1
ATOM 2678 C CA . GLY B 1 77 ? 5.258 -6.164 1.813 1 78.62 77 GLY B CA 1
ATOM 2679 C C . GLY B 1 77 ? 5.477 -4.922 0.975 1 78.62 77 GLY B C 1
ATOM 2680 O O . GLY B 1 77 ? 5.074 -4.871 -0.189 1 78.62 77 GLY B O 1
ATOM 2681 N N . ASP B 1 78 ? 6.16 -3.963 1.632 1 77.81 78 ASP B N 1
ATOM 2682 C CA . ASP B 1 78 ? 6.422 -2.717 0.917 1 77.81 78 ASP B CA 1
ATOM 2683 C C . ASP B 1 78 ? 7.535 -2.898 -0.112 1 77.81 78 ASP B C 1
ATOM 2685 O O . ASP B 1 78 ? 8.336 -3.83 -0.011 1 77.81 78 ASP B O 1
ATOM 2689 N N . ASN B 1 79 ? 7.582 -1.982 -1.051 1 82.44 79 ASN B N 1
ATOM 2690 C CA . ASN B 1 79 ? 8.477 -2.121 -2.197 1 82.44 79 ASN B CA 1
ATOM 2691 C C . ASN B 1 79 ? 9.938 -2.172 -1.766 1 82.44 79 ASN B C 1
ATOM 2693 O O . ASN B 1 79 ? 10.695 -3.025 -2.229 1 82.44 79 ASN B O 1
ATOM 2697 N N . GLU B 1 80 ? 10.328 -1.329 -0.854 1 79.56 80 GLU B N 1
ATOM 2698 C CA . GLU B 1 80 ? 11.727 -1.271 -0.431 1 79.56 80 GLU B CA 1
ATOM 2699 C C . GLU B 1 80 ? 12.164 -2.584 0.212 1 79.56 80 GLU B C 1
ATOM 2701 O O . GLU B 1 80 ? 13.234 -3.104 -0.091 1 79.56 80 GLU B O 1
ATOM 2706 N N . THR B 1 81 ? 11.328 -3.006 1.047 1 83.69 81 THR B N 1
ATOM 2707 C CA . THR B 1 81 ? 11.617 -4.266 1.724 1 83.69 81 THR B CA 1
ATOM 2708 C C . THR B 1 81 ? 11.703 -5.41 0.719 1 83.69 81 THR B C 1
ATOM 2710 O O . THR B 1 81 ? 12.641 -6.215 0.767 1 83.69 81 THR B O 1
ATOM 2713 N N . ARG B 1 82 ? 10.82 -5.41 -0.209 1 91.75 82 ARG B N 1
ATOM 2714 C CA . ARG B 1 82 ? 10.781 -6.484 -1.196 1 91.75 82 ARG B CA 1
ATOM 2715 C C . ARG B 1 82 ? 12.008 -6.43 -2.109 1 91.75 82 ARG B C 1
ATOM 2717 O O . ARG B 1 82 ? 12.594 -7.465 -2.424 1 91.75 82 ARG B O 1
ATOM 2724 N N . ILE B 1 83 ? 12.359 -5.23 -2.484 1 92.12 83 ILE B N 1
ATOM 2725 C CA . ILE B 1 83 ? 13.508 -5.074 -3.363 1 92.12 83 ILE B CA 1
ATOM 2726 C C . ILE B 1 83 ? 14.773 -5.562 -2.654 1 92.12 83 ILE B C 1
ATOM 2728 O O . ILE B 1 83 ? 15.578 -6.297 -3.238 1 92.12 83 ILE B O 1
ATOM 2732 N N . ARG B 1 84 ? 14.898 -5.199 -1.377 1 92 84 ARG B N 1
ATOM 2733 C CA . ARG B 1 84 ? 16.031 -5.648 -0.585 1 92 84 ARG B CA 1
ATOM 2734 C C . ARG B 1 84 ? 16.047 -7.168 -0.444 1 92 84 ARG B C 1
ATOM 2736 O O . ARG B 1 84 ? 17.078 -7.809 -0.619 1 92 84 ARG B O 1
ATOM 2743 N N . GLN B 1 85 ? 14.961 -7.707 -0.123 1 95.56 85 GLN B N 1
ATOM 2744 C CA . GLN B 1 85 ? 14.812 -9.148 0.047 1 95.56 85 GLN B CA 1
ATOM 2745 C C . GLN B 1 85 ? 15.148 -9.891 -1.243 1 95.56 85 GLN B C 1
ATOM 2747 O O . GLN B 1 85 ? 15.875 -10.883 -1.221 1 95.56 85 GLN B O 1
ATOM 2752 N N . HIS B 1 86 ? 14.609 -9.422 -2.389 1 98 86 HIS B N 1
ATOM 2753 C CA . HIS B 1 86 ? 14.844 -10.07 -3.674 1 98 86 HIS B CA 1
ATOM 2754 C C . HIS B 1 86 ? 16.312 -9.961 -4.082 1 98 86 HIS B C 1
ATOM 2756 O O . HIS B 1 86 ? 16.875 -10.914 -4.621 1 98 86 HIS B O 1
ATOM 2762 N N . GLN B 1 87 ? 16.875 -8.828 -3.768 1 97.69 87 GLN B N 1
ATOM 2763 C CA . GLN B 1 87 ? 18.297 -8.688 -4.043 1 97.69 87 GLN B CA 1
ATOM 2764 C C . GLN B 1 87 ? 19.125 -9.703 -3.252 1 97.69 87 GLN B C 1
ATOM 2766 O O . GLN B 1 87 ? 20.047 -10.32 -3.793 1 97.69 87 GLN B O 1
ATOM 2771 N N . ALA B 1 88 ? 18.797 -9.836 -1.996 1 97.5 88 ALA B N 1
ATOM 2772 C CA . ALA B 1 88 ? 19.484 -10.805 -1.148 1 97.5 88 ALA B CA 1
ATOM 2773 C C . ALA B 1 88 ? 19.359 -12.219 -1.712 1 97.5 88 ALA B C 1
ATOM 2775 O O . ALA B 1 88 ? 20.328 -12.984 -1.715 1 97.5 88 ALA B O 1
ATOM 2776 N N . ALA B 1 89 ? 18.203 -12.523 -2.182 1 98.31 89 ALA B N 1
ATOM 2777 C CA . ALA B 1 89 ? 17.953 -13.844 -2.744 1 98.31 89 ALA B CA 1
ATOM 2778 C C . ALA B 1 89 ? 18.75 -14.055 -4.027 1 98.31 89 ALA B C 1
ATOM 2780 O O . ALA B 1 89 ? 19.312 -15.133 -4.246 1 98.31 89 ALA B O 1
ATOM 2781 N N . VAL B 1 90 ? 18.797 -13.047 -4.879 1 98.62 90 VAL B N 1
ATOM 2782 C CA . VAL B 1 90 ? 19.531 -13.133 -6.141 1 98.62 90 VAL B CA 1
ATOM 2783 C C . VAL B 1 90 ? 21.031 -13.281 -5.859 1 98.62 90 VAL B C 1
ATOM 2785 O O . VAL B 1 90 ? 21.703 -14.109 -6.477 1 98.62 90 VAL B O 1
ATOM 2788 N N . ASP B 1 91 ? 21.531 -12.508 -4.887 1 98.25 91 ASP B N 1
ATOM 2789 C CA . ASP B 1 91 ? 22.938 -12.609 -4.504 1 98.25 91 ASP B CA 1
ATOM 2790 C C . ASP B 1 91 ? 23.266 -14 -3.971 1 98.25 91 ASP B C 1
ATOM 2792 O O . ASP B 1 91 ? 24.312 -14.562 -4.297 1 98.25 91 ASP B O 1
ATOM 2796 N N . ALA B 1 92 ? 22.391 -14.5 -3.146 1 98.25 92 ALA B N 1
ATOM 2797 C CA . ALA B 1 92 ? 22.578 -15.836 -2.586 1 98.25 92 ALA B CA 1
ATOM 2798 C C . ALA B 1 92 ? 22.578 -16.906 -3.682 1 98.25 92 ALA B C 1
ATOM 2800 O O . ALA B 1 92 ? 23.359 -17.859 -3.629 1 98.25 92 ALA B O 1
ATOM 2801 N N . ALA B 1 93 ? 21.672 -16.781 -4.66 1 98.5 93 ALA B N 1
ATOM 2802 C CA . ALA B 1 93 ? 21.609 -17.719 -5.781 1 98.5 93 ALA B CA 1
ATOM 2803 C C . ALA B 1 93 ? 22.922 -17.719 -6.57 1 98.5 93 ALA B C 1
ATOM 2805 O O . ALA B 1 93 ? 23.438 -18.781 -6.918 1 98.5 93 ALA B O 1
ATOM 2806 N N . LYS B 1 94 ? 23.391 -16.516 -6.793 1 98 94 LYS B N 1
ATOM 2807 C CA . LYS B 1 94 ? 24.656 -16.375 -7.512 1 98 94 LYS B CA 1
ATOM 2808 C C . LYS B 1 94 ? 25.797 -17.031 -6.738 1 98 94 LYS B C 1
ATOM 2810 O O . LYS B 1 94 ? 26.578 -17.797 -7.305 1 98 94 LYS B O 1
ATOM 2815 N N . SER B 1 95 ? 25.875 -16.734 -5.504 1 97 95 SER B N 1
ATOM 2816 C CA . SER B 1 95 ? 26.938 -17.266 -4.645 1 97 95 SER B CA 1
ATOM 2817 C C . SER B 1 95 ? 26.875 -18.781 -4.559 1 97 95 SER B C 1
ATOM 2819 O O . SER B 1 95 ? 27.906 -19.453 -4.469 1 97 95 SER B O 1
ATOM 2821 N N . ALA B 1 96 ? 25.688 -19.344 -4.555 1 97.25 96 ALA B N 1
ATOM 2822 C CA . ALA B 1 96 ? 25.484 -20.781 -4.402 1 97.25 96 ALA B CA 1
ATOM 2823 C C . ALA B 1 96 ? 25.656 -21.516 -5.73 1 97.25 96 ALA B C 1
ATOM 2825 O O . ALA B 1 96 ? 25.703 -22.75 -5.773 1 97.25 96 ALA B O 1
ATOM 2826 N N . GLY B 1 97 ? 25.719 -20.75 -6.844 1 97.5 97 GLY B N 1
ATOM 2827 C CA . GLY B 1 97 ? 25.906 -21.344 -8.148 1 97.5 97 GLY B CA 1
ATOM 2828 C C . GLY B 1 97 ? 24.625 -21.906 -8.742 1 97.5 97 GLY B C 1
ATOM 2829 O O . GLY B 1 97 ? 24.656 -22.906 -9.469 1 97.5 97 GLY B O 1
ATOM 2830 N N . VAL B 1 98 ? 23.484 -21.312 -8.414 1 98.44 98 VAL B N 1
ATOM 2831 C CA . VAL B 1 98 ? 22.203 -21.688 -8.992 1 98.44 98 VAL B CA 1
ATOM 2832 C C . VAL B 1 98 ? 22.266 -21.547 -10.516 1 98.44 98 VAL B C 1
ATOM 2834 O O . VAL B 1 98 ? 22.766 -20.547 -11.031 1 98.44 98 VAL B O 1
ATOM 2837 N N . GLY B 1 99 ? 21.688 -22.516 -11.211 1 98.25 99 GLY B N 1
ATOM 2838 C CA . GLY B 1 99 ? 21.859 -22.578 -12.656 1 98.25 99 GLY B CA 1
ATOM 2839 C C . GLY B 1 99 ? 20.766 -21.859 -13.414 1 98.25 99 GLY B C 1
ATOM 2840 O O . GLY B 1 99 ? 20.953 -21.453 -14.562 1 98.25 99 GLY B O 1
ATOM 2841 N N . PHE B 1 100 ? 19.625 -21.703 -12.828 1 98.81 100 PHE B N 1
ATOM 2842 C CA . PHE B 1 100 ? 18.453 -21.141 -13.477 1 98.81 100 PHE B CA 1
ATOM 2843 C C . PHE B 1 100 ? 17.5 -20.547 -12.445 1 98.81 100 PHE B C 1
ATOM 2845 O O . PHE B 1 100 ? 17.266 -21.141 -11.391 1 98.81 100 PHE B O 1
ATOM 2852 N N . ILE B 1 101 ? 16.984 -19.266 -12.688 1 98.88 101 ILE B N 1
ATOM 2853 C CA . ILE B 1 101 ? 16 -18.641 -11.812 1 98.88 101 ILE B CA 1
ATOM 2854 C C . ILE B 1 101 ? 14.703 -18.438 -12.578 1 98.88 101 ILE B C 1
ATOM 2856 O O . ILE B 1 101 ? 14.688 -17.75 -13.609 1 98.88 101 ILE B O 1
ATOM 2860 N N . ALA B 1 102 ? 13.633 -19.047 -12.18 1 98.94 102 ALA B N 1
ATOM 2861 C CA . ALA B 1 102 ? 12.289 -18.594 -12.531 1 98.94 102 ALA B CA 1
ATOM 2862 C C . ALA B 1 102 ? 11.758 -17.594 -11.5 1 98.94 102 ALA B C 1
ATOM 2864 O O . ALA B 1 102 ? 11.82 -17.859 -10.289 1 98.94 102 ALA B O 1
ATOM 2865 N N . TYR B 1 103 ? 11.266 -16.453 -11.922 1 98.88 103 TYR B N 1
ATOM 2866 C CA . TYR B 1 103 ? 10.789 -15.398 -11.031 1 98.88 103 TYR B CA 1
ATOM 2867 C C . TYR B 1 103 ? 9.352 -15.023 -11.352 1 98.88 103 TYR B C 1
ATOM 2869 O O . TYR B 1 103 ? 9.016 -14.766 -12.508 1 98.88 103 TYR B O 1
ATOM 2877 N N . THR B 1 104 ? 8.508 -15.031 -10.305 1 98.56 104 THR B N 1
ATOM 2878 C CA . THR B 1 104 ? 7.125 -14.602 -10.508 1 98.56 104 THR B CA 1
ATOM 2879 C C . THR B 1 104 ? 7.039 -13.078 -10.516 1 98.56 104 THR B C 1
ATOM 2881 O O . THR B 1 104 ? 7.137 -12.438 -9.461 1 98.56 104 THR B O 1
ATOM 2884 N N . SER B 1 105 ? 6.816 -12.531 -11.664 1 98.38 105 SER B N 1
ATOM 2885 C CA . SER B 1 105 ? 6.746 -11.094 -11.906 1 98.38 105 SER B CA 1
ATOM 2886 C C . SER B 1 105 ? 5.32 -10.648 -12.211 1 98.38 105 SER B C 1
ATOM 2888 O O . SER B 1 105 ? 4.363 -11.234 -11.711 1 98.38 105 SER B O 1
ATOM 2890 N N . VAL B 1 106 ? 5.164 -9.477 -12.859 1 97.94 106 VAL B N 1
ATOM 2891 C CA . VAL B 1 106 ? 3.863 -8.93 -13.227 1 97.94 106 VAL B CA 1
ATOM 2892 C C . VAL B 1 106 ? 3.84 -8.609 -14.719 1 97.94 106 VAL B C 1
ATOM 2894 O O . VAL B 1 106 ? 4.883 -8.328 -15.32 1 97.94 106 VAL B O 1
ATOM 2897 N N . VAL B 1 107 ? 2.666 -8.664 -15.258 1 98.38 107 VAL B N 1
ATOM 2898 C CA . VAL B 1 107 ? 2.52 -8.438 -16.688 1 98.38 107 VAL B CA 1
ATOM 2899 C C . VAL B 1 107 ? 3.041 -7.051 -17.047 1 98.38 107 VAL B C 1
ATOM 2901 O O . VAL B 1 107 ? 2.857 -6.094 -16.297 1 98.38 107 VAL B O 1
ATOM 2904 N N . ASN B 1 108 ? 3.713 -7.023 -18.219 1 97.56 108 ASN B N 1
ATOM 2905 C CA . ASN B 1 108 ? 4.23 -5.773 -18.766 1 97.56 108 ASN B CA 1
ATOM 2906 C C . ASN B 1 108 ? 5.074 -5.02 -17.734 1 97.56 108 ASN B C 1
ATOM 2908 O O . ASN B 1 108 ? 4.957 -3.801 -17.609 1 97.56 108 ASN B O 1
ATOM 2912 N N . ALA B 1 109 ? 5.879 -5.707 -17.062 1 96.81 109 ALA B N 1
ATOM 2913 C CA . ALA B 1 109 ? 6.621 -5.172 -15.914 1 96.81 109 ALA B CA 1
ATOM 2914 C C . ALA B 1 109 ? 7.383 -3.908 -16.297 1 96.81 109 ALA B C 1
ATOM 2916 O O . ALA B 1 109 ? 7.477 -2.967 -15.508 1 96.81 109 ALA B O 1
ATOM 2917 N N . ASP B 1 110 ? 7.863 -3.795 -17.516 1 95.25 110 ASP B N 1
ATOM 2918 C CA . ASP B 1 110 ? 8.688 -2.67 -17.938 1 95.25 110 ASP B CA 1
ATOM 2919 C C . ASP B 1 110 ? 7.895 -1.366 -17.922 1 95.25 110 ASP B C 1
ATOM 2921 O O . ASP B 1 110 ? 8.445 -0.299 -17.656 1 95.25 110 ASP B O 1
ATOM 2925 N N . LYS B 1 111 ? 6.613 -1.473 -18.188 1 94.19 111 LYS B N 1
ATOM 2926 C CA . LYS B 1 111 ? 5.836 -0.252 -18.375 1 94.19 111 LYS B CA 1
ATOM 2927 C C . LYS B 1 111 ? 4.613 -0.23 -17.469 1 94.19 111 LYS B C 1
ATOM 2929 O O . LYS B 1 111 ? 3.879 0.759 -17.422 1 94.19 111 LYS B O 1
ATOM 2934 N N . ASN B 1 112 ? 4.445 -1.301 -16.734 1 95.88 112 ASN B N 1
ATOM 2935 C CA . ASN B 1 112 ? 3.248 -1.404 -15.898 1 95.88 112 ASN B CA 1
ATOM 2936 C C . ASN B 1 112 ? 3.184 -0.283 -14.867 1 95.88 112 ASN B C 1
ATOM 2938 O O . ASN B 1 112 ? 4.164 -0.017 -14.172 1 95.88 112 ASN B O 1
ATOM 2942 N N . THR B 1 113 ? 2.018 0.365 -14.773 1 90.75 113 THR B N 1
ATOM 2943 C CA . THR B 1 113 ? 1.902 1.568 -13.953 1 90.75 113 THR B CA 1
ATOM 2944 C C . THR B 1 113 ? 1.358 1.233 -12.57 1 90.75 113 THR B C 1
ATOM 2946 O O . THR B 1 113 ? 1.231 2.113 -11.719 1 90.75 113 THR B O 1
ATOM 2949 N N . LEU B 1 114 ? 1.067 -0.062 -12.328 1 91.5 114 LEU B N 1
ATOM 2950 C CA . LEU B 1 114 ? 0.741 -0.463 -10.969 1 91.5 114 LEU B CA 1
ATOM 2951 C C . LEU B 1 114 ? 1.908 -0.188 -10.023 1 91.5 114 LEU B C 1
ATOM 2953 O O . LEU B 1 114 ? 3.068 -0.382 -10.391 1 91.5 114 LEU B O 1
ATOM 2957 N N . SER B 1 115 ? 1.598 0.138 -8.836 1 84 115 SER B N 1
ATOM 2958 C CA . SER B 1 115 ? 2.633 0.484 -7.863 1 84 115 SER B CA 1
ATOM 2959 C C . SER B 1 115 ? 3.549 -0.703 -7.586 1 84 115 SER B C 1
ATOM 2961 O O . SER B 1 115 ? 4.754 -0.532 -7.395 1 84 115 SER B O 1
ATOM 2963 N N . LEU B 1 116 ? 3.025 -1.893 -7.578 1 87.31 116 LEU B N 1
ATOM 2964 C CA . LEU B 1 116 ? 3.805 -3.086 -7.266 1 87.31 116 LEU B CA 1
ATOM 2965 C C . LEU B 1 116 ? 4.781 -3.41 -8.391 1 87.31 116 LEU B C 1
ATOM 2967 O O . LEU B 1 116 ? 5.695 -4.215 -8.211 1 87.31 116 LEU B O 1
ATOM 2971 N N . ALA B 1 117 ? 4.629 -2.84 -9.562 1 92.62 117 ALA B N 1
ATOM 2972 C CA . ALA B 1 117 ? 5.441 -3.176 -10.727 1 92.62 117 ALA B CA 1
ATOM 2973 C C . ALA B 1 117 ? 6.895 -2.76 -10.516 1 92.62 117 ALA B C 1
ATOM 2975 O O . ALA B 1 117 ? 7.809 -3.369 -11.078 1 92.62 117 ALA B O 1
ATOM 2976 N N . GLU B 1 118 ? 7.113 -1.8 -9.719 1 88.31 118 GLU B N 1
ATOM 2977 C CA . GLU B 1 118 ? 8.469 -1.326 -9.438 1 88.31 118 GLU B CA 1
ATOM 2978 C C . GLU B 1 118 ? 9.336 -2.439 -8.859 1 88.31 118 GLU B C 1
ATOM 2980 O O . GLU B 1 118 ? 10.492 -2.596 -9.25 1 88.31 118 GLU B O 1
ATOM 2985 N N . VAL B 1 119 ? 8.789 -3.133 -7.91 1 93.06 119 VAL B N 1
ATOM 2986 C CA . VAL B 1 119 ? 9.508 -4.23 -7.27 1 93.06 119 VAL B CA 1
ATOM 2987 C C . VAL B 1 119 ? 9.945 -5.246 -8.32 1 93.06 119 VAL B C 1
ATOM 2989 O O . VAL B 1 119 ? 11.078 -5.727 -8.297 1 93.06 119 VAL B O 1
ATOM 2992 N N . HIS B 1 120 ? 9.008 -5.504 -9.188 1 96.81 120 HIS B N 1
ATOM 2993 C CA . HIS B 1 120 ? 9.273 -6.52 -10.203 1 96.81 120 HIS B CA 1
ATOM 2994 C C . HIS B 1 120 ? 10.312 -6.035 -11.211 1 96.81 120 HIS B C 1
ATOM 2996 O O . HIS B 1 120 ? 11.172 -6.805 -11.641 1 96.81 120 HIS B O 1
ATOM 3002 N N . ARG B 1 121 ? 10.281 -4.77 -11.555 1 96.12 121 ARG B N 1
ATOM 3003 C CA . ARG B 1 121 ? 11.312 -4.211 -12.43 1 96.12 121 ARG B CA 1
ATOM 3004 C C . ARG B 1 121 ? 12.688 -4.316 -11.781 1 96.12 121 ARG B C 1
ATOM 3006 O O . ARG B 1 121 ? 13.656 -4.734 -12.43 1 96.12 121 ARG B O 1
ATOM 3013 N N . ALA B 1 122 ? 12.742 -3.971 -10.578 1 94.94 122 ALA B N 1
ATOM 3014 C CA . ALA B 1 122 ? 14.008 -4.004 -9.852 1 94.94 122 ALA B CA 1
ATOM 3015 C C . ALA B 1 122 ? 14.539 -5.43 -9.742 1 94.94 122 ALA B C 1
ATOM 3017 O O . ALA B 1 122 ? 15.734 -5.672 -9.922 1 94.94 122 ALA B O 1
ATOM 3018 N N . THR B 1 123 ? 13.656 -6.355 -9.445 1 98.19 123 THR B N 1
ATOM 3019 C CA . THR B 1 123 ? 14.07 -7.742 -9.258 1 98.19 123 THR B CA 1
ATOM 3020 C C . THR B 1 123 ? 14.508 -8.359 -10.586 1 98.19 123 THR B C 1
ATOM 3022 O O . THR B 1 123 ? 15.516 -9.07 -10.641 1 98.19 123 THR B O 1
ATOM 3025 N N . GLU B 1 124 ? 13.734 -8.117 -11.672 1 98.69 124 GLU B N 1
ATOM 3026 C CA . GLU B 1 124 ? 14.133 -8.609 -12.992 1 98.69 124 GLU B CA 1
ATOM 3027 C C . GLU B 1 124 ? 15.508 -8.07 -13.383 1 98.69 124 GLU B C 1
ATOM 3029 O O . GLU B 1 124 ? 16.328 -8.805 -13.945 1 98.69 124 GLU B O 1
ATOM 3034 N N . LYS B 1 125 ? 15.734 -6.805 -13.086 1 98.31 125 LYS B N 1
ATOM 3035 C CA . LYS B 1 125 ? 17.031 -6.207 -13.375 1 98.31 125 LYS B CA 1
ATOM 3036 C C . LYS B 1 125 ? 18.141 -6.902 -12.602 1 98.31 125 LYS B C 1
ATOM 3038 O O . LYS B 1 125 ? 19.203 -7.215 -13.156 1 98.31 125 LYS B O 1
ATOM 3043 N N . ALA B 1 126 ? 17.938 -7.105 -11.328 1 98.5 126 ALA B N 1
ATOM 3044 C CA . ALA B 1 126 ? 18.922 -7.773 -10.484 1 98.5 126 ALA B CA 1
ATOM 3045 C C . ALA B 1 126 ? 19.25 -9.164 -11.016 1 98.5 126 ALA B C 1
ATOM 3047 O O . ALA B 1 126 ? 20.422 -9.578 -11.039 1 98.5 126 ALA B O 1
ATOM 3048 N N . ILE B 1 127 ? 18.25 -9.875 -11.453 1 98.81 127 ILE B N 1
ATOM 3049 C CA . ILE B 1 127 ? 18.438 -11.227 -11.977 1 98.81 127 ILE B CA 1
ATOM 3050 C C . ILE B 1 127 ? 19.234 -11.172 -13.273 1 98.81 127 ILE B C 1
ATOM 3052 O O . ILE B 1 127 ? 20.188 -11.938 -13.453 1 98.81 127 ILE B O 1
ATOM 3056 N N . ARG B 1 128 ? 18.891 -10.25 -14.164 1 98.62 128 ARG B N 1
ATOM 3057 C CA . ARG B 1 128 ? 19.641 -10.094 -15.414 1 98.62 128 ARG B CA 1
ATOM 3058 C C . ARG B 1 128 ? 21.109 -9.805 -15.133 1 98.62 128 ARG B C 1
ATOM 3060 O O . ARG B 1 128 ? 22 -10.391 -15.766 1 98.62 128 ARG B O 1
ATOM 3067 N N . GLU B 1 129 ? 21.312 -8.945 -14.188 1 98.31 129 GLU B N 1
ATOM 3068 C CA . GLU B 1 129 ? 22.672 -8.492 -13.883 1 98.31 129 GLU B CA 1
ATOM 3069 C C . GLU B 1 129 ? 23.484 -9.594 -13.211 1 98.31 129 GLU B C 1
ATOM 3071 O O . GLU B 1 129 ? 24.719 -9.562 -13.227 1 98.31 129 GLU B O 1
ATOM 3076 N N . SER B 1 130 ? 22.828 -10.523 -12.562 1 98.38 130 SER B N 1
ATOM 3077 C CA . SER B 1 130 ? 23.516 -11.625 -11.898 1 98.38 130 SER B CA 1
ATOM 3078 C C . SER B 1 130 ? 24.203 -12.531 -12.906 1 98.38 130 SER B C 1
ATOM 3080 O O . SER B 1 130 ? 25.156 -13.242 -12.562 1 98.38 130 SER B O 1
ATOM 3082 N N . GLY B 1 131 ? 23.625 -12.531 -14.148 1 98.38 131 GLY B N 1
ATOM 3083 C CA . GLY B 1 131 ? 24.172 -13.406 -15.18 1 98.38 131 GLY B CA 1
ATOM 3084 C C . GLY B 1 131 ? 23.594 -14.805 -15.148 1 98.38 131 GLY B C 1
ATOM 3085 O O . GLY B 1 131 ? 23.891 -15.633 -16.016 1 98.38 131 GLY B O 1
ATOM 3086 N N . ILE B 1 132 ? 22.781 -15.148 -14.18 1 98.69 132 ILE B N 1
ATOM 3087 C CA . ILE B 1 132 ? 22.141 -16.453 -14.094 1 98.69 132 ILE B CA 1
ATOM 3088 C C . ILE B 1 132 ? 21.047 -16.562 -15.156 1 98.69 132 ILE B C 1
ATOM 3090 O O . ILE B 1 132 ? 20.219 -15.664 -15.297 1 98.69 132 ILE B O 1
ATOM 3094 N N . PRO B 1 133 ? 21.078 -17.656 -16.016 1 98.81 133 PRO B N 1
ATOM 3095 C CA . PRO B 1 133 ? 19.938 -17.859 -16.891 1 98.81 133 PRO B CA 1
ATOM 3096 C C . PRO B 1 133 ? 18.594 -17.766 -16.156 1 98.81 133 PRO B C 1
ATOM 3098 O O . PRO B 1 133 ? 18.5 -18.156 -15 1 98.81 133 PRO B O 1
ATOM 3101 N N . TYR B 1 134 ? 17.531 -17.234 -16.844 1 98.88 134 TYR B N 1
ATOM 3102 C CA . TYR B 1 134 ? 16.312 -16.938 -16.109 1 98.88 134 TYR B CA 1
ATOM 3103 C C . TYR B 1 134 ? 15.086 -17.109 -17 1 98.88 134 TYR B C 1
ATOM 3105 O O . TYR B 1 134 ? 15.195 -17.219 -18.219 1 98.88 134 TYR B O 1
ATOM 3113 N N . SER B 1 135 ? 13.977 -17.203 -16.375 1 98.94 135 SER B N 1
ATOM 3114 C CA . SER B 1 135 ? 12.648 -17.016 -16.953 1 98.94 135 SER B CA 1
ATOM 3115 C C . SER B 1 135 ? 11.789 -16.109 -16.078 1 98.94 135 SER B C 1
ATOM 3117 O O . SER B 1 135 ? 11.609 -16.375 -14.883 1 98.94 135 SER B O 1
ATOM 3119 N N . PHE B 1 136 ? 11.336 -15 -16.625 1 98.94 136 PHE B N 1
ATOM 3120 C CA . PHE B 1 136 ? 10.391 -14.141 -15.922 1 98.94 136 PHE B CA 1
ATOM 3121 C C . PHE B 1 136 ? 8.953 -14.562 -16.219 1 98.94 136 PHE B C 1
ATOM 3123 O O . PHE B 1 136 ? 8.516 -14.531 -17.359 1 98.94 136 PHE B O 1
ATOM 3130 N N . LEU B 1 137 ? 8.312 -15.062 -15.18 1 98.88 137 LEU B N 1
ATOM 3131 C CA . LEU B 1 137 ? 6.895 -15.383 -15.234 1 98.88 137 LEU B CA 1
ATOM 3132 C C . LEU B 1 137 ? 6.043 -14.18 -14.836 1 98.88 137 LEU B C 1
ATOM 3134 O O . LEU B 1 137 ? 5.781 -13.969 -13.648 1 98.88 137 LEU B O 1
ATOM 3138 N N . ARG B 1 138 ? 5.617 -13.406 -15.852 1 98.81 138 ARG B N 1
ATOM 3139 C CA . ARG B 1 138 ? 4.863 -12.18 -15.602 1 98.81 138 ARG B CA 1
ATOM 3140 C C . ARG B 1 138 ? 3.369 -12.469 -15.5 1 98.81 138 ARG B C 1
ATOM 3142 O O . ARG B 1 138 ? 2.645 -12.398 -16.5 1 98.81 138 ARG B O 1
ATOM 3149 N N . ASN B 1 139 ? 3.02 -12.797 -14.281 1 98.62 139 ASN B N 1
ATOM 3150 C CA . ASN B 1 139 ? 1.643 -13.195 -14 1 98.62 139 ASN B CA 1
ATOM 3151 C C . ASN B 1 139 ? 0.694 -12 -14.062 1 98.62 139 ASN B C 1
ATOM 3153 O O . ASN B 1 139 ? 0.979 -10.945 -13.492 1 98.62 139 ASN B O 1
ATOM 3157 N N . ASN B 1 140 ? -0.4 -12.195 -14.805 1 98.44 140 ASN B N 1
ATOM 3158 C CA . ASN B 1 140 ? -1.493 -11.242 -14.688 1 98.44 140 ASN B CA 1
ATOM 3159 C C . ASN B 1 140 ? -2.217 -11.383 -13.352 1 98.44 140 ASN B C 1
ATOM 3161 O O . ASN B 1 140 ? -1.659 -11.914 -12.391 1 98.44 140 ASN B O 1
ATOM 3165 N N . TRP B 1 141 ? -3.322 -10.883 -13.211 1 97.19 141 TRP B N 1
ATOM 3166 C CA . TRP B 1 141 ? -4.051 -10.734 -11.953 1 97.19 141 TRP B CA 1
ATOM 3167 C C . TRP B 1 141 ? -4.66 -12.07 -11.523 1 97.19 141 TRP B C 1
ATOM 3169 O O . TRP B 1 141 ? -5.355 -12.719 -12.305 1 97.19 141 TRP B O 1
ATOM 3179 N N . TYR B 1 142 ? -4.297 -12.516 -10.305 1 97.19 142 TYR B N 1
ATOM 3180 C CA . TYR B 1 142 ? -4.91 -13.727 -9.758 1 97.19 142 TYR B CA 1
ATOM 3181 C C . TYR B 1 142 ? -6.406 -13.523 -9.547 1 97.19 142 TYR B C 1
ATOM 3183 O O . TYR B 1 142 ? -6.832 -12.5 -9 1 97.19 142 TYR B O 1
ATOM 3191 N N . LEU B 1 143 ? -7.164 -14.5 -9.914 1 97.5 143 LEU B N 1
ATOM 3192 C CA . LEU B 1 143 ? -8.594 -14.453 -9.625 1 97.5 143 LEU B CA 1
ATOM 3193 C C . LEU B 1 143 ? -8.844 -14.289 -8.133 1 97.5 143 LEU B C 1
ATOM 3195 O O . LEU B 1 143 ? -9.766 -13.586 -7.727 1 97.5 143 LEU B O 1
ATOM 3199 N N . GLU B 1 144 ? -7.988 -14.875 -7.344 1 95.31 144 GLU B N 1
ATOM 3200 C CA . GLU B 1 144 ? -8.133 -14.93 -5.891 1 95.31 144 GLU B CA 1
ATOM 3201 C C . GLU B 1 144 ? -7.973 -13.547 -5.27 1 95.31 144 GLU B C 1
ATOM 3203 O O . GLU B 1 144 ? -8.336 -13.336 -4.113 1 95.31 144 GLU B O 1
ATOM 3208 N N . ASN B 1 145 ? -7.41 -12.602 -6.023 1 93.25 145 ASN B N 1
ATOM 3209 C CA . ASN B 1 145 ? -7.387 -11.219 -5.555 1 93.25 145 ASN B CA 1
ATOM 3210 C C . ASN B 1 145 ? -8.789 -10.641 -5.441 1 93.25 145 ASN B C 1
ATOM 3212 O O . ASN B 1 145 ? -9.008 -9.641 -4.746 1 93.25 145 ASN B O 1
ATOM 3216 N N . GLU B 1 146 ? -9.75 -11.297 -6.09 1 94.88 146 GLU B N 1
ATOM 3217 C CA . GLU B 1 146 ? -11.133 -10.852 -6.062 1 94.88 146 GLU B CA 1
ATOM 3218 C C . GLU B 1 146 ? -11.938 -11.609 -5.004 1 94.88 146 GLU B C 1
ATOM 3220 O O . GLU B 1 146 ? -13.164 -11.5 -4.957 1 94.88 146 GLU B O 1
ATOM 3225 N N . ALA B 1 147 ? -11.305 -12.414 -4.207 1 93.69 147 ALA B N 1
ATOM 3226 C CA . ALA B 1 147 ? -12.016 -13.234 -3.229 1 93.69 147 ALA B CA 1
ATOM 3227 C C . ALA B 1 147 ? -12.875 -12.375 -2.314 1 93.69 147 ALA B C 1
ATOM 3229 O O . ALA B 1 147 ? -14.008 -12.742 -1.986 1 93.69 147 ALA B O 1
ATOM 3230 N N . GLY B 1 148 ? -12.336 -11.258 -1.885 1 89.44 148 GLY B N 1
ATOM 3231 C CA . GLY B 1 148 ? -13.109 -10.352 -1.052 1 89.44 148 GLY B CA 1
ATOM 3232 C C . GLY B 1 148 ? -14.375 -9.859 -1.724 1 89.44 148 GLY B C 1
ATOM 3233 O O . GLY B 1 148 ? -15.453 -9.883 -1.123 1 89.44 148 GLY B O 1
ATOM 3234 N N . SER B 1 149 ? -14.258 -9.406 -2.957 1 93.31 149 SER B N 1
ATOM 3235 C CA . SER B 1 149 ? -15.406 -8.953 -3.721 1 93.31 149 SER B CA 1
ATOM 3236 C C . SER B 1 149 ? -16.422 -10.07 -3.916 1 93.31 149 SER B C 1
ATOM 3238 O O . SER B 1 149 ? -17.641 -9.836 -3.836 1 93.31 149 SER B O 1
ATOM 3240 N N . VAL B 1 150 ? -15.922 -11.266 -4.215 1 95.31 150 VAL B N 1
ATOM 3241 C CA . VAL B 1 150 ? -16.781 -12.43 -4.422 1 95.31 150 VAL B CA 1
ATOM 3242 C C . VAL B 1 150 ? -17.562 -12.727 -3.148 1 95.31 150 VAL B C 1
ATOM 3244 O O . VAL B 1 150 ? -18.781 -12.93 -3.197 1 95.31 150 VAL B O 1
ATOM 3247 N N . GLN B 1 151 ? -16.906 -12.703 -2.064 1 91.56 151 GLN B N 1
ATOM 3248 C CA . GLN B 1 151 ? -17.547 -13.008 -0.785 1 91.56 151 GLN B CA 1
ATOM 3249 C C . GLN B 1 151 ? -18.531 -11.914 -0.397 1 91.56 151 GLN B C 1
ATOM 3251 O O . GLN B 1 151 ? -19.609 -12.203 0.124 1 91.56 151 GLN B O 1
ATOM 3256 N N . ALA B 1 152 ? -18.172 -10.648 -0.603 1 89.5 152 ALA B N 1
ATOM 3257 C CA . ALA B 1 152 ? -19.078 -9.547 -0.324 1 89.5 152 ALA B CA 1
ATOM 3258 C C . ALA B 1 152 ? -20.344 -9.641 -1.178 1 89.5 152 ALA B C 1
ATOM 3260 O O . ALA B 1 152 ? -21.453 -9.43 -0.683 1 89.5 152 ALA B O 1
ATOM 3261 N N . ALA B 1 153 ? -20.172 -9.969 -2.404 1 93.75 153 ALA B N 1
ATOM 3262 C CA . ALA B 1 153 ? -21.297 -10.133 -3.312 1 93.75 153 ALA B CA 1
ATOM 3263 C C . ALA B 1 153 ? -22.219 -11.258 -2.848 1 93.75 153 ALA B C 1
ATOM 3265 O O . ALA B 1 153 ? -23.438 -11.156 -2.951 1 93.75 153 ALA B O 1
ATOM 3266 N N . ALA B 1 154 ? -21.641 -12.344 -2.424 1 93.94 154 ALA B N 1
ATOM 3267 C CA . ALA B 1 154 ? -22.422 -13.477 -1.92 1 93.94 154 ALA B CA 1
ATOM 3268 C C . ALA B 1 154 ? -23.312 -13.055 -0.756 1 93.94 154 ALA B C 1
ATOM 3270 O O . ALA B 1 154 ? -24.359 -13.672 -0.513 1 93.94 154 ALA B O 1
ATOM 3271 N N . GLN B 1 155 ? -22.906 -11.969 -0.111 1 90.19 155 GLN B N 1
ATOM 3272 C CA . GLN B 1 155 ? -23.672 -11.461 1.033 1 90.19 155 GLN B CA 1
ATOM 3273 C C . GLN B 1 155 ? -24.594 -10.328 0.623 1 90.19 155 GLN B C 1
ATOM 3275 O O . GLN B 1 155 ? -25.219 -9.695 1.474 1 90.19 155 GLN B O 1
ATOM 3280 N N . GLY B 1 156 ? -24.625 -10.031 -0.592 1 91.31 156 GLY B N 1
ATOM 3281 C CA . GLY B 1 156 ? -25.594 -9.078 -1.104 1 91.31 156 GLY B CA 1
ATOM 3282 C C . GLY B 1 156 ? -25.016 -7.699 -1.358 1 91.31 156 GLY B C 1
ATOM 3283 O O . GLY B 1 156 ? -25.734 -6.777 -1.747 1 91.31 156 GLY B O 1
ATOM 3284 N N . ALA B 1 157 ? -23.734 -7.559 -1.17 1 90.38 157 ALA B N 1
ATOM 3285 C CA . ALA B 1 157 ? -23.094 -6.266 -1.412 1 90.38 157 ALA B CA 1
ATOM 3286 C C . ALA B 1 157 ? -22.922 -6.012 -2.906 1 90.38 157 ALA B C 1
ATOM 3288 O O . ALA B 1 157 ? -22.812 -6.953 -3.695 1 90.38 157 ALA B O 1
ATOM 3289 N N . PRO B 1 158 ? -22.922 -4.758 -3.268 1 94.38 158 PRO B N 1
ATOM 3290 C CA . PRO B 1 158 ? -22.656 -4.457 -4.676 1 94.38 158 PRO B CA 1
ATOM 3291 C C . PRO B 1 158 ? -21.219 -4.723 -5.082 1 94.38 158 PRO B C 1
ATOM 3293 O O . PRO B 1 158 ? -20.328 -4.758 -4.23 1 94.38 158 PRO B O 1
ATOM 3296 N N . TRP B 1 159 ? -21.078 -4.992 -6.371 1 96 159 TRP B N 1
ATOM 3297 C CA . TRP B 1 159 ? -19.75 -5.082 -6.996 1 96 159 TRP B CA 1
ATOM 3298 C C . TRP B 1 159 ? -19.297 -3.717 -7.496 1 96 159 TRP B C 1
ATOM 3300 O O . TRP B 1 159 ? -19.625 -3.311 -8.609 1 96 159 TRP B O 1
ATOM 3310 N N . VAL B 1 160 ? -18.422 -3.041 -6.66 1 95.19 160 VAL B N 1
ATOM 3311 C CA . VAL B 1 160 ? -18.062 -1.657 -6.945 1 95.19 160 VAL B CA 1
ATOM 3312 C C . VAL B 1 160 ? -16.672 -1.609 -7.582 1 95.19 160 VAL B C 1
ATOM 3314 O O . VAL B 1 160 ? -15.742 -2.252 -7.098 1 95.19 160 VAL B O 1
ATOM 3317 N N . HIS B 1 161 ? -16.562 -0.896 -8.688 1 96.38 161 HIS B N 1
ATOM 3318 C CA . HIS B 1 161 ? -15.258 -0.676 -9.32 1 96.38 161 HIS B CA 1
ATOM 3319 C C . HIS B 1 161 ? -15.219 0.663 -10.047 1 96.38 161 HIS B C 1
ATOM 3321 O O . HIS B 1 161 ? -16.266 1.271 -10.289 1 96.38 161 HIS B O 1
ATOM 3327 N N . ALA B 1 162 ? -14.055 1.157 -10.297 1 97.75 162 ALA B N 1
ATOM 3328 C CA . ALA B 1 162 ? -13.852 2.4 -11.039 1 97.75 162 ALA B CA 1
ATOM 3329 C C . ALA B 1 162 ? -12.938 2.184 -12.242 1 97.75 162 ALA B C 1
ATOM 3331 O O . ALA B 1 162 ? -12.062 3.006 -12.516 1 97.75 162 ALA B O 1
ATOM 3332 N N . THR B 1 163 ? -13.094 1.048 -12.906 1 97.44 163 THR B N 1
ATOM 3333 C CA . THR B 1 163 ? -12.164 0.677 -13.969 1 97.44 163 THR B CA 1
ATOM 3334 C C . THR B 1 163 ? -12.812 0.836 -15.336 1 97.44 163 THR B C 1
ATOM 3336 O O . THR B 1 163 ? -12.203 0.512 -16.359 1 97.44 163 THR B O 1
ATOM 3339 N N . ASN B 1 164 ? -14.094 1.378 -15.391 1 96.69 164 ASN B N 1
ATOM 3340 C CA . ASN B 1 164 ? -14.836 1.515 -16.641 1 96.69 164 ASN B CA 1
ATOM 3341 C C . ASN B 1 164 ? -14.875 0.2 -17.406 1 96.69 164 ASN B C 1
ATOM 3343 O O . ASN B 1 164 ? -15.164 -0.854 -16.844 1 96.69 164 ASN B O 1
ATOM 3347 N N . ALA B 1 165 ? -14.602 0.175 -18.719 1 95.31 165 ALA B N 1
ATOM 3348 C CA . ALA B 1 165 ? -14.711 -1.037 -19.516 1 95.31 165 ALA B CA 1
ATOM 3349 C C . ALA B 1 165 ? -13.352 -1.686 -19.719 1 95.31 165 ALA B C 1
ATOM 3351 O O . ALA B 1 165 ? -13.164 -2.488 -20.641 1 95.31 165 ALA B O 1
ATOM 3352 N N . SER B 1 166 ? -12.398 -1.287 -18.828 1 97.06 166 SER B N 1
ATOM 3353 C CA . SER B 1 166 ? -11.07 -1.882 -18.969 1 97.06 166 SER B CA 1
ATOM 3354 C C . SER B 1 166 ? -11.109 -3.385 -18.703 1 97.06 166 SER B C 1
ATOM 3356 O O . SER B 1 166 ? -12.062 -3.893 -18.109 1 97.06 166 SER B O 1
ATOM 3358 N N . GLN B 1 167 ? -10.07 -4.043 -19.234 1 98.38 167 GLN B N 1
ATOM 3359 C CA . GLN B 1 167 ? -10.062 -5.496 -19.141 1 98.38 167 GLN B CA 1
ATOM 3360 C C . GLN B 1 167 ? -8.891 -5.992 -18.297 1 98.38 167 GLN B C 1
ATOM 3362 O O . GLN B 1 167 ? -7.855 -5.328 -18.219 1 98.38 167 GLN B O 1
ATOM 3367 N N . VAL B 1 168 ? -9.094 -7.078 -17.672 1 98.31 168 VAL B N 1
ATOM 3368 C CA . VAL B 1 168 ? -8.102 -7.766 -16.844 1 98.31 168 VAL B CA 1
ATOM 3369 C C . VAL B 1 168 ? -8.008 -9.227 -17.281 1 98.31 168 VAL B C 1
ATOM 3371 O O . VAL B 1 168 ? -9.016 -9.852 -17.609 1 98.31 168 VAL B O 1
ATOM 3374 N N . GLY B 1 169 ? -6.789 -9.773 -17.359 1 98.62 169 GLY B N 1
ATOM 3375 C CA . GLY B 1 169 ? -6.59 -11.18 -17.672 1 98.62 169 GLY B CA 1
ATOM 3376 C C . GLY B 1 169 ? -6.535 -12.062 -16.453 1 98.62 169 GLY B C 1
ATOM 3377 O O . GLY B 1 169 ? -5.504 -12.688 -16.172 1 98.62 169 GLY B O 1
ATOM 3378 N N . TRP B 1 170 ? -7.68 -12.25 -15.75 1 98.44 170 TRP B N 1
ATOM 3379 C CA . TRP B 1 170 ? -7.738 -13.078 -14.555 1 98.44 170 TRP B CA 1
ATOM 3380 C C . TRP B 1 170 ? -7.43 -14.539 -14.883 1 98.44 170 TRP B C 1
ATOM 3382 O O . TRP B 1 170 ? -7.867 -15.055 -15.914 1 98.44 170 TRP B O 1
ATOM 3392 N N . ALA B 1 171 ? -6.652 -15.141 -14.047 1 98.62 171 ALA B N 1
ATOM 3393 C CA . ALA B 1 171 ? -6.461 -16.594 -14.031 1 98.62 171 ALA B CA 1
ATOM 3394 C C . ALA B 1 171 ? -6.211 -17.094 -12.609 1 98.62 171 ALA B C 1
ATOM 3396 O O . ALA B 1 171 ? -5.965 -16.297 -11.695 1 98.62 171 ALA B O 1
ATOM 3397 N N . THR B 1 172 ? -6.391 -18.406 -12.406 1 98.31 172 THR B N 1
ATOM 3398 C CA . THR B 1 172 ? -6.281 -18.969 -11.062 1 98.31 172 THR B CA 1
ATOM 3399 C C . THR B 1 172 ? -4.82 -19.109 -10.656 1 98.31 172 THR B C 1
ATOM 3401 O O . THR B 1 172 ? -3.951 -19.344 -11.5 1 98.31 172 THR B O 1
ATOM 3404 N N . ARG B 1 173 ? -4.566 -18.984 -9.391 1 97.69 173 ARG B N 1
ATOM 3405 C CA . ARG B 1 173 ? -3.234 -19.25 -8.859 1 97.69 173 ARG B CA 1
ATOM 3406 C C . ARG B 1 173 ? -2.764 -20.656 -9.258 1 97.69 173 ARG B C 1
ATOM 3408 O O . ARG B 1 173 ? -1.575 -20.859 -9.5 1 97.69 173 ARG B O 1
ATOM 3415 N N . SER B 1 174 ? -3.729 -21.547 -9.328 1 98.25 174 SER B N 1
ATOM 3416 C CA . SER B 1 174 ? -3.4 -22.922 -9.719 1 98.25 174 SER B CA 1
ATOM 3417 C C . SER B 1 174 ? -2.805 -22.969 -11.125 1 98.25 174 SER B C 1
ATOM 3419 O O . SER B 1 174 ? -1.796 -23.641 -11.352 1 98.25 174 SER B O 1
ATOM 3421 N N . ASP B 1 175 ? -3.438 -22.266 -12.008 1 98.75 175 ASP B N 1
ATOM 3422 C CA . ASP B 1 175 ? -2.924 -22.25 -13.375 1 98.75 175 ASP B CA 1
ATOM 3423 C C . ASP B 1 175 ? -1.526 -21.641 -13.43 1 98.75 175 ASP B C 1
ATOM 3425 O O . ASP B 1 175 ? -0.644 -22.141 -14.125 1 98.75 175 ASP B O 1
ATOM 3429 N N . TYR B 1 176 ? -1.295 -20.516 -12.711 1 98.81 176 TYR B N 1
ATOM 3430 C CA . TYR B 1 176 ? 0.019 -19.891 -12.688 1 98.81 176 TYR B CA 1
ATOM 3431 C C . TYR B 1 176 ? 1.052 -20.812 -12.039 1 98.81 176 TYR B C 1
ATOM 3433 O O . TYR B 1 176 ? 2.211 -20.844 -12.461 1 98.81 176 TYR B O 1
ATOM 3441 N N . ALA B 1 177 ? 0.653 -21.562 -11.008 1 98.75 177 ALA B N 1
ATOM 3442 C CA . ALA B 1 177 ? 1.536 -22.531 -10.352 1 98.75 177 ALA B CA 1
ATOM 3443 C C . ALA B 1 177 ? 1.964 -23.625 -11.328 1 98.75 177 ALA B C 1
ATOM 3445 O O . ALA B 1 177 ? 3.139 -24 -11.375 1 98.75 177 ALA B O 1
ATOM 3446 N N . HIS B 1 178 ? 0.981 -24.109 -12.109 1 98.69 178 HIS B N 1
ATOM 3447 C CA . HIS B 1 178 ? 1.281 -25.156 -13.086 1 98.69 178 HIS B CA 1
ATOM 3448 C C . HIS B 1 178 ? 2.189 -24.641 -14.188 1 98.69 178 HIS B C 1
ATOM 3450 O O . HIS B 1 178 ? 3.035 -25.375 -14.703 1 98.69 178 HIS B O 1
ATOM 3456 N N . ALA B 1 179 ? 1.981 -23.391 -14.555 1 98.81 179 ALA B N 1
ATOM 3457 C CA . ALA B 1 179 ? 2.873 -22.797 -15.539 1 98.81 179 ALA B CA 1
ATOM 3458 C C . ALA B 1 179 ? 4.301 -22.703 -15 1 98.81 179 ALA B C 1
ATOM 3460 O O . ALA B 1 179 ? 5.258 -22.984 -15.719 1 98.81 179 ALA B O 1
ATOM 3461 N N . ALA B 1 180 ? 4.461 -22.25 -13.75 1 98.81 180 ALA B N 1
ATOM 3462 C CA . ALA B 1 180 ? 5.781 -22.188 -13.125 1 98.81 180 ALA B CA 1
ATOM 3463 C C . ALA B 1 180 ? 6.441 -23.562 -13.094 1 98.81 180 ALA B C 1
ATOM 3465 O O . ALA B 1 180 ? 7.621 -23.703 -13.414 1 98.81 180 ALA B O 1
ATOM 3466 N N . ALA B 1 181 ? 5.672 -24.609 -12.742 1 98.81 181 ALA B N 1
ATOM 3467 C CA . ALA B 1 181 ? 6.188 -25.969 -12.695 1 98.81 181 ALA B CA 1
ATOM 3468 C C . ALA B 1 181 ? 6.645 -26.438 -14.078 1 98.81 181 ALA B C 1
ATOM 3470 O O . ALA B 1 181 ? 7.676 -27.094 -14.203 1 98.81 181 ALA B O 1
ATOM 3471 N N . ALA B 1 182 ? 5.84 -26.062 -15.102 1 98.69 182 ALA B N 1
ATOM 3472 C CA . ALA B 1 182 ? 6.188 -26.422 -16.469 1 98.69 182 ALA B CA 1
ATOM 3473 C C . ALA B 1 182 ? 7.531 -25.828 -16.875 1 98.69 182 ALA B C 1
ATOM 3475 O O . ALA B 1 182 ? 8.367 -26.5 -17.484 1 98.69 182 ALA B O 1
ATOM 3476 N N . VAL B 1 183 ? 7.762 -24.578 -16.516 1 98.75 183 VAL B N 1
ATOM 3477 C CA . VAL B 1 183 ? 9 -23.891 -16.859 1 98.75 183 VAL B CA 1
ATOM 3478 C C . VAL B 1 183 ? 10.164 -24.516 -16.094 1 98.75 183 VAL B C 1
ATOM 3480 O O . VAL B 1 183 ? 11.242 -24.734 -16.656 1 98.75 183 VAL B O 1
ATOM 3483 N N . LEU B 1 184 ? 9.977 -24.812 -14.812 1 98.75 184 LEU B N 1
ATOM 3484 C CA . LEU B 1 184 ? 11.031 -25.312 -13.938 1 98.75 184 LEU B CA 1
ATOM 3485 C C . LEU B 1 184 ? 11.461 -26.719 -14.352 1 98.75 184 LEU B C 1
ATOM 3487 O O . LEU B 1 184 ? 12.609 -27.109 -14.141 1 98.75 184 LEU B O 1
ATOM 3491 N N . THR B 1 185 ? 10.547 -27.5 -14.938 1 98.25 185 THR B N 1
ATOM 3492 C CA . THR B 1 185 ? 10.852 -28.891 -15.258 1 98.25 185 THR B CA 1
ATOM 3493 C C . THR B 1 185 ? 11.133 -29.047 -16.75 1 98.25 185 THR B C 1
ATOM 3495 O O . THR B 1 185 ? 11.531 -30.125 -17.203 1 98.25 185 THR B O 1
ATOM 3498 N N . GLY B 1 186 ? 10.836 -27.984 -17.484 1 96.69 186 GLY B N 1
ATOM 3499 C CA . GLY B 1 186 ? 11.016 -28.062 -18.922 1 96.69 186 GLY B CA 1
ATOM 3500 C C . GLY B 1 186 ? 12.375 -27.578 -19.391 1 96.69 186 GLY B C 1
ATOM 3501 O O . GLY B 1 186 ? 13.227 -27.234 -18.562 1 96.69 186 GLY B O 1
ATOM 3502 N N . GLU B 1 187 ? 12.562 -27.625 -20.703 1 96.12 187 GLU B N 1
ATOM 3503 C CA . GLU B 1 187 ? 13.812 -27.188 -21.328 1 96.12 187 GLU B CA 1
ATOM 3504 C C . GLU B 1 187 ? 13.594 -26 -22.266 1 96.12 187 GLU B C 1
ATOM 3506 O O . GLU B 1 187 ? 12.461 -25.734 -22.672 1 96.12 187 GLU B O 1
ATOM 3511 N N . GLY B 1 188 ? 14.617 -25.234 -22.469 1 97.19 188 GLY B N 1
ATO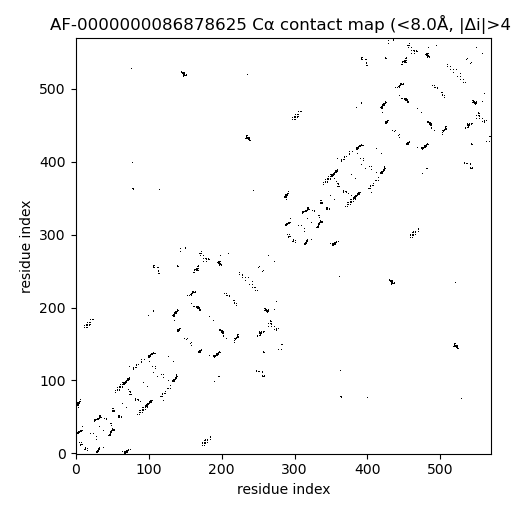M 3512 C CA . GLY B 1 188 ? 14.57 -24.188 -23.469 1 97.19 188 GLY B CA 1
ATOM 3513 C C . GLY B 1 188 ? 13.961 -22.891 -22.953 1 97.19 188 GLY B C 1
ATOM 3514 O O . GLY B 1 188 ? 13.477 -22.078 -23.734 1 97.19 188 GLY B O 1
ATOM 3515 N N . HIS B 1 189 ? 13.992 -22.719 -21.672 1 98.31 189 HIS B N 1
ATOM 3516 C CA . HIS B 1 189 ? 13.32 -21.562 -21.109 1 98.31 189 HIS B CA 1
ATOM 3517 C C . HIS B 1 189 ? 14.32 -20.484 -20.719 1 98.31 189 HIS B C 1
ATOM 3519 O O . HIS B 1 189 ? 13.93 -19.422 -20.219 1 98.31 189 HIS B O 1
ATOM 3525 N N . GLU B 1 190 ? 15.594 -20.688 -20.953 1 98.38 190 GLU B N 1
ATOM 3526 C CA . GLU B 1 190 ? 16.625 -19.766 -20.5 1 98.38 190 GLU B CA 1
ATOM 3527 C C . GLU B 1 190 ? 16.484 -18.391 -21.156 1 98.38 190 GLU B C 1
ATOM 3529 O O . GLU B 1 190 ? 16.266 -18.312 -22.359 1 98.38 190 GLU B O 1
ATOM 3534 N N . ASN B 1 191 ? 16.531 -17.391 -20.328 1 98.56 191 ASN B N 1
ATOM 3535 C CA . ASN B 1 191 ? 16.484 -15.984 -20.734 1 98.56 191 ASN B CA 1
ATOM 3536 C C . ASN B 1 191 ? 15.211 -15.648 -21.5 1 98.56 191 ASN B C 1
ATOM 3538 O O . ASN B 1 191 ? 15.266 -15.055 -22.578 1 98.56 191 ASN B O 1
ATOM 3542 N N . SER B 1 192 ? 14.133 -16.109 -20.922 1 98.62 192 SER B N 1
ATOM 3543 C CA . SER B 1 192 ? 12.82 -15.867 -21.516 1 98.62 192 SER B CA 1
ATOM 3544 C C . SER B 1 192 ? 11.969 -14.961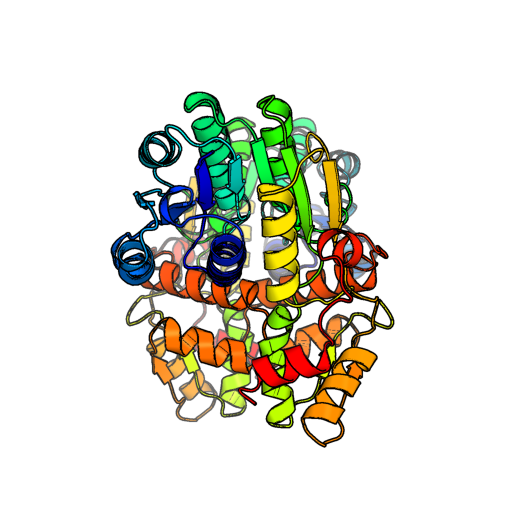 -20.609 1 98.62 192 SER B C 1
ATOM 3546 O O . SER B 1 192 ? 12.266 -14.797 -19.438 1 98.62 192 SER B O 1
ATOM 3548 N N . VAL B 1 193 ? 11.047 -14.258 -21.219 1 98.69 193 VAL B N 1
ATOM 3549 C CA . VAL B 1 193 ? 9.992 -13.492 -20.562 1 98.69 193 VAL B CA 1
ATOM 3550 C C . VAL B 1 193 ? 8.625 -14 -21.031 1 98.69 193 VAL B C 1
ATOM 3552 O O . VAL B 1 193 ? 8.32 -13.969 -22.219 1 98.69 193 VAL B O 1
ATOM 3555 N N . TYR B 1 194 ? 7.867 -14.539 -20.125 1 98.81 194 TYR B N 1
ATOM 3556 C CA . TYR B 1 194 ? 6.531 -15.031 -20.438 1 98.81 194 TYR B CA 1
ATOM 3557 C C . TYR B 1 194 ? 5.461 -14.102 -19.875 1 98.81 194 TYR B C 1
ATOM 3559 O O . TYR B 1 194 ? 5.344 -13.953 -18.656 1 98.81 194 TYR B O 1
ATOM 3567 N N . GLU B 1 195 ? 4.719 -13.422 -20.75 1 98.81 195 GLU B N 1
ATOM 3568 C CA . GLU B 1 195 ? 3.506 -12.719 -20.344 1 98.81 195 GLU B CA 1
ATOM 3569 C C . GLU B 1 195 ? 2.346 -13.695 -20.156 1 98.81 195 GLU B C 1
ATOM 3571 O O . GLU B 1 195 ? 1.823 -14.25 -21.125 1 98.81 195 GLU B O 1
ATOM 3576 N N . LEU B 1 196 ? 1.986 -13.914 -18.922 1 98.88 196 LEU B N 1
ATOM 3577 C CA . LEU B 1 196 ? 0.98 -14.922 -18.609 1 98.88 196 LEU B CA 1
ATOM 3578 C C . LEU B 1 196 ? -0.352 -14.266 -18.25 1 98.88 196 LEU B C 1
ATOM 3580 O O . LEU B 1 196 ? -0.424 -13.445 -17.344 1 98.88 196 LEU B O 1
ATOM 3584 N N . SER B 1 197 ? -1.353 -14.633 -18.953 1 98.62 197 SER B N 1
ATOM 3585 C CA . SER B 1 197 ? -2.639 -13.961 -18.812 1 98.62 197 SER B CA 1
ATOM 3586 C C . SER B 1 197 ? -3.795 -14.906 -19.125 1 98.62 197 SER B C 1
ATOM 3588 O O . SER B 1 197 ? -3.662 -15.812 -19.938 1 98.62 197 SER B O 1
ATOM 3590 N N . GLY B 1 198 ? -4.875 -14.773 -18.375 1 98.5 198 GLY B N 1
ATOM 3591 C CA . GLY B 1 198 ? -6.133 -15.344 -18.828 1 98.5 198 GLY B CA 1
ATOM 3592 C C . GLY B 1 198 ? -6.797 -14.523 -19.922 1 98.5 198 GLY B C 1
ATOM 3593 O O . GLY B 1 198 ? -6.223 -13.555 -20.422 1 98.5 198 GLY B O 1
ATOM 3594 N N . LYS B 1 199 ? -7.992 -15.023 -20.312 1 98 199 LYS B N 1
ATOM 3595 C CA . LYS B 1 199 ? -8.781 -14.258 -21.266 1 98 199 LYS B CA 1
ATOM 3596 C C . LYS B 1 199 ? -9.18 -12.906 -20.688 1 98 199 LYS B C 1
ATOM 3598 O O . LYS B 1 199 ? -9.602 -12.812 -19.531 1 98 199 LYS B O 1
ATOM 3603 N N . LEU B 1 200 ? -9 -11.836 -21.469 1 98.44 200 LEU B N 1
ATOM 3604 C CA . LEU B 1 200 ? -9.344 -10.492 -21.031 1 98.44 200 LEU B CA 1
ATOM 3605 C C . LEU B 1 200 ? -10.844 -10.367 -20.797 1 98.44 200 LEU B C 1
ATOM 3607 O O . LEU B 1 200 ? -11.648 -10.789 -21.625 1 98.44 200 LEU B O 1
ATOM 3611 N N . ARG B 1 201 ? -11.172 -9.891 -19.609 1 98.38 201 ARG B N 1
ATOM 3612 C CA . ARG B 1 201 ? -12.562 -9.688 -19.219 1 98.38 201 ARG B CA 1
ATOM 3613 C C . ARG B 1 201 ? -12.727 -8.383 -18.453 1 98.38 201 ARG B C 1
ATOM 3615 O O . ARG B 1 201 ? -11.781 -7.91 -17.812 1 98.38 201 ARG B O 1
ATOM 3622 N N . THR B 1 202 ? -13.922 -7.852 -18.562 1 98.25 202 THR B N 1
ATOM 3623 C CA . THR B 1 202 ? -14.25 -6.676 -17.75 1 98.25 202 THR B CA 1
ATOM 3624 C C . THR B 1 202 ? -14.703 -7.082 -16.359 1 98.25 202 THR B C 1
ATOM 3626 O O . THR B 1 202 ? -15.008 -8.25 -16.109 1 98.25 202 THR B O 1
ATOM 3629 N N . GLN B 1 203 ? -14.703 -6.066 -15.492 1 97.81 203 GLN B N 1
ATOM 3630 C CA . GLN B 1 203 ? -15.266 -6.293 -14.164 1 97.81 203 GLN B CA 1
ATOM 3631 C C . GLN B 1 203 ? -16.719 -6.777 -14.258 1 97.81 203 GLN B C 1
ATOM 3633 O O . GLN B 1 203 ? -17.125 -7.668 -13.516 1 97.81 203 GLN B O 1
ATOM 3638 N N . ALA B 1 204 ? -17.469 -6.215 -15.141 1 97.5 204 ALA B N 1
ATOM 3639 C CA . ALA B 1 204 ? -18.859 -6.598 -15.328 1 97.5 204 ALA B CA 1
ATOM 3640 C C . ALA B 1 204 ? -18.984 -8.062 -15.742 1 97.5 204 ALA B C 1
ATOM 3642 O O . ALA B 1 204 ? -19.859 -8.781 -15.266 1 97.5 204 ALA B O 1
ATOM 3643 N N . GLU B 1 205 ? -18.109 -8.461 -16.625 1 98.12 205 GLU B N 1
ATOM 3644 C CA . GLU B 1 205 ? -18.125 -9.852 -17.062 1 98.12 205 GLU B CA 1
ATOM 3645 C C . GLU B 1 205 ? -17.766 -10.797 -15.922 1 98.12 205 GLU B C 1
ATOM 3647 O O . GLU B 1 205 ? -18.344 -11.867 -15.789 1 98.12 205 GLU B O 1
ATOM 3652 N N . LEU B 1 206 ? -16.734 -10.438 -15.125 1 98.31 206 LEU B N 1
ATOM 3653 C CA . LEU B 1 206 ? -16.375 -11.273 -13.984 1 98.31 206 LEU B CA 1
ATOM 3654 C C . LEU B 1 206 ? -17.531 -11.344 -12.984 1 98.31 206 LEU B C 1
ATOM 3656 O O . LEU B 1 206 ? -17.859 -12.414 -12.469 1 98.31 206 LEU B O 1
ATOM 3660 N N . ALA B 1 207 ? -18.156 -10.195 -12.758 1 98 207 ALA B N 1
ATOM 3661 C CA . ALA B 1 207 ? -19.312 -10.148 -11.852 1 98 207 ALA B CA 1
ATOM 3662 C C . ALA B 1 207 ? -20.438 -11.047 -12.352 1 98 207 ALA B C 1
ATOM 3664 O O . ALA B 1 207 ? -21.141 -11.68 -11.555 1 98 207 ALA B O 1
ATOM 3665 N N . ALA B 1 208 ? -20.641 -11.055 -13.633 1 98 208 ALA B N 1
ATOM 3666 C CA . ALA B 1 208 ? -21.672 -11.914 -14.219 1 98 208 ALA B CA 1
ATOM 3667 C C . ALA B 1 208 ? -21.359 -13.383 -13.961 1 98 208 ALA B C 1
ATOM 3669 O O . ALA B 1 208 ? -22.266 -14.172 -13.672 1 98 208 ALA B O 1
ATOM 3670 N N . ILE B 1 209 ? -20.125 -13.766 -14.086 1 98.38 209 ILE B N 1
ATOM 3671 C CA . ILE B 1 209 ? -19.703 -15.133 -13.797 1 98.38 209 ILE B CA 1
ATOM 3672 C C . ILE B 1 209 ? -19.984 -15.461 -12.328 1 98.38 209 ILE B C 1
ATOM 3674 O O . ILE B 1 209 ? -20.484 -16.531 -12.008 1 98.38 209 ILE B O 1
ATOM 3678 N N . VAL B 1 210 ? -19.656 -14.492 -11.445 1 98.12 210 VAL B N 1
ATOM 3679 C CA . VAL B 1 210 ? -19.906 -14.672 -10.023 1 98.12 210 VAL B CA 1
ATOM 3680 C C . VAL B 1 210 ? -21.406 -14.852 -9.789 1 98.12 210 VAL B C 1
ATOM 3682 O O . VAL B 1 210 ? -21.828 -15.727 -9.023 1 98.12 210 VAL B O 1
ATOM 3685 N N . GLY B 1 211 ? -22.188 -14.031 -10.422 1 98.12 211 GLY B N 1
ATOM 3686 C CA . GLY B 1 211 ? -23.641 -14.141 -10.312 1 98.12 211 GLY B CA 1
ATOM 3687 C C . GLY B 1 211 ? -24.172 -15.492 -10.75 1 98.12 211 GLY B C 1
ATOM 3688 O O . GLY B 1 211 ? -25.078 -16.047 -10.117 1 98.12 211 GLY B O 1
ATOM 3689 N N . GLU B 1 212 ? -23.609 -16.016 -11.828 1 97.81 212 GLU B N 1
ATOM 3690 C CA . GLU B 1 212 ? -24.016 -17.328 -12.312 1 97.81 212 GLU B CA 1
ATOM 3691 C C . GLU B 1 212 ? -23.734 -18.406 -11.273 1 97.81 212 GLU B C 1
ATOM 3693 O O . GLU B 1 212 ? -24.578 -19.281 -11.039 1 97.81 212 GLU B O 1
ATOM 3698 N N . VAL B 1 213 ? -22.578 -18.344 -10.68 1 97.94 213 VAL B N 1
ATOM 3699 C CA . VAL B 1 213 ? -22.188 -19.344 -9.68 1 97.94 213 VAL B CA 1
ATOM 3700 C C . VAL B 1 213 ? -23.078 -19.219 -8.453 1 97.94 213 VAL B C 1
ATOM 3702 O O . VAL B 1 213 ? -23.469 -20.234 -7.852 1 97.94 213 VAL B O 1
ATOM 3705 N N . LEU B 1 214 ? -23.438 -17.984 -8.102 1 97.06 214 LEU B N 1
ATOM 3706 C CA . LEU B 1 214 ? -24.219 -17.719 -6.895 1 97.06 214 LEU B CA 1
ATOM 3707 C C . LEU B 1 214 ? -25.703 -17.922 -7.152 1 97.06 214 LEU B C 1
ATOM 3709 O O . LEU B 1 214 ? -26.5 -18.062 -6.211 1 97.06 214 LEU B O 1
ATOM 3713 N N . GLY B 1 215 ? -26.109 -17.953 -8.43 1 96.44 215 GLY B N 1
ATOM 3714 C CA . GLY B 1 215 ? -27.516 -18.031 -8.773 1 96.44 215 GLY B CA 1
ATOM 3715 C C . GLY B 1 215 ? -28.266 -16.766 -8.477 1 96.44 215 GLY B C 1
ATOM 3716 O O . GLY B 1 215 ? -29.422 -16.812 -8.047 1 96.44 215 GLY B O 1
ATOM 3717 N N . GLN B 1 216 ? -27.578 -15.633 -8.492 1 95.38 216 GLN B N 1
ATOM 3718 C CA . GLN B 1 216 ? -28.219 -14.344 -8.234 1 95.38 216 GLN B CA 1
ATOM 3719 C C . GLN B 1 216 ? -27.609 -13.25 -9.117 1 95.38 216 GLN B C 1
ATOM 3721 O O . GLN B 1 216 ? -26.5 -13.391 -9.625 1 95.38 216 GLN B O 1
ATOM 3726 N N . ASP B 1 217 ? -28.438 -12.219 -9.297 1 94.69 217 ASP B N 1
ATOM 3727 C CA . ASP B 1 217 ? -27.938 -11.055 -10.016 1 94.69 217 ASP B CA 1
ATOM 3728 C C . ASP B 1 217 ? -27.031 -10.219 -9.117 1 94.69 217 ASP B C 1
ATOM 3730 O O . ASP B 1 217 ? -27.312 -10.016 -7.938 1 94.69 217 ASP B O 1
ATOM 3734 N N . ILE B 1 218 ? -25.891 -9.859 -9.633 1 96.81 218 ILE B N 1
ATOM 3735 C CA . ILE B 1 218 ? -24.953 -9.016 -8.906 1 96.81 218 ILE B CA 1
ATOM 3736 C C . ILE B 1 218 ? -25.156 -7.555 -9.281 1 96.81 218 ILE B C 1
ATOM 3738 O O . ILE B 1 218 ? -25.219 -7.215 -10.469 1 96.81 218 ILE B O 1
ATOM 3742 N N . ASN B 1 219 ? -25.391 -6.695 -8.328 1 97.31 219 ASN B N 1
ATOM 3743 C CA . ASN B 1 219 ? -25.469 -5.258 -8.57 1 97.31 219 ASN B CA 1
ATOM 3744 C C . ASN B 1 219 ? -24.078 -4.668 -8.828 1 97.31 219 ASN B C 1
ATOM 3746 O O . ASN B 1 219 ? -23.328 -4.383 -7.891 1 97.31 219 ASN B O 1
ATOM 3750 N N . VAL B 1 220 ? -23.781 -4.465 -10.102 1 97.62 220 VAL B N 1
ATOM 3751 C CA . VAL B 1 220 ? -22.484 -3.926 -10.484 1 97.62 220 VAL B CA 1
ATOM 3752 C C . VAL B 1 220 ? -22.562 -2.402 -10.555 1 97.62 220 VAL B C 1
ATOM 3754 O O . VAL B 1 220 ? -23.453 -1.844 -11.195 1 97.62 220 VAL B O 1
ATOM 3757 N N . GLN B 1 221 ? -21.641 -1.769 -9.867 1 97.69 221 GLN B N 1
ATOM 3758 C CA . GLN B 1 221 ? -21.578 -0.311 -9.859 1 97.69 221 GLN B CA 1
ATOM 3759 C C . GLN B 1 221 ? -20.234 0.182 -10.406 1 97.69 221 GLN B C 1
ATOM 3761 O O . GLN B 1 221 ? -19.203 0.07 -9.742 1 97.69 221 GLN B O 1
ATOM 3766 N N . ASN B 1 222 ? -20.25 0.686 -11.617 1 97.94 222 ASN B N 1
ATOM 3767 C CA . ASN B 1 222 ? -19.141 1.422 -12.188 1 97.94 222 ASN B CA 1
ATOM 3768 C C . ASN B 1 222 ? -19.188 2.9 -11.82 1 97.94 222 ASN B C 1
ATOM 3770 O O . ASN B 1 222 ? -20.047 3.637 -12.305 1 97.94 222 ASN B O 1
ATOM 3774 N N . VAL B 1 223 ? -18.266 3.312 -10.984 1 97.94 223 VAL B N 1
ATOM 3775 C CA . VAL B 1 223 ? -18.344 4.664 -10.445 1 97.94 223 VAL B CA 1
ATOM 3776 C C . VAL B 1 223 ? -17.062 5.426 -10.797 1 97.94 223 VAL B C 1
ATOM 3778 O O . VAL B 1 223 ? -16.109 4.848 -11.32 1 97.94 223 VAL B O 1
ATOM 3781 N N . ASP B 1 224 ? -17.031 6.719 -10.602 1 97.38 224 ASP B N 1
ATOM 3782 C CA . ASP B 1 224 ? -15.812 7.484 -10.805 1 97.38 224 ASP B CA 1
ATOM 3783 C C . ASP B 1 224 ? -14.914 7.426 -9.57 1 97.38 224 ASP B C 1
ATOM 3785 O O . ASP B 1 224 ? -15.273 6.812 -8.562 1 97.38 224 ASP B O 1
ATOM 3789 N N . ASP B 1 225 ? -13.758 7.984 -9.688 1 95.81 225 ASP B N 1
ATOM 3790 C CA . ASP B 1 225 ? -12.75 7.902 -8.633 1 95.81 225 ASP B CA 1
ATOM 3791 C C . ASP B 1 225 ? -13.273 8.508 -7.332 1 95.81 225 ASP B C 1
ATOM 3793 O O . ASP B 1 225 ? -13.031 7.965 -6.25 1 95.81 225 ASP B O 1
ATOM 3797 N N . ALA B 1 226 ? -13.93 9.617 -7.414 1 94.56 226 ALA B N 1
ATOM 3798 C CA . ALA B 1 226 ? -14.438 10.297 -6.223 1 94.56 226 ALA B CA 1
ATOM 3799 C C . ALA B 1 226 ? -15.445 9.422 -5.484 1 94.56 226 ALA B C 1
ATOM 3801 O O . ALA B 1 226 ? -15.383 9.281 -4.262 1 94.56 226 ALA B O 1
ATOM 3802 N N . ALA B 1 227 ? -16.422 8.852 -6.207 1 96.06 227 ALA B N 1
ATOM 3803 C CA . ALA B 1 227 ? -17.422 7.977 -5.617 1 96.06 227 ALA B CA 1
ATOM 3804 C C . ALA B 1 227 ? -16.781 6.719 -5.035 1 96.06 227 ALA B C 1
ATOM 3806 O O . ALA B 1 227 ? -17.156 6.266 -3.953 1 96.06 227 ALA B O 1
ATOM 3807 N N . TYR B 1 228 ? -15.844 6.156 -5.754 1 95.88 228 TYR B N 1
ATOM 3808 C CA . TYR B 1 228 ? -15.117 4.988 -5.262 1 95.88 228 TYR B CA 1
ATOM 3809 C C . TYR B 1 228 ? -14.414 5.293 -3.945 1 95.88 228 TYR B C 1
ATOM 3811 O O . TYR B 1 228 ? -14.508 4.516 -2.992 1 95.88 228 TYR B O 1
ATOM 3819 N N . ALA B 1 229 ? -13.758 6.395 -3.875 1 92.94 229 ALA B N 1
ATOM 3820 C CA . ALA B 1 229 ? -13.07 6.824 -2.66 1 92.94 229 ALA B CA 1
ATOM 3821 C C . ALA B 1 229 ? -14.039 6.945 -1.492 1 92.94 229 ALA B C 1
ATOM 3823 O O . ALA B 1 229 ? -13.742 6.504 -0.38 1 92.94 229 ALA B O 1
ATOM 3824 N N . ASP B 1 230 ? -15.188 7.512 -1.764 1 90.25 230 ASP B N 1
ATOM 3825 C CA . ASP B 1 230 ? -16.188 7.711 -0.719 1 90.25 230 ASP B CA 1
ATOM 3826 C C . ASP B 1 230 ? -16.688 6.375 -0.177 1 90.25 230 ASP B C 1
ATOM 3828 O O . ASP B 1 230 ? -16.891 6.223 1.03 1 90.25 230 ASP B O 1
ATOM 3832 N N . ILE B 1 231 ? -16.891 5.473 -1.057 1 89.94 231 ILE B N 1
ATOM 3833 C CA . ILE B 1 231 ? -17.375 4.152 -0.663 1 89.94 231 ILE B CA 1
ATOM 3834 C C . ILE B 1 231 ? -16.328 3.459 0.204 1 89.94 231 ILE B C 1
ATOM 3836 O O . ILE B 1 231 ? -16.656 2.885 1.244 1 89.94 231 ILE B O 1
ATOM 3840 N N . MET B 1 232 ? -15.008 3.514 -0.232 1 90.12 232 MET B N 1
ATO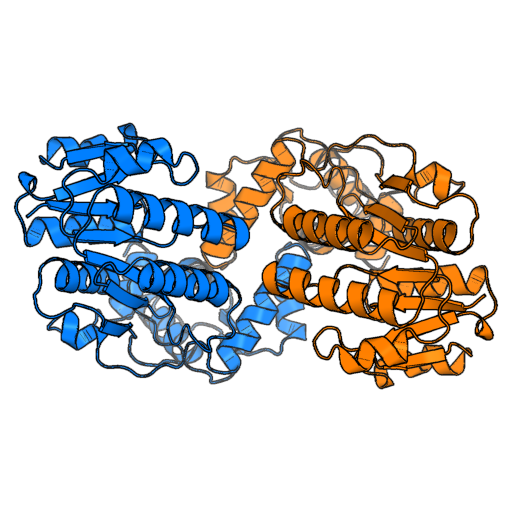M 3841 C CA . MET B 1 232 ? -13.938 2.875 0.53 1 90.12 232 MET B CA 1
ATOM 3842 C C . MET B 1 232 ? -13.758 3.553 1.884 1 90.12 232 MET B C 1
ATOM 3844 O O . MET B 1 232 ? -13.5 2.885 2.887 1 90.12 232 MET B O 1
ATOM 3848 N N . LYS B 1 233 ? -13.906 4.879 1.898 1 84.81 233 LYS B N 1
ATOM 3849 C CA . LYS B 1 233 ? -13.875 5.605 3.166 1 84.81 233 LYS B CA 1
ATOM 3850 C C . LYS B 1 233 ? -14.984 5.137 4.098 1 84.81 233 LYS B C 1
ATOM 3852 O O . LYS B 1 233 ? -14.773 4.977 5.301 1 84.81 233 LYS B O 1
ATOM 3857 N N . GLY B 1 234 ? -16.141 4.926 3.537 1 82.44 234 GLY B N 1
ATOM 3858 C CA . GLY B 1 234 ? -17.297 4.465 4.293 1 82.44 234 GLY B CA 1
ATOM 3859 C C . GLY B 1 234 ? -17.094 3.09 4.906 1 82.44 234 GLY B C 1
ATOM 3860 O O . GLY B 1 234 ? -17.75 2.744 5.895 1 82.44 234 GLY B O 1
ATOM 3861 N N . ALA B 1 235 ? -16.156 2.387 4.348 1 81.62 235 ALA B N 1
ATOM 3862 C CA . ALA B 1 235 ? -15.836 1.061 4.871 1 81.62 235 ALA B CA 1
ATOM 3863 C C . ALA B 1 235 ? -14.844 1.154 6.023 1 81.62 235 ALA B C 1
ATOM 3865 O O . ALA B 1 235 ? -14.43 0.134 6.582 1 81.62 235 ALA B O 1
ATOM 3866 N N . GLY B 1 236 ? -14.422 2.379 6.348 1 83.19 236 GLY B N 1
ATOM 3867 C CA . GLY B 1 236 ? -13.586 2.594 7.516 1 83.19 236 GLY B CA 1
ATOM 3868 C C . GLY B 1 236 ? -12.102 2.576 7.191 1 83.19 236 GLY B C 1
ATOM 3869 O O . GLY B 1 236 ? -11.266 2.479 8.094 1 83.19 236 GLY B O 1
ATOM 3870 N N . LEU B 1 237 ? -11.664 2.658 5.926 1 87.62 237 LEU B N 1
ATOM 3871 C CA . LEU B 1 237 ? -10.266 2.588 5.531 1 87.62 237 LEU B CA 1
ATOM 3872 C C . LEU B 1 237 ? -9.586 3.941 5.707 1 87.62 237 LEU B C 1
ATOM 3874 O O . LEU B 1 237 ? -10.188 4.984 5.441 1 87.62 237 LEU B O 1
ATOM 3878 N N . PRO B 1 238 ? -8.344 3.928 6.152 1 84.75 238 PRO B N 1
ATOM 3879 C CA . PRO B 1 238 ? -7.602 5.191 6.211 1 84.75 238 PRO B CA 1
ATOM 3880 C C . PRO B 1 238 ? -7.414 5.828 4.836 1 84.75 238 PRO B C 1
ATOM 3882 O O . PRO B 1 238 ? -7.387 5.125 3.822 1 84.75 238 PRO B O 1
ATOM 3885 N N . GLU B 1 239 ? -7.172 7.062 4.848 1 81.56 239 GLU B N 1
ATOM 3886 C CA . GLU B 1 239 ? -7.148 7.863 3.627 1 81.56 239 GLU B CA 1
ATOM 3887 C C . GLU B 1 239 ? -6.059 7.383 2.674 1 81.56 239 GLU B C 1
ATOM 3889 O O . GLU B 1 239 ? -6.258 7.352 1.458 1 81.56 239 GLU B O 1
ATOM 3894 N N . PHE B 1 240 ? -4.918 7.121 3.121 1 80.88 240 PHE B N 1
ATOM 3895 C CA . PHE B 1 240 ? -3.82 6.738 2.238 1 80.88 240 PHE B CA 1
ATOM 3896 C C . PHE B 1 240 ? -4.113 5.406 1.562 1 80.88 240 PHE B C 1
ATOM 3898 O O . PHE B 1 240 ? -3.695 5.176 0.425 1 80.88 240 PHE B O 1
ATOM 3905 N N . VAL B 1 241 ? -4.855 4.48 2.293 1 87.69 241 VAL B N 1
ATOM 3906 C CA . VAL B 1 241 ? -5.258 3.215 1.686 1 87.69 241 VAL B CA 1
ATOM 3907 C C . VAL B 1 241 ? -6.316 3.467 0.616 1 87.69 241 VAL B C 1
ATOM 3909 O O . VAL B 1 241 ? -6.281 2.859 -0.457 1 87.69 241 VAL B O 1
ATOM 3912 N N . VAL B 1 242 ? -7.227 4.371 0.938 1 89.69 242 VAL B N 1
ATOM 3913 C CA . VAL B 1 242 ? -8.242 4.754 -0.039 1 89.69 242 VAL B CA 1
ATOM 3914 C C . VAL B 1 242 ? -7.566 5.289 -1.301 1 89.69 242 VAL B C 1
ATOM 3916 O O . VAL B 1 242 ? -7.93 4.898 -2.416 1 89.69 242 VAL B O 1
ATOM 3919 N N . SER B 1 243 ? -6.59 6.168 -1.1 1 86.75 243 SER B N 1
ATOM 3920 C CA . SER B 1 243 ? -5.859 6.734 -2.23 1 86.75 243 SER B CA 1
ATOM 3921 C C . SER B 1 243 ? -5.148 5.645 -3.027 1 86.75 243 SER B C 1
ATOM 3923 O O . SER B 1 243 ? -5.121 5.688 -4.262 1 86.75 243 SER B O 1
ATOM 3925 N N . MET B 1 244 ? -4.555 4.703 -2.338 1 88.25 244 MET B N 1
ATOM 3926 C CA . MET B 1 244 ? -3.881 3.588 -2.996 1 88.25 244 MET B CA 1
ATOM 3927 C C . MET B 1 244 ? -4.855 2.793 -3.857 1 88.25 244 MET B C 1
ATOM 3929 O O . MET B 1 244 ? -4.539 2.43 -4.988 1 88.25 244 MET B O 1
ATOM 3933 N N . LEU B 1 245 ? -6.027 2.527 -3.326 1 92.81 245 LEU B N 1
ATOM 3934 C CA . LEU B 1 245 ? -7.031 1.759 -4.051 1 92.81 245 LEU B CA 1
ATOM 3935 C C . LEU B 1 245 ? -7.523 2.521 -5.273 1 92.81 245 LEU B C 1
ATOM 3937 O O . LEU B 1 245 ? -7.715 1.935 -6.344 1 92.81 245 LEU B O 1
ATOM 3941 N N . VAL B 1 246 ? -7.703 3.803 -5.121 1 93.5 246 VAL B N 1
ATOM 3942 C CA . VAL B 1 246 ? -8.125 4.633 -6.242 1 93.5 246 VAL B CA 1
ATOM 3943 C C . VAL B 1 246 ? -7.051 4.609 -7.332 1 93.5 246 VAL B C 1
ATOM 3945 O O . VAL B 1 246 ? -7.367 4.48 -8.516 1 93.5 246 VAL B O 1
ATOM 3948 N N . ASP B 1 247 ? -5.797 4.711 -6.91 1 90.25 247 ASP B N 1
ATOM 3949 C CA . ASP B 1 247 ? -4.691 4.664 -7.859 1 90.25 247 ASP B CA 1
ATOM 3950 C C . ASP B 1 247 ? -4.645 3.32 -8.586 1 90.25 247 ASP B C 1
ATOM 3952 O O . ASP B 1 247 ? -4.324 3.262 -9.773 1 90.25 247 ASP B O 1
ATOM 3956 N N . MET B 1 248 ? -4.879 2.316 -7.902 1 93.12 248 MET B N 1
ATOM 3957 C CA . MET B 1 248 ? -4.914 0.991 -8.508 1 93.12 248 MET B CA 1
ATOM 3958 C C . MET B 1 248 ? -6.023 0.902 -9.555 1 93.12 248 MET B C 1
ATOM 3960 O O . MET B 1 248 ? -5.805 0.381 -10.648 1 93.12 248 MET B O 1
ATOM 3964 N N . GLN B 1 249 ? -7.258 1.42 -9.195 1 95.75 249 GLN B N 1
ATOM 3965 C CA . GLN B 1 249 ? -8.352 1.469 -10.164 1 95.75 249 GLN B CA 1
ATOM 3966 C C . GLN B 1 249 ? -7.945 2.23 -11.422 1 95.75 249 GLN B C 1
ATOM 3968 O O . GLN B 1 249 ? -8.258 1.81 -12.531 1 95.75 249 GLN B O 1
ATOM 3973 N N . SER B 1 250 ? -7.297 3.32 -11.227 1 95.06 250 SER B N 1
ATOM 3974 C CA . SER B 1 250 ? -6.863 4.148 -12.344 1 95.06 250 SER B CA 1
ATOM 3975 C C . SER B 1 250 ? -5.887 3.398 -13.242 1 95.06 250 SER B C 1
ATOM 3977 O O . SER B 1 250 ? -6.012 3.436 -14.469 1 95.06 250 SER B O 1
ATOM 3979 N N . ALA B 1 251 ? -4.91 2.725 -12.625 1 94.06 251 ALA B N 1
ATOM 3980 C CA . ALA B 1 251 ? -3.936 1.954 -13.391 1 94.06 251 ALA B CA 1
ATOM 3981 C C . ALA B 1 251 ? -4.621 0.857 -14.203 1 94.06 251 ALA B C 1
ATOM 3983 O O . ALA B 1 251 ? -4.305 0.653 -15.375 1 94.06 251 ALA B O 1
ATOM 3984 N N . ILE B 1 252 ? -5.566 0.185 -13.57 1 96.94 252 ILE B N 1
ATOM 3985 C CA . ILE B 1 252 ? -6.301 -0.874 -14.258 1 96.94 252 ILE B CA 1
ATOM 3986 C C . ILE B 1 252 ? -7.137 -0.275 -15.383 1 96.94 252 ILE B C 1
ATOM 3988 O O . ILE B 1 252 ? -7.164 -0.809 -16.5 1 96.94 252 ILE B O 1
ATOM 3992 N N . ARG B 1 253 ? -7.773 0.832 -15.094 1 97.38 253 ARG B N 1
ATOM 3993 C CA . ARG B 1 253 ? -8.586 1.525 -16.094 1 97.38 253 ARG B CA 1
ATOM 3994 C C . ARG B 1 253 ? -7.754 1.907 -17.312 1 97.38 253 ARG B C 1
ATOM 3996 O O . ARG B 1 253 ? -8.25 1.879 -18.438 1 97.38 253 ARG B O 1
ATOM 4003 N N . GLU B 1 254 ? -6.488 2.166 -17.094 1 96.5 254 GLU B N 1
ATOM 4004 C CA . GLU B 1 254 ? -5.598 2.615 -18.172 1 96.5 254 GLU B CA 1
ATOM 4005 C C . GLU B 1 254 ? -4.914 1.434 -18.844 1 96.5 254 GLU B C 1
ATOM 4007 O O . GLU B 1 254 ? -4.062 1.622 -19.719 1 96.5 254 GLU B O 1
ATOM 4012 N N . GLY B 1 255 ? -5.215 0.255 -18.406 1 97.44 255 GLY B N 1
ATOM 4013 C CA . GLY B 1 255 ? -4.828 -0.923 -19.172 1 97.44 255 GLY B CA 1
ATOM 4014 C C . GLY B 1 255 ? -3.646 -1.661 -18.578 1 97.44 255 GLY B C 1
ATOM 4015 O O . GLY B 1 255 ? -2.996 -2.457 -19.25 1 97.44 255 GLY B O 1
ATOM 4016 N N . ALA B 1 256 ? -3.32 -1.464 -17.297 1 97.38 256 ALA B N 1
ATOM 4017 C CA . ALA B 1 256 ? -2.148 -2.061 -16.672 1 97.38 256 ALA B CA 1
ATOM 4018 C C . ALA B 1 256 ? -2.23 -3.584 -16.688 1 97.38 256 ALA B C 1
ATOM 4020 O O . ALA B 1 256 ? -1.204 -4.266 -16.656 1 97.38 256 ALA B O 1
ATOM 4021 N N . LEU B 1 257 ? -3.475 -4.121 -16.812 1 98.25 257 LEU B N 1
ATOM 4022 C CA . LEU B 1 257 ? -3.648 -5.57 -16.734 1 98.25 257 LEU B CA 1
ATOM 4023 C C . LEU B 1 257 ? -4.273 -6.105 -18.016 1 98.25 257 LEU B C 1
ATOM 4025 O O . LEU B 1 257 ? -4.66 -7.277 -18.078 1 98.25 257 LEU B O 1
ATOM 4029 N N . ALA B 1 258 ? -4.383 -5.23 -18.984 1 98.31 258 ALA B N 1
ATOM 4030 C CA . ALA B 1 258 ? -4.969 -5.621 -20.266 1 98.31 258 ALA B CA 1
ATOM 4031 C C . ALA B 1 258 ? -3.9 -6.16 -21.219 1 98.31 258 ALA B C 1
ATOM 4033 O O . ALA B 1 258 ? -3.635 -5.562 -22.266 1 98.31 258 ALA B O 1
ATOM 4034 N N . VAL B 1 259 ? -3.365 -7.281 -20.859 1 97.88 259 VAL B N 1
ATOM 4035 C CA . VAL B 1 259 ? -2.328 -7.926 -21.656 1 97.88 259 VAL B CA 1
ATOM 4036 C C . VAL B 1 259 ? -2.873 -9.211 -22.281 1 97.88 259 VAL B C 1
ATOM 4038 O O . VAL B 1 259 ? -3.143 -10.18 -21.578 1 97.88 259 VAL B O 1
ATOM 4041 N N . GLU B 1 260 ? -3.055 -9.188 -23.531 1 96.94 260 GLU B N 1
ATOM 4042 C CA . GLU B 1 260 ? -3.518 -10.367 -24.25 1 96.94 260 GLU B CA 1
ATOM 4043 C C . GLU B 1 260 ? -2.365 -11.32 -24.531 1 96.94 260 GLU B C 1
ATOM 4045 O O . GLU B 1 260 ? -1.334 -10.914 -25.078 1 96.94 260 GLU B O 1
ATOM 4050 N N . SER B 1 261 ? -2.512 -12.5 -24.094 1 97.88 261 SER B N 1
ATOM 4051 C CA . SER B 1 261 ? -1.466 -13.5 -24.312 1 97.88 261 SER B CA 1
ATOM 4052 C C . SER B 1 261 ? -2.027 -14.914 -24.25 1 97.88 261 SER B C 1
ATOM 4054 O O . SER B 1 261 ? -2.885 -15.211 -23.422 1 97.88 261 SER B O 1
ATOM 4056 N N . ASP B 1 262 ? -1.512 -15.812 -25.109 1 97.44 262 ASP B N 1
ATOM 4057 C CA . ASP B 1 262 ? -1.87 -17.219 -25.078 1 97.44 262 ASP B CA 1
ATOM 4058 C C . ASP B 1 262 ? -0.771 -18.062 -24.406 1 97.44 262 ASP B C 1
ATOM 4060 O O . ASP B 1 262 ? -0.837 -19.281 -24.406 1 97.44 262 ASP B O 1
ATOM 4064 N N . THR B 1 263 ? 0.158 -17.375 -23.875 1 98.5 263 THR B N 1
ATOM 4065 C CA . THR B 1 263 ? 1.356 -18.047 -23.391 1 98.5 263 THR B CA 1
ATOM 4066 C C . THR B 1 263 ? 1.031 -18.906 -22.172 1 98.5 263 THR B C 1
ATOM 4068 O O . THR B 1 263 ? 1.628 -19.984 -22 1 98.5 263 THR B O 1
ATOM 4071 N N . LEU B 1 264 ? 0.07 -18.469 -21.328 1 98.75 264 LEU B N 1
ATOM 4072 C CA . LEU B 1 264 ? -0.319 -19.25 -20.172 1 98.75 264 LEU B CA 1
ATOM 4073 C C . LEU B 1 264 ? -0.81 -20.641 -20.594 1 98.75 264 LEU B C 1
ATOM 4075 O O . LEU B 1 264 ? -0.308 -21.656 -20.109 1 98.75 264 LEU B O 1
ATOM 4079 N N . GLU B 1 265 ? -1.69 -20.656 -21.531 1 98.56 265 GLU B N 1
ATOM 4080 C CA . GLU B 1 265 ? -2.246 -21.938 -22 1 98.56 265 GLU B CA 1
ATOM 4081 C C . GLU B 1 265 ? -1.195 -22.766 -22.734 1 98.56 265 GLU B C 1
ATOM 4083 O O . GLU B 1 265 ? -1.202 -23.984 -22.656 1 98.56 265 GLU B O 1
ATOM 4088 N N . GLN B 1 266 ? -0.312 -22.109 -23.438 1 98.12 266 GLN B N 1
ATOM 4089 C CA . GLN B 1 266 ? 0.772 -22.812 -24.125 1 98.12 266 GLN B CA 1
ATOM 4090 C C . GLN B 1 266 ? 1.662 -23.531 -23.109 1 98.12 266 GLN B C 1
ATOM 4092 O O . GLN B 1 266 ? 2 -24.703 -23.312 1 98.12 266 GLN B O 1
ATOM 4097 N N . LEU B 1 267 ? 2.021 -22.844 -22.016 1 98.12 267 LEU B N 1
ATOM 4098 C CA . LEU B 1 267 ? 2.865 -23.469 -21 1 98.12 267 LEU B CA 1
ATOM 4099 C C . LEU B 1 267 ? 2.119 -24.578 -20.281 1 98.12 267 LEU B C 1
ATOM 4101 O O . LEU B 1 267 ? 2.723 -25.578 -19.891 1 98.12 267 LEU B O 1
ATOM 4105 N N . LEU B 1 268 ? 0.827 -24.375 -20.094 1 97.94 268 LEU B N 1
ATOM 4106 C CA . LEU B 1 268 ? 0.014 -25.375 -19.406 1 97.94 268 LEU B CA 1
ATOM 4107 C C . LEU B 1 268 ? -0.189 -26.609 -20.266 1 97.94 268 LEU B C 1
ATOM 4109 O O . LEU B 1 268 ? -0.35 -27.719 -19.734 1 97.94 268 LEU B O 1
ATOM 4113 N N . GLY B 1 269 ? -0.253 -26.453 -21.594 1 97.38 269 GLY B N 1
ATOM 4114 C CA . GLY B 1 269 ? -0.604 -27.531 -22.516 1 97.38 269 GLY B CA 1
ATOM 4115 C C . GLY B 1 269 ? -2.082 -27.875 -22.5 1 97.38 269 GLY B C 1
ATOM 4116 O O . GLY B 1 269 ? -2.48 -28.969 -22.906 1 97.38 269 GLY B O 1
ATOM 4117 N N . ARG B 1 270 ? -2.879 -27.031 -21.938 1 97.44 270 ARG B N 1
ATOM 4118 C CA . ARG B 1 270 ? -4.328 -27.125 -21.828 1 97.44 270 ARG B CA 1
ATOM 4119 C C . ARG B 1 270 ? -4.953 -25.734 -21.672 1 97.44 270 ARG B C 1
ATOM 4121 O O . ARG B 1 270 ? -4.254 -24.766 -21.391 1 97.44 270 ARG B O 1
ATOM 4128 N N . PRO B 1 271 ? -6.27 -25.688 -21.891 1 97.5 271 PRO B N 1
ATOM 4129 C CA . PRO B 1 271 ? -6.926 -24.422 -21.594 1 97.5 271 PRO B CA 1
ATOM 4130 C C . PRO B 1 271 ? -6.812 -24.031 -20.125 1 97.5 271 PRO B C 1
ATOM 4132 O O . PRO B 1 271 ? -6.668 -24.906 -19.266 1 97.5 271 PRO B O 1
ATOM 4135 N N . ALA B 1 272 ? -6.812 -22.703 -19.875 1 98 272 ALA B N 1
ATOM 4136 C CA . ALA B 1 272 ? -6.863 -22.234 -18.484 1 98 272 ALA B CA 1
ATOM 4137 C C . ALA B 1 272 ? -8.148 -22.688 -17.797 1 98 272 ALA B C 1
ATOM 4139 O O . ALA B 1 272 ? -9.156 -22.938 -18.453 1 98 272 ALA B O 1
ATOM 4140 N N . GLN B 1 273 ? -8.047 -22.859 -16.5 1 97.81 273 GLN B N 1
ATOM 4141 C CA . GLN B 1 273 ? -9.234 -23.188 -15.727 1 97.81 273 GLN B CA 1
ATOM 4142 C C . GLN B 1 273 ? -10.336 -22.156 -15.938 1 97.81 273 GLN B C 1
ATOM 4144 O O . GLN B 1 273 ? -10.086 -20.953 -15.883 1 97.81 273 GLN B O 1
ATOM 4149 N N . PRO B 1 274 ? -11.555 -22.703 -16.188 1 97.81 274 PRO B N 1
ATOM 4150 C CA . PRO B 1 274 ? -12.656 -21.734 -16.281 1 97.81 274 PRO B CA 1
ATOM 4151 C C . PRO B 1 274 ? -12.844 -20.922 -15.008 1 97.81 274 PRO B C 1
ATOM 4153 O O . PRO B 1 274 ? -12.727 -21.469 -13.906 1 97.81 274 PRO B O 1
ATOM 4156 N N . LEU B 1 275 ? -13.117 -19.609 -15.141 1 98.25 275 LEU B N 1
ATOM 4157 C CA . LEU B 1 275 ? -13.195 -18.719 -13.984 1 98.25 275 LEU B CA 1
ATOM 4158 C C . LEU B 1 275 ? -14.328 -19.125 -13.055 1 98.25 275 LEU B C 1
ATOM 4160 O O . LEU B 1 275 ? -14.234 -18.922 -11.836 1 98.25 275 LEU B O 1
ATOM 4164 N N . ASN B 1 276 ? -15.414 -19.75 -13.625 1 98.06 276 ASN B N 1
ATOM 4165 C CA . ASN B 1 276 ? -16.516 -20.188 -12.766 1 98.06 276 ASN B CA 1
ATOM 4166 C C . ASN B 1 276 ? -16.062 -21.234 -11.758 1 98.06 276 ASN B C 1
ATOM 4168 O O . ASN B 1 276 ? -16.5 -21.234 -10.609 1 98.06 276 ASN B O 1
ATOM 4172 N N . GLU B 1 277 ? -15.141 -22.094 -12.195 1 97.5 277 GLU B N 1
ATOM 4173 C CA . GLU B 1 277 ? -14.594 -23.078 -11.266 1 97.5 277 GLU B CA 1
ATOM 4174 C C . GLU B 1 277 ? -13.75 -22.422 -10.18 1 97.5 277 GLU B C 1
ATOM 4176 O O . GLU B 1 277 ? -13.773 -22.828 -9.023 1 97.5 277 GLU B O 1
ATOM 4181 N N . GLY B 1 278 ? -12.945 -21.375 -10.57 1 97.62 278 GLY B N 1
ATOM 4182 C CA . GLY B 1 278 ? -12.188 -20.609 -9.594 1 97.62 278 GLY B CA 1
ATOM 4183 C C . GLY B 1 278 ? -13.078 -19.891 -8.594 1 97.62 278 GLY B C 1
ATOM 4184 O O . GLY B 1 278 ? -12.766 -19.859 -7.398 1 97.62 278 GLY B O 1
ATOM 4185 N N . VAL B 1 279 ? -14.188 -19.344 -9.07 1 98 279 VAL B N 1
ATOM 4186 C CA . VAL B 1 279 ? -15.141 -18.656 -8.203 1 98 279 VAL B CA 1
ATOM 4187 C C . VAL B 1 279 ? -15.773 -19.641 -7.23 1 98 279 VAL B C 1
ATOM 4189 O O . VAL B 1 279 ? -15.938 -19.344 -6.047 1 98 279 VAL B O 1
ATOM 4192 N N . LYS B 1 280 ? -16.109 -20.891 -7.703 1 97.38 280 LYS B N 1
ATOM 4193 C CA . LYS B 1 280 ? -16.641 -21.922 -6.832 1 97.38 280 LYS B CA 1
ATOM 4194 C C . LYS B 1 280 ? -15.648 -22.266 -5.723 1 97.38 280 LYS B C 1
ATOM 4196 O O . LYS B 1 280 ? -16.031 -22.422 -4.562 1 97.38 280 LYS B O 1
ATOM 4201 N N . ALA B 1 281 ? -14.43 -22.359 -6.117 1 95.75 281 ALA B N 1
ATOM 4202 C CA . ALA B 1 281 ? -13.398 -22.672 -5.133 1 95.75 281 ALA B CA 1
ATOM 4203 C C . ALA B 1 281 ? -13.305 -21.578 -4.07 1 95.75 281 ALA B C 1
ATOM 4205 O O . ALA B 1 281 ? -13.156 -21.875 -2.881 1 95.75 281 ALA B O 1
ATOM 4206 N N . ILE B 1 282 ? -13.359 -20.266 -4.484 1 93.81 282 ILE B N 1
ATOM 4207 C CA . ILE B 1 282 ? -13.305 -19.125 -3.572 1 93.81 282 ILE B CA 1
ATOM 4208 C C . ILE B 1 282 ? -14.461 -19.219 -2.58 1 93.81 282 ILE B C 1
ATOM 4210 O O . ILE B 1 282 ? -14.305 -18.891 -1.4 1 93.81 282 ILE B O 1
ATOM 4214 N N . LEU B 1 283 ? -15.594 -19.75 -3.033 1 93.75 283 LEU B N 1
ATOM 4215 C CA . LEU B 1 283 ? -16.812 -19.797 -2.232 1 93.75 283 LEU B CA 1
ATOM 4216 C C . LEU B 1 283 ? -16.891 -21.094 -1.434 1 93.75 283 LEU B C 1
ATOM 4218 O O . LEU B 1 283 ? -17.828 -21.281 -0.647 1 93.75 283 LEU B O 1
ATOM 4222 N N . GLY B 1 284 ? -15.906 -22.016 -1.546 1 88.69 284 GLY B N 1
ATOM 4223 C CA . GLY B 1 284 ? -15.914 -23.297 -0.864 1 88.69 284 GLY B CA 1
ATOM 4224 C C . GLY B 1 284 ? -16.938 -24.266 -1.428 1 88.69 284 GLY B C 1
ATOM 4225 O O . GLY B 1 284 ? -17.484 -25.109 -0.698 1 88.69 284 GLY B O 1
ATOM 4226 N N . LYS B 1 285 ? -17.344 -24.188 -2.67 1 82.44 285 LYS B N 1
ATOM 4227 C CA . LYS B 1 285 ? -18.281 -25.062 -3.344 1 82.44 285 LYS B CA 1
ATOM 4228 C C . LYS B 1 285 ? -17.562 -26.078 -4.223 1 82.44 285 LYS B C 1
ATOM 4230 O O . LYS B 1 285 ? -16.453 -25.812 -4.707 1 82.44 285 LYS B O 1
#

Solvent-accessible surface area (backbone atoms only — not comparable to full-atom values): 28584 Å² total; per-residue (Å²): 121,31,36,32,32,34,50,32,82,40,81,50,26,38,42,24,52,55,44,35,56,75,74,45,59,34,80,33,31,33,33,28,27,73,55,59,78,78,42,47,73,46,39,75,63,45,28,44,73,30,52,25,34,59,92,39,49,75,36,31,31,65,47,32,52,77,26,38,34,35,38,47,53,67,72,80,77,51,55,67,60,34,40,52,26,45,47,38,50,48,52,19,33,57,75,34,57,36,54,29,38,37,32,53,40,39,34,62,33,92,73,30,67,43,74,71,23,54,37,37,41,52,43,54,50,52,41,58,72,67,66,45,40,24,28,40,40,11,39,40,49,46,46,66,45,42,40,13,43,52,53,24,37,77,71,69,39,65,50,77,45,44,32,74,86,29,31,35,8,45,35,46,54,59,54,55,13,40,28,51,32,39,56,74,72,50,79,89,48,68,72,38,75,43,54,28,21,25,72,72,36,30,63,67,56,53,42,50,42,50,16,61,75,69,73,43,88,64,52,71,42,78,43,52,64,70,58,48,38,52,53,42,26,52,71,32,40,35,57,70,58,33,50,49,52,45,50,47,28,49,26,37,37,72,38,43,40,51,50,87,38,64,48,36,32,61,54,55,73,43,81,70,74,58,64,58,59,51,50,32,53,68,70,73,95,119,31,36,32,33,34,51,33,83,40,81,51,27,38,42,23,52,56,45,35,57,76,74,44,60,33,80,36,32,33,33,28,28,72,55,58,80,78,44,48,72,46,39,75,63,44,29,46,73,29,53,25,34,61,90,40,48,73,36,30,31,64,47,33,51,76,25,38,34,35,39,47,53,68,72,79,79,52,56,67,59,34,40,54,25,47,48,37,49,48,52,18,32,57,75,34,57,35,55,29,39,37,33,54,39,39,34,60,32,91,72,30,67,42,74,70,24,54,38,38,42,53,42,53,49,52,40,61,72,65,66,44,40,25,28,39,39,11,40,40,50,46,46,68,44,42,41,12,43,54,52,24,37,77,72,70,40,64,48,74,45,45,31,75,85,28,31,36,7,45,34,44,53,60,53,55,15,40,29,51,31,38,56,72,74,49,80,89,47,67,72,39,76,44,54,27,23,25,71,73,37,31,64,67,54,52,43,48,44,50,16,60,76,70,71,43,88,64,54,70,41,79,42,52,64,69,56,47,38,51,54,43,25,52,72,31,39,34,57,69,57,32,51,49,53,45,50,48,29,49,27,36,38,72,39,43,40,54,50,87,38,65,49,36,32,61,53,55,73,43,79,70,73,58,65,58,60,50,51,30,53,71,71,74,97

Sequence (570 aa):
MKILVTGATGHLGSLVVEALLKKVSAADLAVSVRNTEKAEALRAQGVDVRQGDFDQPDTLAKAFAGVDRLLLISTDGDNETRIRQHQAAVDAAKSAGVGFIAYTSVVNADKNTLSLAEVHRATEKAIRESGIPYSFLRNNWYLENEAGSVQAAAQGAPWVHATNASQVGWATRSDYAHAAAAVLTGEGHENSVYELSGKLRTQAELAAIVGEVLGQDINVQNVDDAAYADIMKGAGLPEFVVSMLVDMQSAIREGALAVESDTLEQLLGRPAQPLNEGVKAILGKMKILVTGATGHLGSLVVEALLKKVSAADLAVSVRNTEKAEALRAQGVDVRQGDFDQPDTLAKAFAGVDRLLLISTDGDNETRIRQHQAAVDAAKSAGVGFIAYTSVVNADKNTLSLAEVHRATEKAIRESGIPYSFLRNNWYLENEAGSVQAAAQGAPWVHATNASQVGWATRSDYAHAAAAVLTGEGHENSVYELSGKLRTQAELAAIVGEVLGQDINVQNVDDAAYADIMKGAGLPEFVVSMLVDMQSAIREGALAVESDTLEQLLGRPAQPLNEGVKAILGK

Radius of gyration: 25.41 Å; Cα contacts (8 Å, |Δi|>4): 1212; chains: 2; bounding box: 55×76×50 Å

Nearest PDB structures (foldseek):
  2vrb-assembly1_A-2  TM=9.373E-01  e=1.007E-30  Citrobacter sp. MY-5
  2vrc-assembly1_C  TM=9.330E-01  e=5.215E-30  Citrobacter sp. MY-5
  2zcv-assembly1_A  TM=9.435E-01  e=3.200E-29  Escherichia coli
  3e48-assembly1_A  TM=9.040E-01  e=2.164E-21  Staphylococcus aureus subsp. aureus Mu50
  5l4l-assembly1_A  TM=8.261E-01  e=5.929E-19  Streptomyces antibioticus

Foldseek 3Di:
DAEEEEPCLDDLNVLLVVLLVVPDPLCRYEYEDQDQVSCVVSVVSVHHYAYDDLVDLVRLLVRLAPAAEYEAEQDDDDLVSRLSSLLSNLVSCLVNVHQEYEYEAAAPLVDQPQPNSVSRVSNVVSNVVSVHWYEYRHDWDELCVCLVVLVCQLVPDAAEAALPFFWAFYAHSNLSSNLSSLLRNDPDRTPYYDRAGHDIGGSVRLQVLSCVLSVHHHHYHHDHLVVQLVVVVVVVDDNVVSVSRSSNSVSRSVHSRVDDDCRSCVSNVHHTPDVSVVSCVSVVD/DAEEEEPCLDDLNVLLVVLLVVPDPLCRYEYEDQDQVSCVVSVVSVHHYAYDDLVDLVRLLVRLAPAAEYEAEQDDDDLVSRLSSLLSNLVSCLNNVHQEYEYEAAAPLVDQPQPNSNSRVSNVVSNVVSVHWYEYRHDWDELCVCLVVLVCQLVPDAAEAALPFFWAFYAHSNLSSNLSSLLRNDPDRTPYYDRAGHDIGGSLRLQVLSCVLSVHHHHYHHDHLVVQLVVVVVVVDDNVVSVSRSSNSVSRSVHSRVDDDPRSCVSNVHHTDDVSVVSCVSVVD

pLDDT: mean 95.59, std 4.21, range [77.62, 98.94]

Organism: NCBI:txid248903

InterPro domains:
  IPR008030 NmrA-like domain [PF05368] (2-254)
  IPR036291 NAD(P)-binding domain superfamily [SSF51735] (2-270)
  IPR052718 NmrA-type domain-containing oxidoreductase [PTHR47129] (1-283)